Protein 2XUB (pdb70)

Foldseek 3Di:
DPPLLLLLLLLLCCVQPNDLLSLLLSCQQVPHKDALVCSCVVSVHDSVSSVVSVVQCVQQVQKDWAQDDPRTIIIHGHSVVSVCLLVLVVLLVVQCVVQNQLRSQLQNCCNSRNWDALVRSLVVSQVVVQVVDDPDPGRDSVSSSVSQVVCVVLPQKAQPVVNRSRTIHGDVQSVLLVLLLVLLLVVQPVPPHDVLSQLSNLQSVVQSVPDGSQAQKGDWDALVRSVVSRDPPDPDDSVNSVVSLVVNQPDPLRQKHFPDPPHPTIIMGRSLSSLLVVQLVVLLVVQCVPVRPLLSLLLVQVVVDPCVVSVVPSPDDPVVSVVSVVVCVVLPVPPDSLRSLVVVLSVLSVLLSVLSVVLCVLCVVCVVLVVLVVVLVVVCPPDVNVVSVPSQPPVSVVSVVVSVVSNVVSSVVSNVSVSSNSSSVSNNSSVPD

CATH classification: 1.10.10.10 (+4 more: 1.10.10.10, 1.10.10.10, 1.10.10.10)

InterPro domains:
  IPR008806 RNA polymerase III Rpc82, C -terminal [PF05645] (146-345)
  IPR013197 RNA polymerase III subunit RPC82-related, helix-turn-helix [PF08221] (7-66)
  IPR036388 Winged helix-like DNA-binding domain superfamily [G3DSA:1.10.10.10] (1-78)
  IPR036388 Winged helix-like DNA-binding domain superfamily [G3DSA:1.10.10.10] (79-166)
  IPR036388 Winged helix-like DNA-binding domain superfamily [G3DSA:1.10.10.10] (238-337)
  IPR036388 Winged helix-like DNA-binding domain superfamily [G3DSA:1.10.10.10] (338-428)
  IPR039748 DNA-directed RNA polymerase III subunit RPC3 [PTHR12949] (1-526)
  IPR055207 DNA-directed RNA polymerase III subunit RPC3, winged-helix domain [PF22536] (350-426)

Structure (mmCIF, N/CA/C/O backbone):
data_2XUB
#
_entry.id   2XUB
#
_cell.length_a   161.790
_cell.length_b   69.380
_cell.length_c   75.400
_cell.angle_alpha   90.00
_cell.angle_beta   113.20
_cell.angle_gamma   90.00
#
_symmetry.space_group_name_H-M   'C 1 2 1'
#
loop_
_entity.id
_entity.type
_entity.pdbx_description
1 polymer 'DNA-DIRECTED RNA POLYMERASE III SUBUNIT RPC3'
2 water water
#
loop_
_atom_site.group_PDB
_atom_site.id
_atom_site.type_symbol
_atom_site.label_atom_id
_atom_site.label_alt_id
_atom_site.label_comp_id
_atom_site.label_asym_id
_atom_site.label_entity_id
_atom_site.label_seq_id
_atom_site.pdbx_PDB_ins_code
_atom_site.Cartn_x
_atom_site.Cartn_y
_atom_site.Cartn_z
_atom_site.occupancy
_atom_site.B_iso_or_equiv
_atom_site.auth_seq_id
_atom_site.auth_comp_id
_atom_site.auth_asym_id
_atom_site.auth_atom_id
_atom_site.pdbx_PDB_model_num
ATOM 1 N N . MET A 1 1 ? 33.926 -18.230 33.709 1.00 109.39 1 MET A N 1
ATOM 2 C CA . MET A 1 1 ? 33.703 -16.985 32.982 1.00 107.30 1 MET A CA 1
ATOM 3 C C . MET A 1 1 ? 34.913 -16.507 32.153 1.00 105.48 1 MET A C 1
ATOM 4 O O . MET A 1 1 ? 34.651 -15.815 31.165 1.00 104.85 1 MET A O 1
ATOM 20 N N . THR A 1 2 ? 36.224 -16.784 32.513 1.00 96.83 2 THR A N 1
ATOM 21 C CA . THR A 1 2 ? 36.833 -17.618 33.580 1.00 94.42 2 THR A CA 1
ATOM 22 C C . THR A 1 2 ? 36.643 -17.133 35.018 1.00 91.66 2 THR A C 1
ATOM 23 O O . THR A 1 2 ? 36.327 -15.956 35.243 1.00 90.48 2 THR A O 1
ATOM 34 N N . GLN A 1 3 ? 36.932 -18.032 35.990 1.00 84.82 3 GLN A N 1
ATOM 35 C CA . GLN A 1 3 ? 36.910 -17.748 37.426 1.00 83.18 3 GLN A CA 1
ATOM 36 C C . GLN A 1 3 ? 38.104 -16.858 37.813 1.00 86.67 3 GLN A C 1
ATOM 37 O O . GLN A 1 3 ? 38.004 -16.092 38.780 1.00 85.65 3 GLN A O 1
ATOM 51 N N . ALA A 1 4 ? 39.205 -16.910 37.015 1.00 82.90 4 ALA A N 1
ATOM 52 C CA . ALA A 1 4 ? 40.396 -16.078 37.205 1.00 81.71 4 ALA A CA 1
ATOM 53 C C . ALA A 1 4 ? 39.980 -14.645 37.022 1.00 86.05 4 ALA A C 1
ATOM 54 O O . ALA A 1 4 ? 40.411 -13.778 37.783 1.00 86.33 4 ALA A O 1
ATOM 61 N N . GLU A 1 5 ? 39.110 -14.410 36.016 1.00 81.56 5 GLU A N 1
ATOM 62 C CA . GLU A 1 5 ? 38.563 -13.115 35.652 1.00 78.64 5 GLU A CA 1
ATOM 63 C C . GLU A 1 5 ? 37.560 -12.656 36.679 1.00 82.46 5 GLU A C 1
ATOM 64 O O . GLU A 1 5 ? 37.608 -11.482 37.046 1.00 81.92 5 GLU A O 1
ATOM 76 N N . ILE A 1 6 ? 36.696 -13.562 37.202 1.00 79.13 6 ILE A N 1
ATOM 77 C CA . ILE A 1 6 ? 35.750 -13.154 38.256 1.00 78.86 6 ILE A CA 1
ATOM 78 C C . ILE A 1 6 ? 36.512 -12.799 39.535 1.00 80.63 6 ILE A C 1
ATOM 79 O O . ILE A 1 6 ? 36.338 -11.697 40.038 1.00 79.46 6 ILE A O 1
ATOM 95 N N . LYS A 1 7 ? 37.371 -13.710 40.046 1.00 76.79 7 LYS A N 1
ATOM 96 C CA . LYS A 1 7 ? 38.164 -13.461 41.256 1.00 75.15 7 LYS A CA 1
ATOM 97 C C . LYS A 1 7 ? 38.848 -12.078 41.202 1.00 76.91 7 LYS A C 1
ATOM 98 O O . LYS A 1 7 ? 38.705 -11.284 42.131 1.00 76.90 7 LYS A O 1
ATOM 117 N N . LEU A 1 8 ? 39.482 -11.767 40.072 1.00 71.44 8 LEU A N 1
ATOM 118 C CA . LEU A 1 8 ? 40.170 -10.511 39.819 1.00 69.88 8 LEU A CA 1
ATOM 119 C C . LEU A 1 8 ? 39.187 -9.310 39.832 1.00 74.31 8 LEU A C 1
ATOM 120 O O . LEU A 1 8 ? 39.471 -8.297 40.481 1.00 74.88 8 LEU A O 1
ATOM 136 N N . CYS A 1 9 ? 38.000 -9.458 39.207 1.00 68.89 9 CYS A N 1
ATOM 137 C CA . CYS A 1 9 ? 36.959 -8.424 39.226 1.00 70.07 9 CYS A CA 1
ATOM 138 C C . CYS A 1 9 ? 36.494 -8.189 40.635 1.00 71.36 9 CYS A C 1
ATOM 139 O O . CYS A 1 9 ? 36.385 -7.049 41.041 1.00 69.95 9 CYS A O 1
ATOM 147 N N . SER A 1 10 ? 36.250 -9.257 41.393 1.00 66.87 10 SER A N 1
ATOM 148 C CA . SER A 1 10 ? 35.797 -9.199 42.787 1.00 67.43 10 SER A CA 1
ATOM 149 C C . SER A 1 10 ? 36.786 -8.415 43.650 1.00 69.41 10 SER A C 1
ATOM 150 O O . SER A 1 10 ? 36.375 -7.467 44.333 1.00 68.17 10 SER A O 1
ATOM 158 N N . LEU A 1 11 ? 38.093 -8.777 43.559 1.00 64.54 11 LEU A N 1
ATOM 159 C CA . LEU A 1 11 ? 39.191 -8.152 44.291 1.00 65.26 11 LEU A CA 1
ATOM 160 C C . LEU A 1 11 ? 39.285 -6.674 44.021 1.00 70.35 11 LEU A C 1
ATOM 161 O O . LEU A 1 11 ? 39.350 -5.900 44.978 1.00 72.50 11 LEU A O 1
ATOM 177 N N . LEU A 1 12 ? 39.251 -6.269 42.728 1.00 65.98 12 LEU A N 1
ATOM 178 C CA . LEU A 1 12 ? 39.303 -4.857 42.333 1.00 64.59 12 LEU A CA 1
ATOM 179 C C . LEU A 1 12 ? 38.106 -4.077 42.875 1.00 68.36 12 LEU A C 1
ATOM 180 O O . LEU A 1 12 ? 38.314 -3.036 43.485 1.00 68.29 12 LEU A O 1
ATOM 196 N N . LEU A 1 13 ? 36.867 -4.589 42.699 1.00 65.80 13 LEU A N 1
ATOM 197 C CA . LEU A 1 13 ? 35.645 -3.911 43.193 1.00 66.12 13 LEU A CA 1
ATOM 198 C C . LEU A 1 13 ? 35.622 -3.777 44.697 1.00 76.89 13 LEU A C 1
ATOM 199 O O . LEU A 1 13 ? 35.195 -2.742 45.189 1.00 77.63 13 LEU A O 1
ATOM 215 N N . GLN A 1 14 ? 36.136 -4.793 45.425 1.00 77.87 14 GLN A N 1
ATOM 216 C CA . GLN A 1 14 ? 36.245 -4.765 46.887 1.00 80.27 14 GLN A CA 1
ATOM 217 C C . GLN A 1 14 ? 37.282 -3.698 47.337 1.00 85.32 14 GLN A C 1
ATOM 218 O O . GLN A 1 14 ? 36.941 -2.796 48.105 1.00 85.60 14 GLN A O 1
ATOM 232 N N . GLU A 1 15 ? 38.535 -3.803 46.852 1.00 81.58 15 GLU A N 1
ATOM 233 C CA . GLU A 1 15 ? 39.619 -2.899 47.222 1.00 82.39 15 GLU A CA 1
ATOM 234 C C . GLU A 1 15 ? 39.243 -1.416 47.086 1.00 87.84 15 GLU A C 1
ATOM 235 O O . GLU A 1 15 ? 39.524 -0.635 47.994 1.00 89.56 15 GLU A O 1
ATOM 247 N N . HIS A 1 16 ? 38.545 -1.057 45.990 1.00 82.35 16 HIS A N 1
ATOM 248 C CA . HIS A 1 16 ? 38.141 0.304 45.666 1.00 80.47 16 HIS A CA 1
ATOM 249 C C . HIS A 1 16 ? 36.777 0.701 46.172 1.00 81.55 16 HIS A C 1
ATOM 250 O O . HIS A 1 16 ? 36.599 1.844 46.580 1.00 81.71 16 HIS A O 1
ATOM 264 N N . PHE A 1 17 ? 35.787 -0.185 46.072 1.00 75.27 17 PHE A N 1
ATOM 265 C CA . PHE A 1 17 ? 34.433 0.214 46.421 1.00 73.90 17 PHE A CA 1
ATOM 266 C C . PHE A 1 17 ? 33.724 -0.504 47.562 1.00 80.77 17 PHE A C 1
ATOM 267 O O . PHE A 1 17 ? 32.594 -0.127 47.900 1.00 82.37 17 PHE A O 1
ATOM 284 N N . GLY A 1 18 ? 34.361 -1.523 48.132 1.00 78.38 18 GLY A N 1
ATOM 285 C CA . GLY A 1 18 ? 33.837 -2.253 49.280 1.00 80.13 18 GLY A CA 1
ATOM 286 C C . GLY A 1 18 ? 32.751 -3.270 49.009 1.00 85.26 18 GLY A C 1
ATOM 287 O O . GLY A 1 18 ? 32.279 -3.417 47.878 1.00 84.48 18 GLY A O 1
ATOM 291 N N . GLU A 1 19 ? 32.367 -3.973 50.086 1.00 82.93 19 GLU A N 1
ATOM 292 C CA . GLU A 1 19 ? 31.409 -5.070 50.183 1.00 83.60 19 GLU A CA 1
ATOM 293 C C . GLU A 1 19 ? 30.203 -5.086 49.221 1.00 84.15 19 GLU A C 1
ATOM 294 O O . GLU A 1 19 ? 30.052 -6.048 48.462 1.00 83.19 19 GLU A O 1
ATOM 306 N N . ILE A 1 20 ? 29.319 -4.074 49.301 1.00 79.29 20 ILE A N 1
ATOM 307 C CA . ILE A 1 20 ? 28.081 -4.012 48.517 1.00 78.43 20 ILE A CA 1
ATOM 308 C C . ILE A 1 20 ? 28.302 -3.817 47.028 1.00 79.69 20 ILE A C 1
ATOM 309 O O . ILE A 1 20 ? 27.725 -4.571 46.244 1.00 79.80 20 ILE A O 1
ATOM 325 N N . VAL A 1 21 ? 29.141 -2.833 46.633 1.00 73.80 21 VAL A N 1
ATOM 326 C CA . VAL A 1 21 ? 29.479 -2.575 45.221 1.00 71.41 21 VAL A CA 1
ATOM 327 C C . VAL A 1 21 ? 30.063 -3.857 44.560 1.00 71.71 21 VAL A C 1
ATOM 328 O O . VAL A 1 21 ? 29.617 -4.270 43.481 1.00 71.00 21 VAL A O 1
ATOM 341 N N . GLU A 1 22 ? 31.007 -4.512 45.253 1.00 65.97 22 GLU A N 1
ATOM 342 C CA . GLU A 1 22 ? 31.610 -5.771 44.823 1.00 64.19 22 GLU A CA 1
ATOM 343 C C . GLU A 1 22 ? 30.514 -6.833 44.599 1.00 70.97 22 GLU A C 1
ATOM 344 O O . GLU A 1 22 ? 30.529 -7.497 43.570 1.00 70.72 22 GLU A O 1
ATOM 356 N N . LYS A 1 23 ? 29.539 -6.949 45.532 1.00 69.07 23 LYS A N 1
ATOM 357 C CA . LYS A 1 23 ? 28.436 -7.893 45.414 1.00 69.99 23 LYS A CA 1
ATOM 358 C C . LYS A 1 23 ? 27.614 -7.598 44.159 1.00 73.29 23 LYS A C 1
ATOM 359 O O . LYS A 1 23 ? 27.407 -8.510 43.362 1.00 74.04 23 LYS A O 1
ATOM 378 N N . ILE A 1 24 ? 27.190 -6.325 43.969 1.00 67.90 24 ILE A N 1
ATOM 379 C CA . ILE A 1 24 ? 26.369 -5.880 42.835 1.00 66.74 24 ILE A CA 1
ATOM 380 C C . ILE A 1 24 ? 27.111 -5.979 41.493 1.00 71.61 24 ILE A C 1
ATOM 381 O O . ILE A 1 24 ? 26.548 -6.518 40.537 1.00 73.14 24 ILE A O 1
ATOM 397 N N . GLY A 1 25 ? 28.342 -5.461 41.442 1.00 65.49 25 GLY A N 1
ATOM 398 C CA . GLY A 1 25 ? 29.184 -5.490 40.253 1.00 63.76 25 GLY A CA 1
ATOM 399 C C . GLY A 1 25 ? 29.447 -6.905 39.764 1.00 67.49 25 GLY A C 1
ATOM 400 O O . GLY A 1 25 ? 29.224 -7.211 38.591 1.00 68.10 25 GLY A O 1
ATOM 404 N N . VAL A 1 26 ? 29.880 -7.792 40.672 1.00 64.91 26 VAL A N 1
ATOM 405 C CA . VAL A 1 26 ? 30.150 -9.190 40.356 1.00 61.42 26 VAL A CA 1
ATOM 406 C C . VAL A 1 26 ? 28.817 -9.875 39.937 1.00 68.03 26 VAL A C 1
ATOM 407 O O . VAL A 1 26 ? 28.816 -10.744 39.061 1.00 68.88 26 VAL A O 1
ATOM 420 N N . HIS A 1 27 ? 27.685 -9.440 40.527 1.00 64.41 27 HIS A N 1
ATOM 421 C CA . HIS A 1 27 ? 2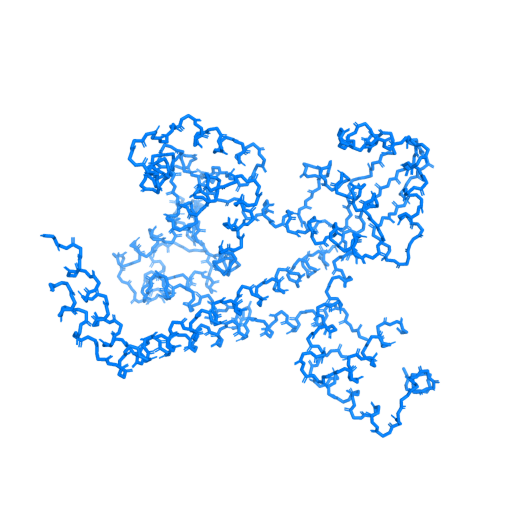6.379 -9.979 40.180 1.00 64.62 27 HIS A CA 1
ATOM 422 C C . HIS A 1 27 ? 26.075 -9.669 38.717 1.00 67.48 27 HIS A C 1
ATOM 423 O O . HIS A 1 27 ? 25.839 -10.595 37.939 1.00 66.62 27 HIS A O 1
ATOM 437 N N . LEU A 1 28 ? 26.140 -8.375 38.338 1.00 64.37 28 LEU A N 1
ATOM 438 C CA . LEU A 1 28 ? 25.911 -7.927 36.961 1.00 64.56 28 LEU A CA 1
ATOM 439 C C . LEU A 1 28 ? 26.894 -8.565 35.963 1.00 69.86 28 LEU A C 1
ATOM 440 O O . LEU A 1 28 ? 26.475 -8.941 34.870 1.00 72.68 28 LEU A O 1
ATOM 456 N N . ILE A 1 29 ? 28.174 -8.721 36.343 1.00 71.94 29 ILE A N 1
ATOM 457 C CA . ILE A 1 29 ? 29.187 -9.309 35.457 1.00 62.50 29 ILE A CA 1
ATOM 458 C C . ILE A 1 29 ? 28.790 -10.760 35.127 1.00 70.57 29 ILE A C 1
ATOM 459 O O . ILE A 1 29 ? 28.802 -11.168 33.961 1.00 71.57 29 ILE A O 1
ATOM 475 N N . ARG A 1 30 ? 28.397 -11.507 36.171 1.00 67.29 30 ARG A N 1
ATOM 476 C CA . ARG A 1 30 ? 27.993 -12.897 36.110 1.00 67.10 30 ARG A CA 1
ATOM 477 C C . ARG A 1 30 ? 26.593 -13.130 35.505 1.00 73.66 30 ARG A C 1
ATOM 478 O O . ARG A 1 30 ? 26.423 -14.056 34.711 1.00 75.32 30 ARG A O 1
ATOM 499 N N . THR A 1 31 ? 25.605 -12.297 35.845 1.00 71.12 31 THR A N 1
ATOM 500 C CA . THR A 1 31 ? 24.218 -12.517 35.395 1.00 73.04 31 THR A CA 1
ATOM 501 C C . THR A 1 31 ? 23.679 -11.658 34.212 1.00 79.65 31 THR A C 1
ATOM 502 O O . THR A 1 31 ? 22.589 -11.958 33.697 1.00 81.60 31 THR A O 1
ATOM 513 N N . GLY A 1 32 ? 24.417 -10.612 33.814 1.00 73.20 32 GLY A N 1
ATOM 514 C CA . GLY A 1 32 ? 24.048 -9.788 32.664 1.00 71.97 32 GLY A CA 1
ATOM 515 C C . GLY A 1 32 ? 23.082 -8.661 32.917 1.00 75.96 32 GLY A C 1
ATOM 516 O O . GLY A 1 32 ? 22.818 -8.310 34.068 1.00 75.29 32 GLY A O 1
ATOM 520 N N . SER A 1 33 ? 22.570 -8.068 31.819 1.00 73.58 33 SER A N 1
ATOM 521 C CA . SER A 1 33 ? 21.667 -6.915 31.832 1.00 73.19 33 SER A CA 1
ATOM 522 C C . SER A 1 33 ? 20.333 -7.204 32.520 1.00 79.46 33 SER A C 1
ATOM 523 O O . SER A 1 33 ? 19.566 -8.042 32.041 1.00 81.67 33 SER A O 1
ATOM 531 N N . GLN A 1 34 ? 20.040 -6.479 33.631 1.00 75.12 34 GLN A N 1
ATOM 532 C CA . GLN A 1 34 ? 18.809 -6.652 34.424 1.00 74.92 34 GLN A CA 1
ATOM 533 C C . GLN A 1 34 ? 18.350 -5.371 35.160 1.00 78.49 34 GLN A C 1
ATOM 534 O O . GLN A 1 34 ? 19.205 -4.565 35.559 1.00 76.50 34 GLN A O 1
ATOM 548 N N . PRO A 1 35 ? 17.010 -5.208 35.409 1.00 77.21 35 PRO A N 1
ATOM 549 C CA . PRO A 1 35 ? 16.536 -4.040 36.163 1.00 76.65 35 PRO A CA 1
ATOM 550 C C . PRO A 1 35 ? 16.854 -4.128 37.649 1.00 82.23 35 PRO A C 1
ATOM 551 O O . PRO A 1 35 ? 17.078 -5.207 38.179 1.00 83.06 35 PRO A O 1
ATOM 562 N N . LEU A 1 36 ? 16.829 -2.980 38.316 1.00 81.07 36 LEU A N 1
ATOM 563 C CA . LEU A 1 36 ? 17.118 -2.781 39.735 1.00 81.09 36 LEU A CA 1
ATOM 564 C C . LEU A 1 36 ? 16.459 -3.816 40.684 1.00 84.99 36 LEU A C 1
ATOM 565 O O . LEU A 1 36 ? 17.159 -4.419 41.500 1.00 84.29 36 LEU A O 1
ATOM 581 N N . ARG A 1 37 ? 15.142 -4.032 40.570 1.00 81.98 37 ARG A N 1
ATOM 582 C CA . ARG A 1 37 ? 14.443 -4.973 41.459 1.00 82.87 37 ARG A CA 1
ATOM 583 C C . ARG A 1 37 ? 14.913 -6.404 41.377 1.00 84.67 37 ARG A C 1
ATOM 584 O O . ARG A 1 37 ? 14.919 -7.077 42.407 1.00 86.72 37 ARG A O 1
ATOM 605 N N . VAL A 1 38 ? 15.379 -6.852 40.187 1.00 76.32 38 VAL A N 1
ATOM 606 C CA . VAL A 1 38 ? 15.921 -8.199 40.003 1.00 73.65 38 VAL A CA 1
ATOM 607 C C . VAL A 1 38 ? 17.277 -8.270 40.725 1.00 73.18 38 VAL A C 1
ATOM 608 O O . VAL A 1 38 ? 17.569 -9.290 41.357 1.00 72.23 38 VAL A O 1
ATOM 621 N N . ILE A 1 39 ? 18.091 -7.185 40.651 1.00 67.04 39 ILE A N 1
ATOM 622 C CA . ILE A 1 39 ? 19.398 -7.142 41.318 1.00 74.50 39 ILE A CA 1
ATOM 623 C C . ILE A 1 39 ? 19.196 -7.322 42.828 1.00 75.42 39 ILE A C 1
ATOM 624 O O . ILE A 1 39 ? 19.766 -8.234 43.402 1.00 74.75 39 ILE A O 1
ATOM 640 N N . ALA A 1 40 ? 18.324 -6.510 43.438 1.00 73.93 40 ALA A N 1
ATOM 641 C CA . ALA A 1 40 ? 17.961 -6.553 44.862 1.00 75.65 40 ALA A CA 1
ATOM 642 C C . ALA A 1 40 ? 17.504 -7.947 45.330 1.00 81.23 40 ALA A C 1
ATOM 643 O O . ALA A 1 40 ? 18.032 -8.489 46.308 1.00 81.72 40 ALA A O 1
ATOM 650 N N . HIS A 1 41 ? 16.527 -8.512 44.618 1.00 77.52 41 HIS A N 1
ATOM 651 C CA . HIS A 1 41 ? 15.974 -9.824 44.893 1.00 78.63 41 HIS A CA 1
ATOM 652 C C . HIS A 1 41 ? 17.028 -10.945 44.756 1.00 83.79 41 HIS A C 1
ATOM 653 O O . HIS A 1 41 ? 17.174 -11.748 45.676 1.00 84.78 41 HIS A O 1
ATOM 667 N N . ASP A 1 42 ? 17.774 -10.970 43.628 1.00 78.45 42 ASP A N 1
ATOM 668 C CA . ASP A 1 42 ? 18.759 -11.994 43.292 1.00 77.23 42 ASP A CA 1
ATOM 669 C C . ASP A 1 42 ? 20.007 -11.971 44.173 1.00 78.39 42 ASP A C 1
ATOM 670 O O . ASP A 1 42 ? 20.680 -12.999 44.281 1.00 79.13 42 ASP A O 1
ATOM 679 N N . THR A 1 43 ? 20.318 -10.827 44.796 1.00 72.05 43 THR A N 1
ATOM 680 C CA . THR A 1 43 ? 21.492 -10.663 45.663 1.00 71.04 43 THR A CA 1
ATOM 681 C C . THR A 1 43 ? 21.147 -10.609 47.148 1.00 79.84 43 THR A C 1
ATOM 682 O O . THR A 1 43 ? 22.054 -10.562 47.979 1.00 80.16 43 THR A O 1
ATOM 693 N N . GLY A 1 44 ? 19.858 -10.574 47.472 1.00 80.12 44 GLY A N 1
ATOM 694 C CA . GLY A 1 44 ? 19.396 -10.443 48.850 1.00 82.52 44 GLY A CA 1
ATOM 695 C C . GLY A 1 44 ? 19.921 -9.166 49.474 1.00 86.89 44 GLY A C 1
ATOM 696 O O . GLY A 1 44 ? 20.527 -9.202 50.547 1.00 88.19 44 GLY A O 1
ATOM 700 N N . THR A 1 45 ? 19.780 -8.050 48.734 1.00 81.71 45 THR A N 1
ATOM 701 C CA . THR A 1 45 ? 20.237 -6.706 49.102 1.00 80.68 45 THR A CA 1
ATOM 702 C C . THR A 1 45 ? 19.037 -5.756 49.056 1.00 84.48 45 THR A C 1
ATOM 703 O O . THR A 1 45 ? 18.163 -5.941 48.205 1.00 84.13 45 THR A O 1
ATOM 714 N N . SER A 1 46 ? 18.975 -4.756 49.973 1.00 80.72 46 SER A N 1
ATOM 715 C CA . SER A 1 46 ? 17.871 -3.786 49.993 1.00 80.81 46 SER A CA 1
ATOM 716 C C . SER A 1 46 ? 17.978 -2.849 48.781 1.00 83.43 46 SER A C 1
ATOM 717 O O . SER A 1 46 ? 19.106 -2.585 48.328 1.00 80.69 46 SER A O 1
ATOM 725 N N . LEU A 1 47 ? 16.821 -2.349 48.254 1.00 81.33 47 LEU A N 1
ATOM 726 C CA . LEU A 1 47 ? 16.808 -1.406 47.121 1.00 80.38 47 LEU A CA 1
ATOM 727 C C . LEU A 1 47 ? 17.699 -0.206 47.395 1.00 87.54 47 LEU A C 1
ATOM 728 O O . LEU A 1 47 ? 18.400 0.242 46.485 1.00 87.10 47 LEU A O 1
ATOM 744 N N . ASP A 1 48 ? 17.755 0.252 48.656 1.00 86.85 48 ASP A N 1
ATOM 745 C CA . ASP A 1 48 ? 18.616 1.375 49.017 1.00 87.53 48 ASP A CA 1
ATOM 746 C C . ASP A 1 48 ? 20.090 1.058 48.875 1.00 87.41 48 ASP A C 1
ATOM 747 O O . ASP A 1 48 ? 20.831 1.903 48.360 1.00 85.56 48 ASP A O 1
ATOM 756 N N . GLN A 1 49 ? 20.524 -0.153 49.275 1.00 82.49 49 GLN A N 1
ATOM 757 C CA . GLN A 1 49 ? 21.945 -0.497 49.106 1.00 80.54 49 GLN A CA 1
ATOM 758 C C . GLN A 1 49 ? 22.308 -0.709 47.614 1.00 80.95 49 GLN A C 1
ATOM 759 O O . GLN A 1 49 ? 23.414 -0.323 47.194 1.00 78.16 49 GLN A O 1
ATOM 773 N N . VAL A 1 50 ? 21.338 -1.258 46.817 1.00 77.15 50 VAL A N 1
ATOM 774 C CA . VAL A 1 50 ? 21.463 -1.487 45.370 1.00 75.25 50 VAL A CA 1
ATOM 775 C C . VAL A 1 50 ? 21.569 -0.151 44.649 1.00 76.39 50 VAL A C 1
ATOM 776 O O . VAL A 1 50 ? 22.508 0.028 43.869 1.00 73.17 50 VAL A O 1
ATOM 789 N N . LYS A 1 51 ? 20.641 0.797 44.953 1.00 74.81 51 LYS A N 1
ATOM 790 C CA . LYS A 1 51 ? 20.629 2.174 44.412 1.00 73.62 51 LYS A CA 1
ATOM 791 C C . LYS A 1 51 ? 21.990 2.882 44.598 1.00 73.80 51 LYS A C 1
ATOM 792 O O . LYS A 1 51 ? 22.524 3.398 43.624 1.00 72.29 51 LYS A O 1
ATOM 811 N N . LYS A 1 52 ? 22.583 2.830 45.812 1.00 69.97 52 LYS A N 1
ATOM 812 C CA . LYS A 1 52 ? 23.888 3.439 46.107 1.00 75.35 52 LYS A CA 1
ATOM 813 C C . LYS A 1 52 ? 24.992 2.725 45.381 1.00 74.77 52 LYS A C 1
ATOM 814 O O . LYS A 1 52 ? 25.848 3.389 44.810 1.00 74.44 52 LYS A O 1
ATOM 833 N N . ALA A 1 53 ? 24.966 1.369 45.360 1.00 72.62 53 ALA A N 1
ATOM 834 C CA . ALA A 1 53 ? 25.974 0.559 44.664 1.00 70.36 53 ALA A CA 1
ATOM 835 C C . ALA A 1 53 ? 25.998 0.861 43.175 1.00 71.14 53 ALA A C 1
ATOM 836 O O . ALA A 1 53 ? 27.084 1.041 42.635 1.00 67.86 53 ALA A O 1
ATOM 843 N N . LEU A 1 54 ? 24.807 0.965 42.520 1.00 69.52 54 LEU A N 1
ATOM 844 C CA . LEU A 1 54 ? 24.696 1.308 41.091 1.00 69.05 54 LEU A CA 1
ATOM 845 C C . LEU A 1 54 ? 25.184 2.701 40.789 1.00 76.40 54 LEU A C 1
ATOM 846 O O . LEU A 1 54 ? 25.753 2.929 39.728 1.00 74.94 54 LEU A O 1
ATOM 862 N N . CYS A 1 55 ? 24.978 3.616 41.727 1.00 77.37 55 CYS A N 1
ATOM 863 C CA . CYS A 1 55 ? 25.374 5.006 41.627 1.00 79.89 55 CYS A CA 1
ATOM 864 C C . CYS A 1 55 ? 26.904 5.145 41.560 1.00 77.79 55 CYS A C 1
ATOM 865 O O . CYS A 1 55 ? 27.416 5.785 40.642 1.00 76.81 55 CYS A O 1
ATOM 873 N N . VAL A 1 56 ? 27.626 4.466 42.469 1.00 70.39 56 VAL A N 1
ATOM 874 C CA . VAL A 1 56 ? 29.096 4.406 42.549 1.00 67.42 56 VAL A CA 1
ATOM 875 C C . VAL A 1 56 ? 29.729 3.780 41.259 1.00 67.76 56 VAL A C 1
ATOM 876 O O . VAL A 1 56 ? 30.763 4.246 40.780 1.00 66.06 56 VAL A O 1
ATOM 889 N N . LEU A 1 57 ? 29.112 2.721 40.734 1.00 63.28 57 LEU A N 1
ATOM 890 C CA . LEU A 1 57 ? 29.562 1.987 39.550 1.00 61.48 57 LEU A CA 1
ATOM 891 C C . LEU A 1 57 ? 29.314 2.729 38.249 1.00 65.45 57 LEU A C 1
ATOM 892 O O . LEU A 1 57 ? 30.106 2.581 37.315 1.00 63.54 57 LEU A O 1
ATOM 908 N N . VAL A 1 58 ? 28.190 3.489 38.164 1.00 63.96 58 VAL A N 1
ATOM 909 C CA . VAL A 1 58 ? 27.848 4.326 36.998 1.00 63.27 58 VAL A CA 1
ATOM 910 C C . VAL A 1 58 ? 28.814 5.488 37.028 1.00 69.27 58 VAL A C 1
ATOM 911 O O . VAL A 1 58 ? 29.568 5.661 36.068 1.00 70.41 58 VAL A O 1
ATOM 924 N N . GLN A 1 59 ? 28.892 6.196 38.180 1.00 65.05 59 GLN A N 1
ATOM 925 C CA . GLN A 1 59 ? 29.833 7.309 38.391 1.00 63.55 59 GLN A CA 1
ATOM 926 C C . GLN A 1 59 ? 31.228 6.953 37.929 1.00 66.23 59 GLN A C 1
ATOM 927 O O . GLN A 1 59 ? 31.862 7.781 37.280 1.00 67.83 59 GLN A O 1
ATOM 941 N N . HIS A 1 60 ? 31.687 5.725 38.235 1.00 76.34 60 HIS A N 1
ATOM 942 C CA . HIS A 1 60 ? 33.019 5.262 37.898 1.00 67.98 60 HIS A CA 1
ATOM 943 C C . HIS A 1 60 ? 33.163 4.542 36.552 1.00 65.96 60 HIS A C 1
ATOM 944 O O . HIS A 1 60 ? 34.175 3.877 36.318 1.00 65.92 60 HIS A O 1
ATOM 958 N N . ASN A 1 61 ? 32.174 4.708 35.642 1.00 65.26 61 ASN A N 1
ATOM 959 C CA . ASN A 1 61 ? 32.160 4.134 34.272 1.00 64.58 61 ASN A CA 1
ATOM 960 C C . ASN A 1 61 ? 32.282 2.592 34.220 1.00 68.77 61 ASN A C 1
ATOM 961 O O . ASN A 1 61 ? 32.764 2.021 33.223 1.00 69.70 61 ASN A O 1
ATOM 972 N N . LEU A 1 62 ? 31.821 1.916 35.288 1.00 62.70 62 LEU A N 1
ATOM 973 C CA . LEU A 1 62 ? 31.906 0.457 35.378 1.00 60.78 62 LEU A CA 1
ATOM 974 C C . LEU A 1 62 ? 30.593 -0.213 35.041 1.00 64.72 62 LEU A C 1
ATOM 975 O O . LEU A 1 62 ? 30.580 -1.372 34.632 1.00 65.30 62 LEU A O 1
ATOM 991 N N . VAL A 1 63 ? 29.496 0.536 35.181 1.00 61.00 63 VAL A N 1
ATOM 992 C CA . VAL A 1 63 ? 28.139 0.116 34.855 1.00 61.83 63 VAL A CA 1
ATOM 993 C C . VAL A 1 63 ? 27.517 1.128 33.873 1.00 68.13 63 VAL A C 1
ATOM 994 O O . VAL A 1 63 ? 27.714 2.337 34.001 1.00 69.30 63 VAL A O 1
ATOM 1007 N N . SER A 1 64 ? 26.837 0.601 32.857 1.00 65.95 64 SER A N 1
ATOM 1008 C CA . SER A 1 64 ? 26.046 1.306 31.864 1.00 66.81 64 SER A CA 1
ATOM 1009 C C . SER A 1 64 ? 24.592 0.901 32.111 1.00 73.49 64 SER A C 1
ATOM 1010 O O . SER A 1 64 ? 24.333 -0.121 32.735 1.00 71.57 64 SER A O 1
ATOM 1018 N N . TYR A 1 65 ? 23.659 1.723 31.667 1.00 76.67 65 TYR A N 1
ATOM 1019 C CA . TYR A 1 65 ? 22.221 1.491 31.787 1.00 80.33 65 TYR A CA 1
ATOM 1020 C C . TYR A 1 65 ? 21.548 1.872 30.482 1.00 89.99 65 TYR A C 1
ATOM 1021 O O . TYR A 1 65 ? 21.987 2.801 29.788 1.00 89.25 65 TYR A O 1
ATOM 1039 N N . GLN A 1 66 ? 20.485 1.145 30.152 1.00 91.25 66 GLN A N 1
ATOM 1040 C CA . GLN A 1 66 ? 19.752 1.281 28.905 1.00 93.80 66 GLN A CA 1
ATOM 1041 C C . GLN A 1 66 ? 18.282 1.018 29.156 1.00 102.47 66 GLN A C 1
ATOM 1042 O O . GLN A 1 66 ? 17.938 0.100 29.912 1.00 103.63 66 GLN A O 1
ATOM 1056 N N . VAL A 1 67 ? 17.416 1.794 28.496 1.00 100.97 67 VAL A N 1
ATOM 1057 C CA . VAL A 1 67 ? 15.969 1.610 28.573 1.00 102.53 67 VAL A CA 1
ATOM 1058 C C . VAL A 1 67 ? 15.596 0.573 27.513 1.00 111.32 67 VAL A C 1
ATOM 1059 O O . VAL A 1 67 ? 15.988 0.708 26.353 1.00 110.98 67 VAL A O 1
ATOM 1072 N N . HIS A 1 68 ? 14.896 -0.492 27.927 1.00 112.44 68 HIS A N 1
ATOM 1073 C CA . HIS A 1 68 ? 14.479 -1.577 27.036 1.00 115.13 68 HIS A CA 1
ATOM 1074 C C . HIS A 1 68 ? 12.956 -1.605 26.791 1.00 122.89 68 HIS A C 1
ATOM 1075 O O . HIS A 1 68 ? 12.221 -0.773 27.338 1.00 123.39 68 HIS A O 1
ATOM 1089 N N . LYS A 1 69 ? 12.514 -2.550 25.927 1.00 121.45 69 LYS A N 1
ATOM 1090 C CA . LYS A 1 69 ? 11.148 -2.853 25.484 1.00 123.85 69 LYS A CA 1
ATOM 1091 C C . LYS A 1 69 ? 10.006 -2.061 26.119 1.00 129.86 69 LYS A C 1
ATOM 1092 O O . LYS A 1 69 ? 9.439 -1.190 25.453 1.00 131.69 69 LYS A O 1
ATOM 1096 N N . ARG A 1 70 ? 9.678 -2.345 27.399 1.00 125.50 70 ARG A N 1
ATOM 1097 C CA . ARG A 1 70 ? 8.565 -1.683 28.096 1.00 126.10 70 ARG A CA 1
ATOM 1098 C C . ARG A 1 70 ? 8.970 -0.525 29.032 1.00 126.42 70 ARG A C 1
ATOM 1099 O O . ARG A 1 70 ? 8.372 -0.332 30.093 1.00 126.40 70 ARG A O 1
ATOM 1103 N N . GLY A 1 71 ? 9.947 0.260 28.597 1.00 120.22 71 GLY A N 1
ATOM 1104 C CA . GLY A 1 71 ? 10.430 1.419 29.341 1.00 118.21 71 GLY A CA 1
ATOM 1105 C C . GLY A 1 71 ? 10.997 1.093 30.707 1.00 117.56 71 GLY A C 1
ATOM 1106 O O . GLY A 1 71 ? 10.711 1.785 31.689 1.00 117.64 71 GLY A O 1
ATOM 1110 N N . VAL A 1 72 ? 11.791 0.025 30.772 1.00 109.21 72 VAL A N 1
ATOM 1111 C CA . VAL A 1 72 ? 12.394 -0.445 32.009 1.00 105.74 72 VAL A CA 1
ATOM 1112 C C . VAL A 1 72 ? 13.899 -0.237 31.928 1.00 102.59 72 VAL A C 1
ATOM 1113 O O . VAL A 1 72 ? 14.519 -0.686 30.963 1.00 101.71 72 VAL A O 1
ATOM 1126 N N . VAL A 1 73 ? 14.483 0.452 32.928 1.00 94.23 73 VAL A N 1
ATOM 1127 C CA . VAL A 1 73 ? 15.924 0.687 32.973 1.00 90.51 73 VAL A CA 1
ATOM 1128 C C . VAL A 1 73 ? 16.612 -0.556 33.523 1.00 91.56 73 VAL A C 1
ATOM 1129 O O . VAL A 1 73 ? 16.330 -0.984 34.656 1.00 91.36 73 VAL A O 1
ATOM 1142 N N . GLU A 1 74 ? 17.492 -1.134 32.671 1.00 84.31 74 GLU A N 1
ATOM 1143 C CA . GLU A 1 74 ? 18.347 -2.276 32.906 1.00 82.19 74 GLU A CA 1
ATOM 1144 C C . GLU A 1 74 ? 19.793 -1.790 33.045 1.00 81.89 74 GLU A C 1
ATOM 1145 O O . GLU A 1 74 ? 20.181 -0.825 32.399 1.00 80.85 74 GLU A O 1
ATOM 1157 N N . TYR A 1 75 ? 20.596 -2.486 33.856 1.00 74.97 75 TYR A N 1
ATOM 1158 C CA . TYR A 1 75 ? 21.988 -2.162 34.119 1.00 70.71 75 TYR A CA 1
ATOM 1159 C C . TYR A 1 75 ? 22.862 -3.313 33.670 1.00 74.99 75 TYR A C 1
ATOM 1160 O O . TYR A 1 75 ? 22.465 -4.473 33.781 1.00 74.93 75 TYR A O 1
ATOM 1178 N N . GLU A 1 76 ? 24.085 -2.980 33.222 1.00 71.33 76 GLU A N 1
ATOM 1179 C CA . GLU A 1 76 ? 25.066 -3.906 32.689 1.00 76.98 76 GLU A CA 1
ATOM 1180 C C . GLU A 1 76 ? 26.436 -3.528 33.166 1.00 75.26 76 GLU A C 1
ATOM 1181 O O . GLU A 1 76 ? 26.772 -2.353 33.214 1.00 76.02 76 GLU A O 1
ATOM 1193 N N . ALA A 1 77 ? 27.251 -4.524 33.450 1.00 72.06 77 ALA A N 1
ATOM 1194 C CA . ALA A 1 77 ? 28.654 -4.365 33.772 1.00 70.57 77 ALA A CA 1
ATOM 1195 C C . ALA A 1 77 ? 29.387 -5.365 32.897 1.00 79.08 77 ALA A C 1
ATOM 1196 O O . ALA A 1 77 ? 28.877 -6.445 32.612 1.00 80.19 77 ALA A O 1
ATOM 1203 N N . GLN A 1 78 ? 30.568 -4.990 32.433 1.00 78.49 78 GLN A N 1
ATOM 1204 C CA . GLN A 1 78 ? 31.415 -5.854 31.626 1.00 77.89 78 GLN A CA 1
ATOM 1205 C C . GLN A 1 78 ? 32.695 -6.062 32.381 1.00 79.58 78 GLN A C 1
ATOM 1206 O O . GLN A 1 78 ? 33.246 -5.119 32.952 1.00 79.24 78 GLN A O 1
ATOM 1220 N N . CYS A 1 79 ? 33.094 -7.323 32.476 1.00 76.00 79 CYS A N 1
ATOM 1221 C CA . CYS A 1 79 ? 34.285 -7.809 33.160 1.00 75.01 79 CYS A CA 1
ATOM 1222 C C . CYS A 1 79 ? 35.570 -7.044 32.761 1.00 71.66 79 CYS A C 1
ATOM 1223 O O . CYS A 1 79 ? 36.291 -6.547 33.636 1.00 68.28 79 CYS A O 1
ATOM 1231 N N . SER A 1 80 ? 35.820 -6.922 31.437 1.00 66.37 80 SER A N 1
ATOM 1232 C CA . SER A 1 80 ? 36.997 -6.242 30.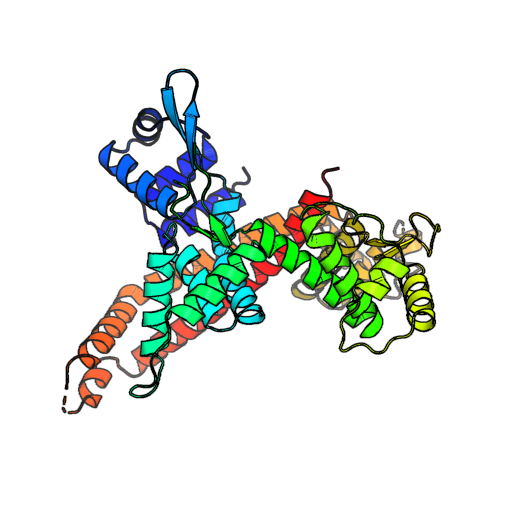876 1.00 64.07 80 SER A CA 1
ATOM 1233 C C . SER A 1 80 ? 37.140 -4.810 31.395 1.00 65.39 80 SER A C 1
ATOM 1234 O O . SER A 1 80 ? 38.244 -4.426 31.794 1.00 64.49 80 SER A O 1
ATOM 1242 N N . ARG A 1 81 ? 36.030 -4.042 31.435 1.00 64.50 81 ARG A N 1
ATOM 1243 C CA . ARG A 1 81 ? 36.082 -2.659 31.910 1.00 57.95 81 ARG A CA 1
ATOM 1244 C C . ARG A 1 81 ? 36.550 -2.547 33.375 1.00 62.84 81 ARG A C 1
ATOM 1245 O O . ARG A 1 81 ? 37.276 -1.603 33.724 1.00 59.74 81 ARG A O 1
ATOM 1266 N N . VAL A 1 82 ? 36.194 -3.563 34.201 1.00 61.84 82 VAL A N 1
ATOM 1267 C CA . VAL A 1 82 ? 36.633 -3.645 35.595 1.00 61.71 82 VAL A CA 1
ATOM 1268 C C . VAL A 1 82 ? 38.114 -3.986 35.606 1.00 66.54 82 VAL A C 1
ATOM 1269 O O . VAL A 1 82 ? 38.859 -3.378 36.370 1.00 66.92 82 VAL A O 1
ATOM 1282 N N . LEU A 1 83 ? 38.541 -4.926 34.729 1.00 62.63 83 LEU A N 1
ATOM 1283 C CA . LEU A 1 83 ? 39.935 -5.346 34.613 1.00 61.99 83 LEU A CA 1
ATOM 1284 C C . LEU A 1 83 ? 40.846 -4.178 34.233 1.00 67.42 83 LEU A C 1
ATOM 1285 O O . LEU A 1 83 ? 41.983 -4.154 34.706 1.00 69.13 83 LEU A O 1
ATOM 1301 N N . ARG A 1 84 ? 40.345 -3.191 33.425 1.00 61.99 84 ARG A N 1
ATOM 1302 C CA . ARG A 1 84 ? 41.128 -2.015 32.999 1.00 60.41 84 ARG A CA 1
ATOM 1303 C C . ARG A 1 84 ? 41.506 -1.099 34.157 1.00 62.44 84 ARG A C 1
ATOM 1304 O O . ARG A 1 84 ? 42.291 -0.179 33.953 1.00 60.80 84 ARG A O 1
ATOM 1325 N N . MET A 1 85 ? 40.985 -1.350 35.372 1.00 60.19 85 MET A N 1
ATOM 1326 C CA . MET A 1 85 ? 41.350 -0.543 36.544 1.00 60.61 85 MET A CA 1
ATOM 1327 C C . MET A 1 85 ? 42.846 -0.719 36.865 1.00 64.50 85 MET A C 1
ATOM 1328 O O . MET A 1 85 ? 43.468 0.206 37.393 1.00 63.30 85 MET A O 1
ATOM 1342 N N . LEU A 1 86 ? 43.404 -1.918 36.513 1.00 60.31 86 LEU A N 1
ATOM 1343 C CA . LEU A 1 86 ? 44.807 -2.314 36.664 1.00 59.43 86 LEU A CA 1
ATOM 1344 C C . LEU A 1 86 ? 45.677 -1.491 35.731 1.00 63.19 86 LEU A C 1
ATOM 1345 O O . LEU A 1 86 ? 46.866 -1.288 36.024 1.00 64.15 86 LEU A O 1
ATOM 1361 N N . ARG A 1 87 ? 45.083 -1.032 34.596 1.00 56.93 87 ARG A N 1
ATOM 1362 C CA . ARG A 1 87 ? 45.748 -0.247 33.549 1.00 55.17 87 ARG A CA 1
ATOM 1363 C C . ARG A 1 87 ? 45.778 1.280 33.803 1.00 57.08 87 ARG A C 1
ATOM 1364 O O . ARG A 1 87 ? 46.519 1.971 33.101 1.00 57.06 87 ARG A O 1
ATOM 1385 N N . TYR A 1 88 ? 45.017 1.782 34.814 1.00 52.56 88 TYR A N 1
ATOM 1386 C CA . TYR A 1 88 ? 44.904 3.191 35.183 1.00 72.60 88 TYR A CA 1
ATOM 1387 C C . TYR A 1 88 ? 46.280 3.833 35.382 1.00 60.47 88 TYR A C 1
ATOM 1388 O O . TYR A 1 88 ? 46.574 4.801 34.657 1.00 59.87 88 TYR A O 1
ATOM 1406 N N . PRO A 1 89 ? 47.193 3.279 36.247 1.00 59.48 89 PRO A N 1
ATOM 1407 C CA . PRO A 1 89 ? 48.555 3.870 36.346 1.00 58.86 89 PRO A CA 1
ATOM 1408 C C . PRO A 1 89 ? 49.220 4.076 34.986 1.00 60.54 89 PRO A C 1
ATOM 1409 O O . PRO A 1 89 ? 49.806 5.145 34.765 1.00 60.17 89 PRO A O 1
ATOM 1420 N N . ARG A 1 90 ? 49.063 3.099 34.050 1.00 55.75 90 ARG A N 1
ATOM 1421 C CA . ARG A 1 90 ? 49.623 3.236 32.700 1.00 55.44 90 ARG A CA 1
ATOM 1422 C C . ARG A 1 90 ? 48.950 4.355 31.873 1.00 59.86 90 ARG A C 1
ATOM 1423 O O . ARG A 1 90 ? 49.658 5.174 31.262 1.00 60.10 90 ARG A O 1
ATOM 1444 N N . TYR A 1 91 ? 47.597 4.412 31.878 1.00 54.94 91 TYR A N 1
ATOM 1445 C CA . TYR A 1 91 ? 46.884 5.445 31.127 1.00 54.39 91 TYR A CA 1
ATOM 1446 C C . TYR A 1 91 ? 47.329 6.817 31.545 1.00 61.05 91 TYR A C 1
ATOM 1447 O O . TYR A 1 91 ? 47.522 7.666 30.682 1.00 62.69 91 TYR A O 1
ATOM 1465 N N . ILE A 1 92 ? 47.500 7.028 32.870 1.00 57.93 92 ILE A N 1
ATOM 1466 C CA . ILE A 1 92 ? 47.926 8.290 33.480 1.00 58.03 92 ILE A CA 1
ATOM 1467 C C . ILE A 1 92 ? 49.349 8.574 33.027 1.00 65.96 92 ILE A C 1
ATOM 1468 O O . ILE A 1 92 ? 49.614 9.688 32.574 1.00 64.93 92 ILE A O 1
ATOM 1484 N N . TYR A 1 93 ? 50.249 7.541 33.064 1.00 65.80 93 TYR A N 1
ATOM 1485 C CA . TYR A 1 93 ? 51.638 7.710 32.620 1.00 66.59 93 TYR A CA 1
ATOM 1486 C C . TYR A 1 93 ? 51.711 8.077 31.148 1.00 67.87 93 TYR A C 1
ATOM 1487 O O . TYR A 1 93 ? 52.322 9.090 30.831 1.00 66.94 93 TYR A O 1
ATOM 1505 N N . THR A 1 94 ? 51.053 7.296 30.262 1.00 63.39 94 THR A N 1
ATOM 1506 C CA . THR A 1 94 ? 50.979 7.568 28.822 1.00 63.24 94 THR A CA 1
ATOM 1507 C C . THR A 1 94 ? 50.562 9.011 28.544 1.00 68.46 94 THR A C 1
ATOM 1508 O O . THR A 1 94 ? 51.115 9.624 27.631 1.00 69.46 94 THR A O 1
ATOM 1519 N N . THR A 1 95 ? 49.607 9.562 29.331 1.00 64.34 95 THR A N 1
ATOM 1520 C CA . THR A 1 95 ? 49.154 10.936 29.126 1.00 64.87 95 THR A CA 1
ATOM 1521 C C . THR A 1 95 ? 50.234 11.938 29.497 1.00 70.95 95 THR A C 1
ATOM 1522 O O . THR A 1 95 ? 50.502 12.832 28.696 1.00 72.98 95 THR A O 1
ATOM 1533 N N . LYS A 1 96 ? 50.875 11.768 30.683 1.00 66.28 96 LYS A N 1
ATOM 1534 C CA . LYS A 1 96 ? 51.984 12.598 31.150 1.00 66.48 96 LYS A CA 1
ATOM 1535 C C . LYS A 1 96 ? 52.967 12.739 29.989 1.00 72.65 96 LYS A C 1
ATOM 1536 O O . LYS A 1 96 ? 53.230 13.842 29.541 1.00 74.53 96 LYS A O 1
ATOM 1555 N N . THR A 1 97 ? 53.376 11.615 29.422 1.00 69.83 97 THR A N 1
ATOM 1556 C CA . THR A 1 97 ? 54.285 11.486 28.288 1.00 70.66 97 THR A CA 1
ATOM 1557 C C . THR A 1 97 ? 53.910 12.372 27.101 1.00 76.18 97 THR A C 1
ATOM 1558 O O . THR A 1 97 ? 54.790 13.017 26.542 1.00 78.06 97 THR A O 1
ATOM 1569 N N . LEU A 1 98 ? 52.619 12.440 26.758 1.00 72.05 98 LEU A N 1
ATOM 1570 C CA . LEU A 1 98 ? 52.130 13.189 25.603 1.00 72.63 98 LEU A CA 1
ATOM 1571 C C . LEU A 1 98 ? 51.666 14.616 25.875 1.00 76.61 98 LEU A C 1
ATOM 1572 O O . LEU A 1 98 ? 51.688 15.435 24.944 1.00 76.75 98 LEU A O 1
ATOM 1588 N N . TYR A 1 99 ? 51.183 14.906 27.111 1.00 72.84 99 TYR A N 1
ATOM 1589 C CA . TYR A 1 99 ? 50.599 16.210 27.453 1.00 73.63 99 TYR A CA 1
ATOM 1590 C C . TYR A 1 99 ? 51.032 16.839 28.790 1.00 79.58 99 TYR A C 1
ATOM 1591 O O . TYR A 1 99 ? 50.352 17.744 29.293 1.00 80.09 99 TYR A O 1
ATOM 1609 N N . SER A 1 100 ? 52.175 16.397 29.338 1.00 76.57 100 SER A N 1
ATOM 1610 C CA . SER A 1 100 ? 52.763 16.880 30.600 1.00 77.87 100 SER A CA 1
ATOM 1611 C C . SER A 1 100 ? 51.872 16.673 31.807 1.00 82.24 100 SER A C 1
ATOM 1612 O O . SER A 1 100 ? 50.906 15.930 31.700 1.00 81.04 100 SER A O 1
ATOM 1620 N N . ASP A 1 101 ? 52.201 17.284 32.963 1.00 81.28 101 ASP A N 1
ATOM 1621 C CA . ASP A 1 101 ? 51.431 17.115 34.208 1.00 81.77 101 ASP A CA 1
ATOM 1622 C C . ASP A 1 101 ? 49.986 17.555 34.066 1.00 84.14 101 ASP A C 1
ATOM 1623 O O . ASP A 1 101 ? 49.100 16.968 34.688 1.00 83.28 101 ASP A O 1
ATOM 1632 N N . THR A 1 102 ? 49.758 18.574 33.216 1.00 80.11 102 THR A N 1
ATOM 1633 C CA . THR A 1 102 ? 48.439 19.104 32.891 1.00 79.29 102 THR A CA 1
ATOM 1634 C C . THR A 1 102 ? 47.524 17.994 32.318 1.00 77.95 102 THR A C 1
ATOM 1635 O O . THR A 1 102 ? 46.476 17.734 32.901 1.00 76.80 102 THR A O 1
ATOM 1646 N N . GLY A 1 103 ? 48.003 17.267 31.304 1.00 71.52 103 GLY A N 1
ATOM 1647 C CA . GLY A 1 103 ? 47.306 16.136 30.692 1.00 69.35 103 GLY A CA 1
ATOM 1648 C C . GLY A 1 103 ? 47.189 14.929 31.603 1.00 73.13 103 GLY A C 1
ATOM 1649 O O . GLY A 1 103 ? 46.132 14.289 31.655 1.00 73.02 103 GLY A O 1
ATOM 1653 N N . GLU A 1 104 ? 48.282 14.613 32.332 1.00 69.09 104 GLU A N 1
ATOM 1654 C CA . GLU A 1 104 ? 48.414 13.533 33.323 1.00 67.26 104 GLU A CA 1
ATOM 1655 C C . GLU A 1 104 ? 47.306 13.675 34.389 1.00 72.03 104 GLU A C 1
ATOM 1656 O O . GLU A 1 104 ? 46.592 12.713 34.670 1.00 71.24 104 GLU A O 1
ATOM 1668 N N . LEU A 1 105 ? 47.133 14.885 34.936 1.00 70.23 105 LEU A N 1
ATOM 1669 C CA . LEU A 1 105 ? 46.098 15.169 35.940 1.00 70.30 105 LEU A CA 1
ATOM 1670 C C . LEU A 1 105 ? 44.660 15.141 35.405 1.00 69.92 105 LEU A C 1
ATOM 1671 O O . LEU A 1 105 ? 43.755 14.767 36.147 1.00 68.43 105 LEU A O 1
ATOM 1687 N N . ILE A 1 106 ? 44.449 15.560 34.138 1.00 64.80 106 ILE A N 1
ATOM 1688 C CA . ILE A 1 106 ? 43.132 15.554 33.499 1.00 63.64 106 ILE A CA 1
ATOM 1689 C C . ILE A 1 106 ? 42.632 14.125 33.463 1.00 65.37 106 ILE A C 1
ATOM 1690 O O . ILE A 1 106 ? 41.539 13.852 33.940 1.00 64.61 106 ILE A O 1
ATOM 1706 N N . VAL A 1 107 ? 43.471 13.208 32.959 1.00 61.13 107 VAL A N 1
ATOM 1707 C CA . VAL A 1 107 ? 43.171 11.789 32.852 1.00 58.92 107 VAL A CA 1
ATOM 1708 C C . VAL A 1 107 ? 43.119 11.149 34.245 1.00 64.82 107 VAL A C 1
ATOM 1709 O O . VAL A 1 107 ? 42.178 10.395 34.505 1.00 66.48 107 VAL A O 1
ATOM 1722 N N . GLU A 1 108 ? 44.051 11.500 35.166 1.00 61.20 108 GLU A N 1
ATOM 1723 C CA . GLU A 1 108 ? 44.021 10.971 36.542 1.00 61.25 108 GLU A CA 1
ATOM 1724 C C . GLU A 1 108 ? 42.662 11.271 37.189 1.00 66.07 108 GLU A C 1
ATOM 1725 O O . GLU A 1 108 ? 42.014 10.361 37.708 1.00 65.34 108 GLU A O 1
ATOM 1737 N N . GLU A 1 109 ? 42.216 12.541 37.108 1.00 63.63 109 GLU A N 1
ATOM 1738 C CA . GLU A 1 109 ? 40.933 12.968 37.661 1.00 64.15 109 GLU A CA 1
ATOM 1739 C C . GLU A 1 109 ? 39.742 12.164 37.089 1.00 66.14 109 GLU A C 1
ATOM 1740 O O . GLU A 1 109 ? 38.967 11.614 37.863 1.00 66.35 109 GLU A O 1
ATOM 1752 N N . LEU A 1 110 ? 39.660 12.027 35.753 1.00 59.99 110 LEU A N 1
ATOM 1753 C CA . LEU A 1 110 ? 38.590 11.312 35.065 1.00 58.95 110 LEU A CA 1
ATOM 1754 C C . LEU A 1 110 ? 38.480 9.876 35.447 1.00 62.16 110 LEU A C 1
ATOM 1755 O O . LEU A 1 110 ? 37.367 9.425 35.692 1.00 62.36 110 LEU A O 1
ATOM 1771 N N . LEU A 1 111 ? 39.622 9.165 35.530 1.00 57.84 111 LEU A N 1
ATOM 1772 C CA . LEU A 1 111 ? 39.707 7.752 35.883 1.00 68.16 111 LEU A CA 1
ATOM 1773 C C . LEU A 1 111 ? 39.414 7.519 37.345 1.00 65.02 111 LEU A C 1
ATOM 1774 O O . LEU A 1 111 ? 38.560 6.687 37.671 1.00 65.78 111 LEU A O 1
ATOM 1790 N N . LEU A 1 112 ? 40.083 8.284 38.232 1.00 64.60 112 LEU A N 1
ATOM 1791 C CA . LEU A 1 112 ? 39.937 8.167 39.692 1.00 65.76 112 LEU A CA 1
ATOM 1792 C C . LEU A 1 112 ? 38.620 8.637 40.262 1.00 69.71 112 LEU A C 1
ATOM 1793 O O . LEU A 1 112 ? 38.134 8.041 41.232 1.00 71.59 112 LEU A O 1
ATOM 1809 N N . ASN A 1 113 ? 38.037 9.688 39.684 1.00 64.17 113 ASN A N 1
ATOM 1810 C CA . ASN A 1 113 ? 36.789 10.246 40.194 1.00 64.46 113 ASN A CA 1
ATOM 1811 C C . ASN A 1 113 ? 35.576 9.940 39.329 1.00 66.30 113 ASN A C 1
ATOM 1812 O O . ASN A 1 113 ? 34.445 10.245 39.724 1.00 68.54 113 ASN A O 1
ATOM 1823 N N . GLY A 1 114 ? 35.816 9.364 38.160 1.00 59.28 114 GLY A N 1
ATOM 1824 C CA . GLY A 1 114 ? 34.755 8.984 37.239 1.00 59.18 114 GLY A CA 1
ATOM 1825 C C . GLY A 1 114 ? 34.203 10.142 36.437 1.00 65.63 114 GLY A C 1
ATOM 1826 O O . GLY A 1 114 ? 34.918 11.094 36.138 1.00 66.60 114 GLY A O 1
ATOM 1830 N N . LYS A 1 115 ? 32.915 10.067 36.095 1.00 62.53 115 LYS A N 1
ATOM 1831 C CA . LYS A 1 115 ? 32.198 11.060 35.301 1.00 61.95 115 LYS A CA 1
ATOM 1832 C C . LYS A 1 115 ? 32.338 12.464 35.888 1.00 68.01 115 LYS A C 1
ATOM 1833 O O . LYS A 1 115 ? 32.054 12.665 37.073 1.00 71.36 115 LYS A O 1
ATOM 1852 N N . LEU A 1 116 ? 32.788 13.429 35.069 1.00 61.45 116 LEU A N 1
ATOM 1853 C CA . LEU A 1 116 ? 32.914 14.844 35.449 1.00 60.94 116 LEU A CA 1
ATOM 1854 C C . LEU A 1 116 ? 32.761 15.683 34.187 1.00 65.27 116 LEU A C 1
ATOM 1855 O O . LEU A 1 116 ? 33.244 15.285 33.115 1.00 64.29 116 LEU A O 1
ATOM 1871 N N . THR A 1 117 ? 32.148 16.875 34.323 1.00 62.29 117 THR A N 1
ATOM 1872 C CA . THR A 1 117 ? 32.019 17.832 33.215 1.00 62.42 117 THR A CA 1
ATOM 1873 C C . THR A 1 117 ? 33.393 18.451 32.919 1.00 65.82 117 THR A C 1
ATOM 1874 O O . THR A 1 117 ? 34.243 18.468 33.810 1.00 65.22 117 THR A O 1
ATOM 1885 N N . MET A 1 118 ? 33.590 19.020 31.718 1.00 62.94 118 MET A N 1
ATOM 1886 C CA . MET A 1 118 ? 34.840 19.725 31.382 1.00 63.35 118 MET A CA 1
ATOM 1887 C C . MET A 1 118 ? 35.219 20.751 32.492 1.00 69.45 118 MET A C 1
ATOM 1888 O O . MET A 1 118 ? 36.332 20.723 32.986 1.00 67.96 118 MET A O 1
ATOM 1902 N N . SER A 1 119 ? 34.253 21.577 32.935 1.00 70.40 119 SER A N 1
ATOM 1903 C CA . SER A 1 119 ? 34.384 22.603 33.990 1.00 71.83 119 SER A CA 1
ATOM 1904 C C . SER A 1 119 ? 34.938 22.017 35.299 1.00 76.21 119 SER A C 1
ATOM 1905 O O . SER A 1 119 ? 35.914 22.554 35.833 1.00 76.86 119 SER A O 1
ATOM 1913 N N . ALA A 1 120 ? 34.360 20.876 35.772 1.00 70.60 120 ALA A N 1
ATOM 1914 C CA . ALA A 1 120 ? 34.800 20.193 36.983 1.00 68.15 120 ALA A CA 1
ATOM 1915 C C . ALA A 1 120 ? 36.289 19.820 36.896 1.00 71.84 120 ALA A C 1
ATOM 1916 O O . ALA A 1 120 ? 37.031 20.051 37.853 1.00 72.28 120 ALA A O 1
ATOM 1923 N N . VAL A 1 121 ? 36.725 19.293 35.724 1.00 66.97 121 VAL A N 1
ATOM 1924 C CA . VAL A 1 121 ? 38.091 18.822 35.474 1.00 65.50 121 VAL A CA 1
ATOM 1925 C C . VAL A 1 121 ? 39.068 19.962 35.461 1.00 74.12 121 VAL A C 1
ATOM 1926 O O . VAL A 1 121 ? 40.073 19.898 36.163 1.00 76.60 121 VAL A O 1
ATOM 1939 N N . VAL A 1 122 ? 38.764 21.022 34.691 1.00 70.17 122 VAL A N 1
ATOM 1940 C CA . VAL A 1 122 ? 39.586 22.223 34.579 1.00 68.93 122 VAL A CA 1
ATOM 1941 C C . VAL A 1 122 ? 39.754 22.859 35.956 1.00 74.07 122 VAL A C 1
ATOM 1942 O O . VAL A 1 122 ? 40.873 23.140 36.341 1.00 73.93 122 VAL A O 1
ATOM 1955 N N . LYS A 1 123 ? 38.677 22.945 36.746 1.00 72.91 123 LYS A N 1
ATOM 1956 C CA . LYS A 1 123 ? 38.745 23.494 38.107 1.00 74.48 123 LYS A CA 1
ATOM 1957 C C . LYS A 1 123 ? 39.591 22.605 39.056 1.00 78.75 123 LYS A C 1
ATOM 1958 O O . LYS A 1 123 ? 40.371 23.149 39.833 1.00 81.19 123 LYS A O 1
ATOM 1977 N N . LYS A 1 124 ? 39.487 21.265 38.954 1.00 75.08 124 LYS A N 1
ATOM 1978 C CA . LYS A 1 124 ? 40.256 20.365 39.814 1.00 70.98 124 LYS A CA 1
ATOM 1979 C C . LYS A 1 124 ? 41.748 20.382 39.477 1.00 76.30 124 LYS A C 1
ATOM 1980 O O . LYS A 1 124 ? 42.579 20.451 40.388 1.00 76.95 124 LYS A O 1
ATOM 1999 N N . VAL A 1 125 ? 42.078 20.330 38.164 1.00 72.13 125 VAL A N 1
ATOM 2000 C CA . VAL A 1 125 ? 43.437 20.292 37.646 1.00 70.92 125 VAL A CA 1
ATOM 2001 C C . VAL A 1 125 ? 44.137 21.610 37.911 1.00 78.72 125 VAL A C 1
ATOM 2002 O O . VAL A 1 125 ? 45.177 21.596 38.574 1.00 80.25 125 VAL A O 1
ATOM 2015 N N . ALA A 1 126 ? 43.571 22.744 37.428 1.00 76.08 126 ALA A N 1
ATOM 2016 C CA . ALA A 1 126 ? 44.141 24.078 37.663 1.00 77.32 126 ALA A CA 1
ATOM 2017 C C . ALA A 1 126 ? 44.414 24.276 39.162 1.00 84.95 126 ALA A C 1
ATOM 2018 O O . ALA A 1 126 ? 45.524 24.665 39.506 1.00 85.33 126 ALA A O 1
ATOM 2025 N N . ASP A 1 127 ? 43.468 23.889 40.054 1.00 83.73 127 ASP A N 1
ATOM 2026 C CA . ASP A 1 127 ? 43.699 23.995 41.499 1.00 86.04 127 ASP A CA 1
ATOM 2027 C C . ASP A 1 127 ? 44.826 23.065 42.008 1.00 91.87 127 ASP A C 1
ATOM 2028 O O . ASP A 1 127 ? 45.632 23.500 42.831 1.00 94.29 127 ASP A O 1
ATOM 2037 N N . ARG A 1 128 ? 44.947 21.844 41.451 1.00 86.84 128 ARG A N 1
ATOM 2038 C CA . ARG A 1 128 ? 46.004 20.895 41.828 1.00 86.20 128 ARG A CA 1
ATOM 2039 C C . ARG A 1 128 ? 47.389 21.341 41.368 1.00 93.04 128 ARG A C 1
ATOM 2040 O O . ARG A 1 128 ? 48.365 21.091 42.068 1.00 93.63 128 ARG A O 1
ATOM 2061 N N . LEU A 1 129 ? 47.487 21.954 40.180 1.00 91.21 129 LEU A N 1
ATOM 2062 C CA . LEU A 1 129 ? 48.758 22.433 39.639 1.00 92.51 129 LEU A CA 1
ATOM 2063 C C . LEU A 1 129 ? 49.235 23.710 40.371 1.00 103.65 129 LEU A C 1
ATOM 2064 O O . LEU A 1 129 ? 50.437 23.964 40.444 1.00 104.52 129 LEU A O 1
ATOM 2080 N N . THR A 1 130 ? 48.291 24.492 40.922 1.00 104.06 130 THR A N 1
ATOM 2081 C CA . THR A 1 130 ? 48.553 25.714 41.675 1.00 107.37 130 THR A CA 1
ATOM 2082 C C . THR A 1 130 ? 49.182 25.384 43.045 1.00 117.17 130 THR A C 1
ATOM 2083 O O . THR A 1 130 ? 50.096 26.096 43.460 1.00 119.97 130 THR A O 1
ATOM 2094 N N . GLU A 1 131 ? 48.729 24.301 43.730 1.00 115.40 131 GLU A N 1
ATOM 2095 C CA . GLU A 1 131 ? 49.288 23.908 45.039 1.00 117.51 131 GLU A CA 1
ATOM 2096 C C . GLU A 1 131 ? 50.754 23.481 44.945 1.00 123.09 131 GLU A C 1
ATOM 2097 O O . GLU A 1 131 ? 51.536 23.768 45.854 1.00 125.48 131 GLU A O 1
ATOM 2109 N N . THR A 1 132 ? 51.134 22.863 43.816 1.00 118.12 132 THR A N 1
ATOM 2110 C CA . THR A 1 132 ? 52.504 22.414 43.563 1.00 118.16 132 THR A CA 1
ATOM 2111 C C . THR A 1 132 ? 53.431 23.588 43.220 1.00 126.18 132 THR A C 1
ATOM 2112 O O . THR A 1 132 ? 54.653 23.429 43.252 1.00 125.83 132 THR A O 1
ATOM 2123 N N . MET A 1 133 ? 52.847 24.754 42.885 1.00 126.28 133 MET A N 1
ATOM 2124 C CA . MET A 1 133 ? 53.584 25.956 42.500 1.00 129.13 133 MET A CA 1
ATOM 2125 C C . MET A 1 133 ? 54.067 26.793 43.664 1.00 138.03 133 MET A C 1
ATOM 2126 O O . MET A 1 133 ? 53.350 26.960 44.656 1.00 138.44 133 MET A O 1
ATOM 2140 N N . GLU A 1 134 ? 55.303 27.321 43.518 1.00 137.82 134 GLU A N 1
ATOM 2141 C CA . GLU A 1 134 ? 55.997 28.181 44.475 1.00 141.61 134 GLU A CA 1
ATOM 2142 C C . GLU A 1 134 ? 55.301 29.548 44.526 1.00 149.94 134 GLU A C 1
ATOM 2143 O O . GLU A 1 134 ? 54.982 30.102 43.467 1.00 148.95 134 GLU A O 1
ATOM 2155 N N . ASP A 1 135 ? 55.053 30.066 45.763 1.00 150.63 135 ASP A N 1
ATOM 2156 C CA . ASP A 1 135 ? 54.372 31.332 46.108 1.00 153.66 135 ASP A CA 1
ATOM 2157 C C . ASP A 1 135 ? 54.015 32.254 44.933 1.00 157.98 135 ASP A C 1
ATOM 2158 O O . ASP A 1 135 ? 54.887 32.946 44.392 1.00 158.77 135 ASP A O 1
ATOM 2167 N N . GLY A 1 136 ? 52.736 32.221 44.551 1.00 153.21 136 GLY A N 1
ATOM 2168 C CA . GLY A 1 136 ? 52.190 32.992 43.439 1.00 153.14 136 GLY A CA 1
ATOM 2169 C C . GLY A 1 136 ? 52.253 32.258 42.111 1.00 153.21 136 GLY A C 1
ATOM 2170 O O . GLY A 1 136 ? 52.085 31.031 42.065 1.00 150.71 136 GLY A O 1
ATOM 2174 N N . LYS A 1 137 ? 52.501 33.023 41.012 1.00 148.47 137 LYS A N 1
ATOM 2175 C CA . LYS A 1 137 ? 52.580 32.584 39.604 1.00 144.62 137 LYS A CA 1
ATOM 2176 C C . LYS A 1 137 ? 51.232 32.094 39.014 1.00 143.77 137 LYS A C 1
ATOM 2177 O O . LYS A 1 137 ? 50.862 32.554 37.926 1.00 144.72 137 LYS A O 1
ATOM 2181 N N . THR A 1 138 ? 50.491 31.196 39.754 1.00 133.52 138 THR A N 1
ATOM 2182 C CA . THR A 1 138 ? 49.162 30.631 39.456 1.00 128.29 138 THR A CA 1
ATOM 2183 C C . THR A 1 138 ? 49.024 29.833 38.160 1.00 124.38 138 THR A C 1
ATOM 2184 O O . THR A 1 138 ? 49.763 30.066 37.200 1.00 124.48 138 THR A O 1
ATOM 2195 N N . MET A 1 139 ? 48.047 28.900 38.127 1.00 114.05 139 MET A N 1
ATOM 2196 C CA . MET A 1 139 ? 47.776 28.091 36.942 1.00 108.38 139 MET A CA 1
ATOM 2197 C C . MET A 1 139 ? 46.584 28.675 36.174 1.00 107.78 139 MET A C 1
ATOM 2198 O O . MET A 1 139 ? 45.487 28.797 36.725 1.00 107.79 139 MET A O 1
ATOM 2212 N N . ASP A 1 140 ? 46.838 29.091 34.919 1.00 100.80 140 ASP A N 1
ATOM 2213 C CA . ASP A 1 140 ? 45.851 29.661 34.007 1.00 99.92 140 ASP A CA 1
ATOM 2214 C C . ASP A 1 140 ? 44.886 28.559 33.598 1.00 98.51 140 ASP A C 1
ATOM 2215 O O . ASP A 1 140 ? 45.318 27.565 32.997 1.00 97.49 140 ASP A O 1
ATOM 2224 N N . TYR A 1 141 ? 43.587 28.715 33.927 1.00 91.19 141 TYR A N 1
ATOM 2225 C CA . TYR A 1 141 ? 42.581 27.714 33.567 1.00 87.64 141 TYR A CA 1
ATOM 2226 C C . TYR A 1 141 ? 42.531 27.531 32.046 1.00 89.37 141 TYR A C 1
ATOM 2227 O O . TYR A 1 141 ? 42.169 26.454 31.581 1.00 85.77 141 TYR A O 1
ATOM 2245 N N . ALA A 1 142 ? 42.893 28.595 31.284 1.00 88.35 142 ALA A N 1
ATOM 2246 C CA . ALA A 1 142 ? 42.895 28.593 29.822 1.00 88.64 142 ALA A CA 1
ATOM 2247 C C . ALA A 1 142 ? 43.845 27.552 29.266 1.00 92.52 142 ALA A C 1
ATOM 2248 O O . ALA A 1 142 ? 43.511 26.906 28.274 1.00 91.75 142 ALA A O 1
ATOM 2255 N N . GLU A 1 143 ? 45.003 27.352 29.920 1.00 88.90 143 GLU A N 1
ATOM 2256 C CA . GLU A 1 143 ? 45.951 26.360 29.450 1.00 87.13 143 GLU A CA 1
ATOM 2257 C C . GLU A 1 143 ? 45.475 24.958 29.759 1.00 86.84 143 GLU A C 1
ATOM 2258 O O . GLU A 1 143 ? 45.585 24.095 28.887 1.00 85.83 143 GLU A O 1
ATOM 2270 N N . VAL A 1 144 ? 44.892 24.741 30.970 1.00 80.95 144 VAL A N 1
ATOM 2271 C CA . VAL A 1 144 ? 44.303 23.451 31.414 1.00 77.23 144 VAL A CA 1
ATOM 2272 C C . VAL A 1 144 ? 43.166 23.077 30.427 1.00 79.20 144 VAL A C 1
ATOM 2273 O O . VAL A 1 144 ? 43.084 21.945 29.969 1.00 76.93 144 VAL A O 1
ATOM 2286 N N . SER A 1 145 ? 42.346 24.072 30.071 1.00 77.60 145 SER A N 1
ATOM 2287 C CA . SER A 1 145 ? 41.250 24.016 29.107 1.00 77.75 145 SER A CA 1
ATOM 2288 C C . SER A 1 145 ? 41.770 23.612 27.706 1.00 81.20 145 SER A C 1
ATOM 2289 O O . SER A 1 145 ? 41.140 22.783 27.049 1.00 81.01 145 SER A O 1
ATOM 2297 N N . ASN A 1 146 ? 42.921 24.176 27.260 1.00 77.10 146 ASN A N 1
ATOM 2298 C CA . ASN A 1 146 ? 43.494 23.848 25.951 1.00 76.03 146 ASN A CA 1
ATOM 2299 C C . ASN A 1 146 ? 44.016 22.422 25.906 1.00 79.74 146 ASN A C 1
ATOM 2300 O O . ASN A 1 146 ? 43.804 21.729 24.906 1.00 80.78 146 ASN A O 1
ATOM 2311 N N . THR A 1 147 ? 44.622 21.951 27.016 1.00 73.50 147 THR A N 1
ATOM 2312 C CA . THR A 1 147 ? 45.121 20.584 27.147 1.00 70.60 147 THR A CA 1
ATOM 2313 C C . THR A 1 147 ? 43.930 19.623 27.031 1.00 72.54 147 THR A C 1
ATOM 2314 O O . THR A 1 147 ? 44.038 18.605 26.348 1.00 71.14 147 THR A O 1
ATOM 2325 N N . PHE A 1 148 ? 42.792 19.975 27.674 1.00 68.56 148 PHE A N 1
ATOM 2326 C CA . PHE A 1 148 ? 41.571 19.170 27.664 1.00 66.79 148 PHE A CA 1
ATOM 2327 C C . PHE A 1 148 ? 41.075 19.054 26.237 1.00 70.12 148 PHE A C 1
ATOM 2328 O O . PHE A 1 148 ? 40.784 17.944 25.780 1.00 67.35 148 PHE A O 1
ATOM 2345 N N . VAL A 1 149 ? 41.026 20.196 25.526 1.00 68.01 149 VAL A N 1
ATOM 2346 C CA . VAL A 1 149 ? 40.567 20.239 24.146 1.00 68.93 149 VAL A CA 1
ATOM 2347 C C . VAL A 1 149 ? 41.457 19.442 23.231 1.00 72.51 149 VAL A C 1
ATOM 2348 O O . VAL A 1 149 ? 40.924 18.706 22.408 1.00 72.45 149 VAL A O 1
ATOM 2361 N N . ARG A 1 150 ? 42.789 19.485 23.445 1.00 69.14 150 ARG A N 1
ATOM 2362 C CA . ARG A 1 150 ? 43.723 18.688 22.635 1.00 69.60 150 ARG A CA 1
ATOM 2363 C C . ARG A 1 150 ? 43.495 17.174 22.820 1.00 69.56 150 ARG A C 1
ATOM 2364 O O . ARG A 1 150 ? 43.482 16.432 21.841 1.00 69.30 150 ARG A O 1
ATOM 2385 N N . LEU A 1 151 ? 43.257 16.751 24.066 1.00 62.83 151 LEU A N 1
ATOM 2386 C CA . LEU A 1 151 ? 42.978 15.376 24.437 1.00 60.81 151 LEU A CA 1
ATOM 2387 C C . LEU A 1 151 ? 41.699 14.888 23.779 1.00 67.30 151 LEU A C 1
ATOM 2388 O O . LEU A 1 151 ? 41.688 13.798 23.206 1.00 67.53 151 LEU A O 1
ATOM 2404 N N . ALA A 1 152 ? 40.639 15.705 23.829 1.00 64.80 152 ALA A N 1
ATOM 2405 C CA . ALA A 1 152 ? 39.361 15.403 23.211 1.00 64.75 152 ALA A CA 1
ATOM 2406 C C . ALA A 1 152 ? 39.512 15.321 21.695 1.00 71.93 152 ALA A C 1
ATOM 2407 O O . ALA A 1 152 ? 38.925 14.432 21.092 1.00 72.70 152 ALA A O 1
ATOM 2414 N N . ASP A 1 153 ? 40.332 16.204 21.088 1.00 71.12 153 ASP A N 1
ATOM 2415 C CA . ASP A 1 153 ? 40.584 16.248 19.636 1.00 73.43 153 ASP A CA 1
ATOM 2416 C C . ASP A 1 153 ? 41.250 14.964 19.137 1.00 79.02 153 ASP A C 1
ATOM 2417 O O . ASP A 1 153 ? 40.825 14.400 18.124 1.00 80.92 153 ASP A O 1
ATOM 2426 N N . THR A 1 154 ? 42.270 14.498 19.880 1.00 73.04 154 THR A N 1
ATOM 2427 C CA . THR A 1 154 ? 43.040 13.289 19.624 1.00 71.78 154 THR A CA 1
ATOM 2428 C C . THR A 1 154 ? 42.331 12.045 20.215 1.00 75.10 154 THR A C 1
ATOM 2429 O O . THR A 1 154 ? 42.928 10.971 20.289 1.00 74.70 154 THR A O 1
ATOM 2440 N N . HIS A 1 155 ? 41.059 12.211 20.652 1.00 71.19 155 HIS A N 1
ATOM 2441 C CA . HIS A 1 155 ? 40.145 11.195 21.199 1.00 69.63 155 HIS A CA 1
ATOM 2442 C C . HIS A 1 155 ? 40.572 10.426 22.452 1.00 67.10 155 HIS A C 1
ATOM 2443 O O . HIS A 1 155 ? 39.948 9.424 22.779 1.00 64.56 155 HIS A O 1
ATOM 2457 N N . PHE A 1 156 ? 41.592 10.896 23.180 1.00 62.80 156 PHE A N 1
ATOM 2458 C CA . PHE A 1 156 ? 42.028 10.221 24.407 1.00 61.52 156 PHE A CA 1
ATOM 2459 C C . PHE A 1 156 ? 41.026 10.438 25.527 1.00 66.27 156 PHE A C 1
ATOM 2460 O O . PHE A 1 156 ? 40.999 9.685 26.500 1.00 66.85 156 PHE A O 1
ATOM 2477 N N . VAL A 1 157 ? 40.155 11.432 25.336 1.00 62.36 157 VAL A N 1
ATOM 2478 C CA . VAL A 1 157 ? 39.095 11.858 26.230 1.00 60.95 157 VAL A CA 1
ATOM 2479 C C . VAL A 1 157 ? 37.810 12.045 25.388 1.00 66.49 157 VAL A C 1
ATOM 2480 O O . VAL A 1 157 ? 37.862 12.573 24.270 1.00 67.45 157 VAL A O 1
ATOM 2493 N N . GLN A 1 158 ? 36.681 11.513 25.875 1.00 63.60 158 GLN A N 1
ATOM 2494 C CA . GLN A 1 158 ? 35.403 11.576 25.156 1.00 64.26 158 GLN A CA 1
ATOM 2495 C C . GLN A 1 158 ? 34.215 11.775 26.082 1.00 70.41 158 GLN A C 1
ATOM 2496 O O . GLN A 1 158 ? 34.296 11.435 27.272 1.00 70.21 158 GLN A O 1
ATOM 2510 N N . ARG A 1 159 ? 33.101 12.321 25.532 1.00 67.26 159 ARG A N 1
ATOM 2511 C CA . ARG A 1 159 ? 31.888 12.536 26.311 1.00 66.86 159 ARG A CA 1
ATOM 2512 C C . ARG A 1 159 ? 31.227 11.193 26.430 1.00 73.80 159 ARG A C 1
ATOM 2513 O O . ARG A 1 159 ? 31.153 10.458 25.438 1.00 72.82 159 ARG A O 1
ATOM 2534 N N . CYS A 1 160 ? 30.758 10.865 27.655 1.00 73.34 160 CYS A N 1
ATOM 2535 C CA . CYS A 1 160 ? 30.022 9.647 27.986 1.00 73.34 160 CYS A CA 1
ATOM 2536 C C . CYS A 1 160 ? 28.826 9.531 27.047 1.00 84.28 160 CYS A C 1
ATOM 2537 O O . CYS A 1 160 ? 28.186 10.553 26.732 1.00 85.18 160 CYS A O 1
ATOM 2545 N N . PRO A 1 161 ? 28.475 8.305 26.608 1.00 86.21 161 PRO A N 1
ATOM 2546 C CA . PRO A 1 161 ? 27.308 8.167 25.719 1.00 89.41 161 PRO A CA 1
ATOM 2547 C C . PRO A 1 161 ? 25.979 8.391 26.441 1.00 99.67 161 PRO A C 1
ATOM 2548 O O . PRO A 1 161 ? 25.871 8.067 27.629 1.00 98.56 161 PRO A O 1
ATOM 2559 N N . SER A 1 162 ? 24.978 8.956 25.732 1.00 102.22 162 SER A N 1
ATOM 2560 C CA . SER A 1 162 ? 23.628 9.130 26.275 1.00 105.35 162 SER A CA 1
ATOM 2561 C C . SER A 1 162 ? 22.749 7.915 25.875 1.00 113.39 162 SER A C 1
ATOM 2562 O O . SER A 1 162 ? 23.266 6.952 25.285 1.00 113.09 162 SER A O 1
ATOM 2570 N N . VAL A 1 163 ? 21.438 7.938 26.234 1.00 112.68 163 VAL A N 1
ATOM 2571 C CA . VAL A 1 163 ? 20.480 6.848 25.948 1.00 113.67 163 VAL A CA 1
ATOM 2572 C C . VAL A 1 163 ? 19.252 7.387 25.183 1.00 118.99 163 VAL A C 1
ATOM 2573 O O . VAL A 1 163 ? 18.582 8.315 25.641 1.00 119.06 163 VAL A O 1
ATOM 2586 N N . ASP A 1 231 ? 24.116 13.487 30.894 1.00 96.35 231 ASP A N 1
ATOM 2587 C CA . ASP A 1 231 ? 24.381 12.431 29.912 1.00 95.13 231 ASP A CA 1
ATOM 2588 C C . ASP A 1 231 ? 25.734 12.622 29.147 1.00 94.94 231 ASP A C 1
ATOM 2589 O O . ASP A 1 231 ? 26.755 12.027 29.522 1.00 90.62 231 ASP A O 1
ATOM 2597 N N . GLY A 1 232 ? 25.697 13.470 28.105 1.00 91.20 232 GLY A N 1
ATOM 2598 C CA . GLY A 1 232 ? 26.824 13.858 27.261 1.00 88.54 232 GLY A CA 1
ATOM 2599 C C . GLY A 1 232 ? 27.582 14.991 27.914 1.00 86.98 232 GLY A C 1
ATOM 2600 O O . GLY A 1 232 ? 28.684 15.342 27.478 1.00 85.87 232 GLY A O 1
ATOM 2604 N N . ILE A 1 233 ? 27.003 15.538 29.014 1.00 79.97 233 ILE A N 1
ATOM 2605 C CA . ILE A 1 233 ? 27.634 16.586 29.818 1.00 77.78 233 ILE A CA 1
ATOM 2606 C C . ILE A 1 233 ? 28.878 16.089 30.597 1.00 77.76 233 ILE A C 1
ATOM 2607 O O . ILE A 1 233 ? 29.663 16.908 31.064 1.00 79.11 233 ILE A O 1
ATOM 2623 N N . TYR A 1 234 ? 29.044 14.779 30.732 1.00 80.00 234 TYR A N 1
ATOM 2624 C CA . TYR A 1 234 ? 30.166 14.200 31.445 1.00 68.89 234 TYR A CA 1
ATOM 2625 C C . TYR A 1 234 ? 31.222 13.627 30.509 1.00 70.19 234 TYR A C 1
ATOM 2626 O O . TYR A 1 234 ? 30.924 13.164 29.399 1.00 69.28 234 TYR A O 1
ATOM 2644 N N . TRP A 1 235 ? 32.459 13.643 30.980 1.00 64.42 235 TRP A N 1
ATOM 2645 C CA . TRP A 1 235 ? 33.587 13.165 30.201 1.00 62.94 235 TRP A CA 1
ATOM 2646 C C . TRP A 1 235 ? 34.167 11.877 30.755 1.00 65.56 235 TRP A C 1
ATOM 2647 O O . TRP A 1 235 ? 33.939 11.530 31.911 1.00 66.62 235 TRP A O 1
ATOM 2668 N N . GLN A 1 236 ? 34.878 11.148 29.926 1.00 61.30 236 GLN A N 1
ATOM 2669 C CA . GLN A 1 236 ? 35.501 9.911 30.353 1.00 59.26 236 GLN A CA 1
ATOM 2670 C C . GLN A 1 236 ? 36.733 9.674 29.511 1.00 64.55 236 GLN A C 1
ATOM 2671 O O . GLN A 1 236 ? 36.812 10.213 28.395 1.00 65.19 236 GLN A O 1
ATOM 2685 N N . ALA A 1 237 ? 37.694 8.872 30.034 1.00 60.11 23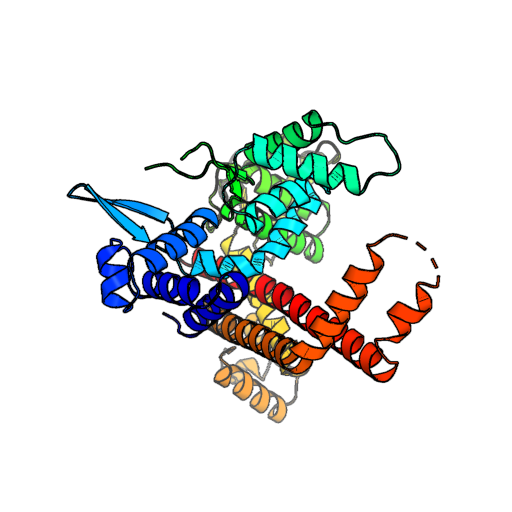7 ALA A N 1
ATOM 2686 C CA . ALA A 1 237 ? 38.884 8.519 29.260 1.00 59.12 237 ALA A CA 1
ATOM 2687 C C . ALA A 1 237 ? 38.455 7.480 28.228 1.00 60.48 237 ALA A C 1
ATOM 2688 O O . ALA A 1 237 ? 37.649 6.592 28.552 1.00 60.13 237 ALA A O 1
ATOM 2695 N N . ASN A 1 238 ? 38.932 7.626 26.981 1.00 55.25 238 ASN A N 1
ATOM 2696 C CA . ASN A 1 238 ? 38.614 6.669 25.922 1.00 55.47 238 ASN A CA 1
ATOM 2697 C C . ASN A 1 238 ? 39.705 5.557 25.884 1.00 60.32 238 ASN A C 1
ATOM 2698 O O . ASN A 1 238 ? 40.762 5.716 25.268 1.00 60.71 238 ASN A O 1
ATOM 2709 N N . LEU A 1 239 ? 39.458 4.452 26.610 1.00 57.30 239 LEU A N 1
ATOM 2710 C CA . LEU A 1 239 ? 40.398 3.313 26.726 1.00 56.54 239 LEU A CA 1
ATOM 2711 C C . LEU A 1 239 ? 40.844 2.718 25.404 1.00 61.47 239 LEU A C 1
ATOM 2712 O O . LEU A 1 239 ? 42.033 2.464 25.245 1.00 62.06 239 LEU A O 1
ATOM 2728 N 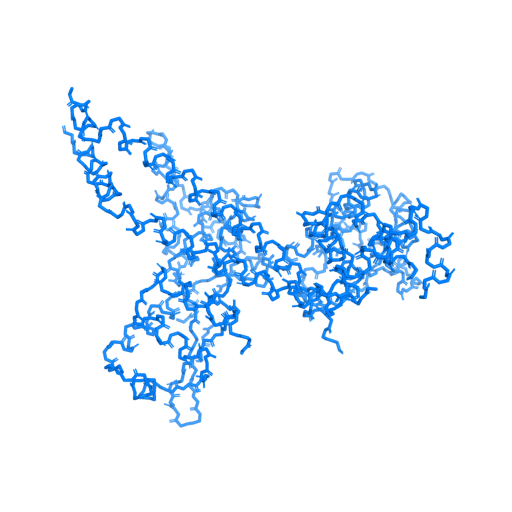N . ASP A 1 240 ? 39.938 2.635 24.416 1.00 58.83 240 ASP A N 1
ATOM 2729 C CA . ASP A 1 240 ? 40.263 2.179 23.070 1.00 60.17 240 ASP A CA 1
ATOM 2730 C C . ASP A 1 240 ? 41.387 3.024 22.467 1.00 64.69 240 ASP A C 1
ATOM 2731 O O . ASP A 1 240 ? 42.308 2.452 21.858 1.00 64.70 240 ASP A O 1
ATOM 2740 N N . ARG A 1 241 ? 41.326 4.368 22.659 1.00 60.90 241 ARG A N 1
ATOM 2741 C CA . ARG A 1 241 ? 42.354 5.289 22.155 1.00 61.62 241 ARG A CA 1
ATOM 2742 C C . ARG A 1 241 ? 43.730 5.010 22.748 1.00 66.61 241 ARG A C 1
ATOM 2743 O O . ARG A 1 241 ? 44.716 5.007 21.993 1.00 67.80 241 ARG A O 1
ATOM 2764 N N . PHE A 1 242 ? 43.799 4.746 24.080 1.00 61.02 242 PHE A N 1
ATOM 2765 C CA . PHE A 1 242 ? 45.057 4.397 24.751 1.00 59.49 242 PHE A CA 1
ATOM 2766 C C . PHE A 1 242 ? 45.564 3.063 24.205 1.00 63.92 242 PHE A C 1
ATOM 2767 O O . PHE A 1 242 ? 46.761 2.904 23.925 1.00 63.33 242 PHE A O 1
ATOM 2784 N N . HIS A 1 243 ? 44.623 2.133 23.970 1.00 60.69 243 HIS A N 1
ATOM 2785 C CA . HIS A 1 243 ? 44.910 0.802 23.434 1.00 60.55 243 HIS A CA 1
ATOM 2786 C C . HIS A 1 243 ? 45.498 0.837 22.022 1.00 66.77 243 HIS A C 1
ATOM 2787 O O . HIS A 1 243 ? 46.465 0.134 21.749 1.00 66.72 243 HIS A O 1
ATOM 2801 N N . GLN A 1 244 ? 44.954 1.702 21.157 1.00 65.04 244 GLN A N 1
ATOM 2802 C CA . GLN A 1 244 ? 45.444 1.914 19.804 1.00 66.35 244 GLN A CA 1
ATOM 2803 C C . GLN A 1 244 ? 46.870 2.492 19.886 1.00 71.17 244 GLN A C 1
ATOM 2804 O O . GLN A 1 244 ? 47.748 2.061 19.143 1.00 72.87 244 GLN A O 1
ATOM 2818 N N . HIS A 1 245 ? 47.111 3.416 20.829 1.00 66.30 245 HIS A N 1
ATOM 2819 C CA . HIS A 1 245 ? 48.419 4.048 21.027 1.00 65.20 245 HIS A CA 1
ATOM 2820 C C . HIS A 1 245 ? 49.446 3.036 21.545 1.00 68.26 245 HIS A C 1
ATOM 2821 O O . HIS A 1 245 ? 50.547 2.992 21.002 1.00 69.78 245 HIS A O 1
ATOM 2835 N N . PHE A 1 246 ? 49.086 2.199 22.554 1.00 61.91 246 PHE A N 1
ATOM 2836 C CA . PHE A 1 246 ? 49.988 1.174 23.093 1.00 60.11 246 PHE A CA 1
ATOM 2837 C C . PHE A 1 246 ? 50.380 0.169 22.006 1.00 66.27 246 PHE A C 1
ATOM 2838 O O . PHE A 1 246 ? 51.544 -0.260 21.971 1.00 67.34 246 PHE A O 1
ATOM 2855 N N . ARG A 1 247 ? 49.419 -0.205 21.124 1.00 62.80 247 ARG A N 1
ATOM 2856 C CA . ARG A 1 247 ? 49.684 -1.122 20.012 1.00 64.72 247 ARG A CA 1
ATOM 2857 C C . ARG A 1 247 ? 50.726 -0.489 19.058 1.00 71.15 247 ARG A C 1
ATOM 2858 O O . ARG A 1 247 ? 51.761 -1.102 18.782 1.00 70.35 247 ARG A O 1
ATOM 2879 N N . ASP A 1 248 ? 50.453 0.753 18.591 1.00 69.26 248 ASP A N 1
ATOM 2880 C CA . ASP A 1 248 ? 51.329 1.484 17.686 1.00 70.59 248 ASP A CA 1
ATOM 2881 C C . ASP A 1 248 ? 52.736 1.618 18.296 1.00 76.67 248 ASP A C 1
ATOM 2882 O O . ASP A 1 248 ? 53.714 1.237 17.645 1.00 78.80 248 ASP A O 1
ATOM 2891 N N . GLN A 1 249 ? 52.826 2.025 19.581 1.00 71.92 249 GLN A N 1
ATOM 2892 C CA . GLN A 1 249 ? 54.096 2.151 20.314 1.00 70.59 249 GLN A CA 1
ATOM 2893 C C . GLN A 1 249 ? 54.907 0.861 20.381 1.00 75.41 249 GLN A C 1
ATOM 2894 O O . GLN A 1 249 ? 56.110 0.899 20.131 1.00 77.67 249 GLN A O 1
ATOM 2908 N N . ALA A 1 250 ? 54.250 -0.272 20.656 1.00 70.37 250 ALA A N 1
ATOM 2909 C CA . ALA A 1 250 ? 54.886 -1.578 20.710 1.00 70.79 250 ALA A CA 1
ATOM 2910 C C . ALA A 1 250 ? 55.503 -1.934 19.356 1.00 76.90 250 ALA A C 1
ATOM 2911 O O . ALA A 1 250 ? 56.661 -2.383 19.316 1.00 80.03 250 ALA A O 1
ATOM 2918 N N . ILE A 1 251 ? 54.749 -1.708 18.252 1.00 70.88 251 ILE A N 1
ATOM 2919 C CA . ILE A 1 251 ? 55.208 -1.979 16.889 1.00 71.53 251 ILE A CA 1
ATOM 2920 C C . ILE A 1 251 ? 56.416 -1.107 16.547 1.00 76.19 251 ILE A C 1
ATOM 2921 O O . ILE A 1 251 ? 57.457 -1.643 16.160 1.00 77.99 251 ILE A O 1
ATOM 2937 N N . VAL A 1 252 ? 56.291 0.220 16.725 1.00 71.32 252 VAL A N 1
ATOM 2938 C CA . VAL A 1 252 ? 57.368 1.169 16.439 1.00 71.82 252 VAL A CA 1
ATOM 2939 C C . VAL A 1 252 ? 58.662 0.829 17.198 1.00 78.88 252 VAL A C 1
ATOM 2940 O O . VAL A 1 252 ? 59.724 0.739 16.568 1.00 80.02 252 VAL A O 1
ATOM 2953 N N . SER A 1 253 ? 58.555 0.556 18.526 1.00 75.22 253 SER A N 1
ATOM 2954 C CA . SER A 1 253 ? 59.701 0.190 19.367 1.00 74.82 253 SER A CA 1
ATOM 2955 C C . SER A 1 253 ? 60.369 -1.081 18.845 1.00 79.76 253 SER A C 1
ATOM 2956 O O . SER A 1 253 ? 61.597 -1.153 18.843 1.00 80.23 253 SER A O 1
ATOM 2964 N N . ALA A 1 254 ? 59.557 -2.069 18.391 1.00 76.26 254 ALA A N 1
ATOM 2965 C CA . ALA A 1 254 ? 60.040 -3.339 17.836 1.00 77.30 254 ALA A CA 1
ATOM 2966 C C . ALA A 1 254 ? 60.838 -3.077 16.546 1.00 82.19 254 ALA A C 1
ATOM 2967 O O . ALA A 1 254 ? 61.944 -3.608 16.388 1.00 82.10 254 ALA A O 1
ATOM 2974 N N . VAL A 1 255 ? 60.305 -2.201 15.664 1.00 79.05 255 VAL A N 1
ATOM 2975 C CA . VAL A 1 255 ? 60.968 -1.824 14.415 1.00 80.89 255 VAL A CA 1
ATOM 2976 C C . VAL A 1 255 ? 62.282 -1.074 14.737 1.00 87.00 255 VAL A C 1
ATOM 2977 O O . VAL A 1 255 ? 63.299 -1.349 14.093 1.00 89.72 255 VAL A O 1
ATOM 2990 N N . ALA A 1 256 ? 62.285 -0.207 15.779 1.00 81.70 256 ALA A N 1
ATOM 2991 C CA . ALA A 1 256 ? 63.479 0.548 16.196 1.00 81.80 256 ALA A CA 1
ATOM 2992 C C . ALA A 1 256 ? 64.639 -0.322 16.696 1.00 89.36 256 ALA A C 1
ATOM 2993 O O . ALA A 1 256 ? 65.771 -0.170 16.219 1.00 90.86 256 ALA A O 1
ATOM 3000 N N . ASN A 1 257 ? 64.362 -1.229 17.642 1.00 86.70 257 ASN A N 1
ATOM 3001 C CA . ASN A 1 257 ? 65.390 -2.080 18.229 1.00 87.95 257 ASN A CA 1
ATOM 3002 C C . ASN A 1 257 ? 65.875 -3.249 17.355 1.00 93.91 257 ASN A C 1
ATOM 3003 O O . ASN A 1 257 ? 66.878 -3.874 17.700 1.00 94.83 257 ASN A O 1
ATOM 3014 N N . ARG A 1 258 ? 65.185 -3.535 16.229 1.00 91.34 258 ARG A N 1
ATOM 3015 C CA . ARG A 1 258 ? 65.570 -4.612 15.300 1.00 93.33 258 ARG A CA 1
ATOM 3016 C C . ARG A 1 258 ? 66.150 -4.069 13.997 1.00 98.32 258 ARG A C 1
ATOM 3017 O O . ARG A 1 258 ? 67.065 -4.672 13.431 1.00 100.60 258 ARG A O 1
ATOM 3038 N N . MET A 1 259 ? 65.626 -2.934 13.527 1.00 93.72 259 MET A N 1
ATOM 3039 C CA . MET A 1 259 ? 66.096 -2.316 12.300 1.00 95.32 259 MET A CA 1
ATOM 3040 C C . MET A 1 259 ? 66.926 -1.058 12.562 1.00 98.97 259 MET A C 1
ATOM 3041 O O . MET A 1 259 ? 68.121 -1.210 12.834 1.00 99.94 259 MET A O 1
ATOM 3055 N N . ASP A 1 260 ? 66.320 0.161 12.508 1.00 93.47 260 ASP A N 1
ATOM 3056 C CA . ASP A 1 260 ? 66.993 1.451 12.743 1.00 92.72 260 ASP A CA 1
ATOM 3057 C C . ASP A 1 260 ? 65.996 2.606 13.016 1.00 95.90 260 ASP A C 1
ATOM 3058 O O . ASP A 1 260 ? 64.785 2.373 12.999 1.00 95.12 260 ASP A O 1
ATOM 3067 N N . GLN A 1 261 ? 66.505 3.840 13.260 1.00 92.49 261 GLN A N 1
ATOM 3068 C CA . GLN A 1 261 ? 65.701 5.038 13.569 1.00 91.24 261 GLN A CA 1
ATOM 3069 C C . GLN A 1 261 ? 64.766 5.472 12.444 1.00 95.30 261 GLN A C 1
ATOM 3070 O O . GLN A 1 261 ? 63.600 5.780 12.714 1.00 93.81 261 GLN A O 1
ATOM 3084 N N . THR A 1 262 ? 65.273 5.508 11.193 1.00 93.61 262 THR A N 1
ATOM 3085 C CA . THR A 1 262 ? 64.499 5.924 10.013 1.00 94.30 262 THR A CA 1
ATOM 3086 C C . THR A 1 262 ? 63.355 4.948 9.719 1.00 96.20 262 THR A C 1
ATOM 3087 O O . THR A 1 262 ? 62.236 5.400 9.455 1.00 94.66 262 THR A O 1
ATOM 3098 N N . SER A 1 263 ? 63.637 3.619 9.808 1.00 92.12 263 SER A N 1
ATOM 3099 C CA . SER A 1 263 ? 62.666 2.540 9.604 1.00 91.33 263 SER A CA 1
ATOM 3100 C C . SER A 1 263 ? 61.480 2.674 10.556 1.00 93.02 263 SER A C 1
ATOM 3101 O O . SER A 1 263 ? 60.333 2.669 10.096 1.00 92.70 263 SER A O 1
ATOM 3109 N N . SER A 1 264 ? 61.762 2.836 11.877 1.00 87.89 264 SER A N 1
ATOM 3110 C CA . SER A 1 264 ? 60.751 3.004 12.926 1.00 85.62 264 SER A CA 1
ATOM 3111 C C . SER A 1 264 ? 59.971 4.296 12.729 1.00 87.25 264 SER A C 1
ATOM 3112 O O . SER A 1 264 ? 58.758 4.316 12.943 1.00 84.68 264 SER A O 1
ATOM 3120 N N . GLU A 1 265 ? 60.664 5.365 12.296 1.00 84.56 265 GLU A N 1
ATOM 3121 C CA . GLU A 1 265 ? 60.007 6.630 12.042 1.00 84.47 265 GLU A CA 1
ATOM 3122 C C . GLU A 1 265 ? 58.994 6.503 10.895 1.00 87.22 265 GLU A C 1
ATOM 3123 O O . GLU A 1 265 ? 57.887 7.037 11.017 1.00 86.48 265 GLU A O 1
ATOM 3135 N N . ILE A 1 266 ? 59.347 5.759 9.818 1.00 82.75 266 ILE A N 1
ATOM 3136 C CA . ILE A 1 266 ? 58.444 5.524 8.685 1.00 82.90 266 ILE A CA 1
ATOM 3137 C C . ILE A 1 266 ? 57.222 4.742 9.160 1.00 84.69 266 ILE A C 1
ATOM 3138 O O . ILE A 1 266 ? 56.091 5.131 8.856 1.00 85.39 266 ILE A O 1
ATOM 3154 N N . VAL A 1 267 ? 57.449 3.685 9.953 1.00 78.37 267 VAL A N 1
ATOM 3155 C CA . VAL A 1 267 ? 56.382 2.868 10.530 1.00 76.56 267 VAL A CA 1
ATOM 3156 C C . VAL A 1 267 ? 55.489 3.723 11.486 1.00 76.96 267 VAL A C 1
ATOM 3157 O O . VAL A 1 267 ? 54.266 3.587 11.455 1.00 74.86 267 VAL A O 1
ATOM 3170 N N . ARG A 1 268 ? 56.108 4.634 12.275 1.00 72.90 268 ARG A N 1
ATOM 3171 C CA . ARG A 1 268 ? 55.423 5.559 13.196 1.00 71.07 268 ARG A CA 1
ATOM 3172 C C . ARG A 1 268 ? 54.507 6.517 12.425 1.00 76.02 268 ARG A C 1
ATOM 3173 O O . ARG A 1 268 ? 53.368 6.748 12.849 1.00 74.25 268 ARG A O 1
ATOM 3194 N N . THR A 1 269 ? 55.006 7.041 11.284 1.00 75.36 269 THR A N 1
ATOM 3195 C CA . THR A 1 269 ? 54.272 7.922 10.370 1.00 77.20 269 THR A CA 1
ATOM 3196 C C . THR A 1 269 ? 53.073 7.148 9.816 1.00 82.39 269 THR A C 1
ATOM 3197 O O . THR A 1 269 ? 51.948 7.618 9.931 1.00 81.26 269 THR A O 1
ATOM 3208 N N . MET A 1 270 ? 53.316 5.945 9.274 1.00 81.27 270 MET A N 1
ATOM 3209 C CA . MET A 1 270 ? 52.291 5.057 8.727 1.00 82.87 270 MET A CA 1
ATOM 3210 C C . MET A 1 270 ? 51.172 4.720 9.749 1.00 82.01 270 MET A C 1
ATOM 3211 O O . MET A 1 270 ? 49.995 4.717 9.381 1.00 81.94 270 MET A O 1
ATOM 3225 N N . LEU A 1 271 ? 51.531 4.459 11.019 1.00 74.42 271 LEU A N 1
ATOM 3226 C CA . LEU A 1 271 ? 50.534 4.139 12.043 1.00 71.66 271 LEU A CA 1
ATOM 3227 C C . LEU A 1 271 ? 49.708 5.360 12.473 1.00 76.44 271 LEU A C 1
ATOM 3228 O O . LEU A 1 271 ? 48.519 5.226 12.770 1.00 74.88 271 LEU A O 1
ATOM 3244 N N . ARG A 1 272 ? 50.331 6.551 12.434 1.00 75.47 272 ARG A N 1
ATOM 3245 C CA . ARG A 1 272 ? 49.717 7.844 12.739 1.00 75.78 272 ARG A CA 1
ATOM 3246 C C . ARG A 1 272 ? 48.704 8.185 11.653 1.00 85.36 272 ARG A C 1
ATOM 3247 O O . ARG A 1 272 ? 47.596 8.602 11.975 1.00 86.61 272 ARG A O 1
ATOM 3268 N N . MET A 1 273 ? 49.049 7.967 10.373 1.00 85.29 273 MET A N 1
ATOM 3269 C CA . MET A 1 273 ? 48.110 8.238 9.291 1.00 87.98 273 MET A CA 1
ATOM 3270 C C . MET A 1 273 ? 47.013 7.171 9.154 1.00 94.72 273 MET A C 1
ATOM 3271 O O . MET A 1 273 ? 46.115 7.302 8.317 1.00 97.01 273 MET A O 1
ATOM 3285 N N . SER A 1 274 ? 47.061 6.154 10.033 1.00 90.63 274 SER A N 1
ATOM 3286 C CA . SER A 1 274 ? 46.103 5.055 10.112 1.00 91.21 274 SER A CA 1
ATOM 3287 C C . SER A 1 274 ? 45.179 5.201 11.343 1.00 95.70 274 SER A C 1
ATOM 3288 O O . SER A 1 274 ? 44.209 4.441 11.477 1.00 95.04 274 SER A O 1
ATOM 3296 N N . GLU A 1 275 ? 45.484 6.177 12.238 1.00 92.49 275 GLU A N 1
ATOM 3297 C CA . GLU A 1 275 ? 44.744 6.443 13.479 1.00 91.36 275 GLU A CA 1
ATOM 3298 C C . GLU A 1 275 ? 43.225 6.615 13.283 1.00 98.82 275 GLU A C 1
ATOM 3299 O O . GLU A 1 275 ? 42.438 6.069 14.058 1.00 97.21 275 GLU A O 1
ATOM 3311 N N . ILE A 1 276 ? 42.821 7.338 12.232 1.00 99.52 276 ILE A N 1
ATOM 3312 C CA . ILE A 1 276 ? 41.406 7.589 11.940 1.00 101.28 276 ILE A CA 1
ATOM 3313 C C . ILE A 1 276 ? 40.785 6.596 10.955 1.00 105.93 276 ILE A C 1
ATOM 3314 O O . ILE A 1 276 ? 39.561 6.484 10.898 1.00 106.02 276 ILE A O 1
ATOM 3330 N N . THR A 1 277 ? 41.622 5.886 10.185 1.00 103.23 277 THR A N 1
ATOM 3331 C CA . THR A 1 277 ? 41.186 4.940 9.153 1.00 105.32 277 THR A CA 1
ATOM 3332 C C . THR A 1 277 ? 41.098 3.450 9.569 1.00 108.09 277 THR A C 1
ATOM 3333 O O . THR A 1 277 ? 40.358 2.690 8.938 1.00 109.10 277 THR A O 1
ATOM 3344 N N . THR A 1 278 ? 41.870 3.024 10.591 1.00 102.25 278 THR A N 1
ATOM 3345 C CA . THR A 1 278 ? 41.888 1.623 11.037 1.00 101.25 278 THR A CA 1
ATOM 3346 C C . THR A 1 278 ? 41.516 1.465 12.517 1.00 101.56 278 THR A C 1
ATOM 3347 O O . THR A 1 278 ? 41.825 2.335 13.337 1.00 99.72 278 THR A O 1
ATOM 3358 N N . SER A 1 279 ? 40.857 0.345 12.850 1.00 96.73 279 SER A N 1
ATOM 3359 C CA . SER A 1 279 ? 40.440 0.034 14.214 1.00 93.71 279 SER A CA 1
ATOM 3360 C C . SER A 1 279 ? 41.625 -0.404 15.062 1.00 96.17 279 SER A C 1
ATOM 3361 O O . SER A 1 279 ? 42.640 -0.845 14.519 1.00 97.29 279 SER A O 1
ATOM 3369 N N . SER A 1 280 ? 41.476 -0.333 16.393 1.00 90.20 280 SER A N 1
ATOM 3370 C CA . SER A 1 280 ? 42.498 -0.754 17.358 1.00 88.13 280 SER A CA 1
ATOM 3371 C C . SER A 1 280 ? 42.745 -2.292 17.391 1.00 90.90 280 SER A C 1
ATOM 3372 O O . SER A 1 280 ? 43.673 -2.724 18.084 1.00 89.14 280 SER A O 1
ATOM 3380 N N . SER A 1 281 ? 41.925 -3.105 16.661 1.00 88.40 281 SER A N 1
ATOM 3381 C CA . SER A 1 281 ? 42.061 -4.576 16.629 1.00 88.85 281 SER A CA 1
ATOM 3382 C C . SER A 1 281 ? 42.201 -5.204 15.221 1.00 95.30 281 SER A C 1
ATOM 3383 O O . SER A 1 281 ? 42.163 -6.432 15.111 1.00 97.80 281 SER A O 1
ATOM 3391 N N . ALA A 1 282 ? 42.367 -4.380 14.162 1.00 90.50 282 ALA A N 1
ATOM 3392 C CA . ALA A 1 282 ? 42.505 -4.832 12.771 1.00 91.80 282 ALA A CA 1
ATOM 3393 C C . ALA A 1 282 ? 43.837 -5.577 12.522 1.00 96.17 282 ALA A C 1
ATOM 3394 O O . ALA A 1 282 ? 44.826 -5.247 13.193 1.00 94.34 282 ALA A O 1
ATOM 3401 N N . PRO A 1 283 ? 43.900 -6.564 11.571 1.00 94.00 283 PRO A N 1
ATOM 3402 C CA . PRO A 1 283 ? 45.184 -7.259 11.304 1.00 93.77 283 PRO A CA 1
ATOM 3403 C C . PRO A 1 283 ? 46.123 -6.520 10.339 1.00 96.29 283 PRO A C 1
ATOM 3404 O O . PRO A 1 283 ? 47.302 -6.876 10.232 1.00 95.33 283 PRO A O 1
ATOM 3415 N N . PHE A 1 284 ? 45.590 -5.516 9.613 1.00 93.28 284 PHE A N 1
ATOM 3416 C CA . PHE A 1 284 ? 46.325 -4.714 8.630 1.00 94.37 284 PHE A CA 1
ATOM 3417 C C . PHE A 1 284 ? 45.876 -3.265 8.633 1.00 98.21 284 PHE A C 1
ATOM 3418 O O . PHE A 1 284 ? 44.721 -2.992 8.951 1.00 97.07 284 PHE A O 1
ATOM 3435 N N . THR A 1 285 ? 46.769 -2.342 8.228 1.00 96.41 285 THR A N 1
ATOM 3436 C CA . THR A 1 285 ? 46.418 -0.927 8.072 1.00 96.83 285 THR A CA 1
ATOM 3437 C C . THR A 1 285 ? 45.818 -0.719 6.669 1.00 105.88 285 THR A C 1
ATOM 3438 O O . THR A 1 285 ? 45.859 -1.629 5.828 1.00 107.53 285 THR A O 1
ATOM 3449 N N . GLN A 1 286 ? 45.266 0.475 6.419 1.00 103.87 286 GLN A N 1
ATOM 3450 C CA . GLN A 1 286 ? 44.747 0.806 5.105 1.00 107.22 286 GLN A CA 1
ATOM 3451 C C . GLN A 1 286 ? 45.961 1.036 4.187 1.00 112.92 286 GLN A C 1
ATOM 3452 O O . GLN A 1 286 ? 46.953 1.621 4.643 1.00 111.06 286 GLN A O 1
ATOM 3466 N N . PRO A 1 287 ? 45.953 0.529 2.932 1.00 112.90 287 PRO A N 1
ATOM 3467 C CA . PRO A 1 287 ? 47.124 0.728 2.058 1.00 114.65 287 PRO A CA 1
ATOM 3468 C C . PRO A 1 287 ? 47.424 2.203 1.786 1.00 117.75 287 PRO A C 1
ATOM 3469 O O . PRO A 1 287 ? 46.512 2.995 1.525 1.00 117.87 287 PRO A O 1
ATOM 3480 N N . LEU A 1 288 ? 48.708 2.574 1.927 1.00 112.69 288 LEU A N 1
ATOM 3481 C CA . LEU A 1 288 ? 49.205 3.938 1.756 1.00 111.95 288 LEU A CA 1
ATOM 3482 C C . LEU A 1 288 ? 50.307 3.958 0.721 1.00 117.80 288 LEU A C 1
ATOM 3483 O O . LEU A 1 288 ? 51.167 3.076 0.719 1.00 116.97 288 LEU A O 1
ATOM 3499 N N . SER A 1 289 ? 50.282 4.965 -0.160 1.00 117.35 289 SER A N 1
ATOM 3500 C CA . SER A 1 289 ? 51.293 5.139 -1.200 1.00 120.30 289 SER A CA 1
ATOM 3501 C C . SER A 1 289 ? 52.543 5.745 -0.595 1.00 122.04 289 SER A C 1
ATOM 3502 O O . SER A 1 289 ? 52.461 6.396 0.448 1.00 118.93 289 SER A O 1
ATOM 3510 N N . SER A 1 290 ? 53.689 5.561 -1.258 1.00 119.89 290 SER A N 1
ATOM 3511 C CA . SER A 1 290 ? 54.959 6.121 -0.810 1.00 118.63 290 SER A CA 1
ATOM 3512 C C . SER A 1 290 ? 54.895 7.657 -0.778 1.00 122.04 290 SER A C 1
ATOM 3513 O O . SER A 1 290 ? 55.460 8.274 0.126 1.00 119.24 290 SER A O 1
ATOM 3521 N N . ASN A 1 291 ? 54.158 8.257 -1.740 1.00 120.85 291 ASN A N 1
ATOM 3522 C CA . ASN A 1 291 ? 53.967 9.705 -1.879 1.00 120.89 291 ASN A CA 1
ATOM 3523 C C . ASN A 1 291 ? 53.183 10.281 -0.708 1.00 120.94 291 ASN A C 1
ATOM 3524 O O . ASN A 1 291 ? 53.596 11.307 -0.163 1.00 119.35 291 ASN A O 1
ATOM 3535 N N . GLU A 1 292 ? 52.063 9.627 -0.312 1.00 115.80 292 GLU A N 1
ATOM 3536 C CA . GLU A 1 292 ? 51.266 10.100 0.823 1.00 112.70 292 GLU A CA 1
ATOM 3537 C C . GLU A 1 292 ? 51.979 9.966 2.175 1.00 111.39 292 GLU A C 1
ATOM 3538 O O . GLU A 1 292 ? 51.749 10.798 3.053 1.00 109.21 292 GLU A O 1
ATOM 3550 N N . ILE A 1 293 ? 52.909 8.977 2.298 1.00 105.80 293 ILE A N 1
ATOM 3551 C CA . ILE A 1 293 ? 53.773 8.759 3.469 1.00 101.97 293 ILE A CA 1
ATOM 3552 C C . ILE A 1 293 ? 54.832 9.873 3.485 1.00 107.79 293 ILE A C 1
ATOM 3553 O O . ILE A 1 293 ? 55.067 10.467 4.537 1.00 105.22 293 ILE A O 1
ATOM 3569 N N . PHE A 1 294 ? 55.458 10.157 2.316 1.00 109.03 294 PHE A N 1
ATOM 3570 C CA . PHE A 1 294 ? 56.478 11.199 2.162 1.00 110.83 294 PHE A CA 1
ATOM 3571 C C . PHE A 1 294 ? 55.930 12.571 2.537 1.00 117.48 294 PHE A C 1
ATOM 3572 O O . PHE A 1 294 ? 56.593 13.321 3.263 1.00 115.35 294 PHE A O 1
ATOM 3589 N N . ARG A 1 295 ? 54.706 12.881 2.041 1.00 118.04 295 ARG A N 1
ATOM 3590 C CA . ARG A 1 295 ? 53.976 14.122 2.283 1.00 118.74 295 ARG A CA 1
ATOM 3591 C C . ARG A 1 295 ? 53.798 14.334 3.785 1.00 121.06 295 ARG A C 1
ATOM 3592 O O . ARG A 1 295 ? 54.146 15.400 4.294 1.00 120.96 295 ARG A O 1
ATOM 3613 N N . SER A 1 296 ? 53.332 13.288 4.495 1.00 115.83 296 SER A N 1
ATOM 3614 C CA . SER A 1 296 ? 53.065 13.317 5.932 1.00 112.57 296 SER A CA 1
ATOM 3615 C C . SER A 1 296 ? 54.252 12.964 6.858 1.00 115.20 296 SER A C 1
ATOM 3616 O O . SER A 1 296 ? 54.051 12.771 8.059 1.00 111.18 296 SER A O 1
ATOM 3624 N N . LEU A 1 297 ? 55.484 12.933 6.327 1.00 115.80 297 LEU A N 1
ATOM 3625 C CA . LEU A 1 297 ? 56.665 12.645 7.155 1.00 115.61 297 LEU A CA 1
ATOM 3626 C C . LEU A 1 297 ? 56.950 13.803 8.128 1.00 121.31 297 LEU A C 1
ATOM 3627 O O . LEU A 1 297 ? 56.669 14.950 7.764 1.00 122.21 297 LEU A O 1
ATOM 3643 N N . PRO A 1 298 ? 57.509 13.549 9.346 1.00 117.93 298 PRO A N 1
ATOM 3644 C CA . PRO A 1 298 ? 57.808 14.665 10.262 1.00 118.17 298 PRO A CA 1
ATOM 3645 C C . PRO A 1 298 ? 58.794 15.662 9.653 1.00 129.70 298 PRO A C 1
ATOM 3646 O O . PRO A 1 298 ? 59.725 15.255 8.945 1.00 131.44 298 PRO A O 1
ATOM 3657 N N . VAL A 1 299 ? 58.564 16.971 9.910 1.00 129.53 299 VAL A N 1
ATOM 3658 C CA . VAL A 1 299 ? 59.371 18.098 9.408 1.00 132.71 299 VAL A CA 1
ATOM 3659 C C . VAL A 1 299 ? 60.862 17.953 9.756 1.00 138.10 299 VAL A C 1
ATOM 3660 O O . VAL A 1 299 ? 61.713 18.292 8.929 1.00 139.50 299 VAL A O 1
ATOM 3673 N N . GLY A 1 300 ? 61.139 17.419 10.955 1.00 133.68 300 GLY A N 1
ATOM 3674 C CA . GLY A 1 300 ? 62.481 17.163 11.475 1.00 133.78 300 GLY A CA 1
ATOM 3675 C C . GLY A 1 300 ? 63.323 16.244 10.607 1.00 139.69 300 GLY A C 1
ATOM 3676 O O . GLY A 1 300 ? 64.554 16.380 10.569 1.00 140.49 300 GLY A O 1
ATOM 3680 N N . TYR A 1 301 ? 62.660 15.300 9.899 1.00 136.18 301 TYR A N 1
ATOM 3681 C CA . TYR A 1 301 ? 63.310 14.350 8.996 1.00 136.99 301 TYR A CA 1
ATOM 3682 C C . TYR A 1 301 ? 63.554 14.984 7.626 1.00 141.36 301 TYR A C 1
ATOM 3683 O O . TYR A 1 301 ? 62.617 15.485 6.994 1.00 141.92 301 TYR A O 1
ATOM 3701 N N . ASN A 1 302 ? 64.830 15.006 7.201 1.00 137.09 302 ASN A N 1
ATOM 3702 C CA . ASN A 1 302 ? 65.251 15.586 5.923 1.00 138.85 302 ASN A CA 1
ATOM 3703 C C . ASN A 1 302 ? 65.462 14.496 4.862 1.00 140.62 302 ASN A C 1
ATOM 3704 O O . ASN A 1 302 ? 66.167 14.715 3.874 1.00 142.91 302 ASN A O 1
ATOM 3715 N N . ILE A 1 303 ? 64.815 13.331 5.063 1.00 132.44 303 ILE A N 1
ATOM 3716 C CA . ILE A 1 303 ? 64.892 12.164 4.183 1.00 131.93 303 ILE A CA 1
ATOM 3717 C C . ILE A 1 303 ? 64.231 12.416 2.816 1.00 133.23 303 ILE A C 1
ATOM 3718 O O . ILE A 1 303 ? 63.058 12.790 2.754 1.00 132.31 303 ILE A O 1
ATOM 3734 N N . SER A 1 304 ? 65.016 12.255 1.734 1.00 128.34 304 SER A N 1
ATOM 3735 C CA . SER A 1 304 ? 64.564 12.427 0.354 1.00 129.19 304 SER A CA 1
ATOM 3736 C C . SER A 1 304 ? 63.702 11.235 -0.058 1.00 128.53 304 SER A C 1
ATOM 3737 O O . SER A 1 304 ? 63.868 10.149 0.500 1.00 126.98 304 SER A O 1
ATOM 3745 N N . LYS A 1 305 ? 62.803 11.430 -1.046 1.00 122.98 305 LYS A N 1
ATOM 3746 C CA . LYS A 1 305 ? 61.893 10.402 -1.566 1.00 121.44 305 LYS A CA 1
ATOM 3747 C C . LYS A 1 305 ? 62.614 9.116 -2.022 1.00 124.56 305 LYS A C 1
ATOM 3748 O O . LYS A 1 305 ? 62.051 8.027 -1.879 1.00 122.82 305 LYS A O 1
ATOM 3767 N N . GLN A 1 306 ? 63.862 9.238 -2.527 1.00 122.34 306 GLN A N 1
ATOM 3768 C CA . GLN A 1 306 ? 64.670 8.090 -2.944 1.00 123.65 306 GLN A CA 1
ATOM 3769 C C . GLN A 1 306 ? 65.041 7.261 -1.715 1.00 123.15 306 GLN A C 1
ATOM 3770 O O . GLN A 1 306 ? 64.848 6.046 -1.724 1.00 122.91 306 GLN A O 1
ATOM 3784 N N . VAL A 1 307 ? 65.505 7.929 -0.638 1.00 116.08 307 VAL A N 1
ATOM 3785 C CA . VAL A 1 307 ? 65.844 7.305 0.647 1.00 112.64 307 VAL A CA 1
ATOM 3786 C C . VAL A 1 307 ? 64.587 6.615 1.251 1.00 113.99 307 VAL A C 1
ATOM 3787 O O . VAL A 1 307 ? 64.709 5.540 1.842 1.00 111.77 307 VAL A O 1
ATOM 3800 N N . LEU A 1 308 ? 63.389 7.212 1.061 1.00 110.61 308 LEU A N 1
ATOM 3801 C CA . LEU A 1 308 ? 62.138 6.638 1.558 1.00 108.84 308 LEU A CA 1
ATOM 3802 C C . LEU A 1 308 ? 61.794 5.301 0.875 1.00 115.47 308 LEU A C 1
ATOM 3803 O O . LEU A 1 308 ? 61.599 4.303 1.576 1.00 113.99 308 LEU A O 1
ATOM 3819 N N . ASP A 1 309 ? 61.740 5.283 -0.480 1.00 115.06 309 ASP A N 1
ATOM 3820 C CA . ASP A 1 309 ? 61.437 4.091 -1.290 1.00 116.59 309 ASP A CA 1
ATOM 3821 C C . ASP A 1 309 ? 62.423 2.963 -1.019 1.00 117.16 309 ASP A C 1
ATOM 3822 O O . ASP A 1 309 ? 62.042 1.791 -1.052 1.00 116.45 309 ASP A O 1
ATOM 3831 N N . GLN A 1 310 ? 63.680 3.339 -0.716 1.00 111.99 310 GLN A N 1
ATOM 3832 C CA . GLN A 1 310 ? 64.788 2.461 -0.347 1.00 111.49 310 GLN A CA 1
ATOM 3833 C C . GLN A 1 310 ? 64.455 1.775 0.990 1.00 111.06 310 GLN A C 1
ATOM 3834 O O . GLN A 1 310 ? 64.592 0.556 1.096 1.00 111.35 310 GLN A O 1
ATOM 3848 N N . TYR A 1 311 ? 63.988 2.563 1.990 1.00 103.29 311 TYR A N 1
ATOM 3849 C CA . TYR A 1 311 ? 63.602 2.091 3.321 1.00 99.34 311 TYR A CA 1
ATOM 3850 C C . TYR A 1 311 ? 62.286 1.320 3.309 1.00 100.40 311 TYR A C 1
ATOM 3851 O O . TYR A 1 311 ? 62.135 0.382 4.090 1.00 97.30 311 TYR A O 1
ATOM 3869 N N . LEU A 1 312 ? 61.334 1.720 2.440 1.00 97.99 312 LEU A N 1
ATOM 3870 C CA . LEU A 1 312 ? 60.036 1.053 2.306 1.00 97.67 312 LEU A CA 1
ATOM 3871 C C . LEU A 1 312 ? 60.177 -0.353 1.741 1.00 104.72 312 LEU A C 1
ATOM 3872 O O . LEU A 1 312 ? 59.513 -1.264 2.229 1.00 103.62 312 LEU A O 1
ATOM 3888 N N . THR A 1 313 ? 61.079 -0.548 0.760 1.00 104.98 313 THR A N 1
ATOM 3889 C CA . THR A 1 313 ? 61.342 -1.886 0.226 1.00 107.32 313 THR A CA 1
ATOM 3890 C C . THR A 1 313 ? 62.221 -2.676 1.199 1.00 109.59 313 THR A C 1
ATOM 3891 O O . THR A 1 313 ? 62.101 -3.895 1.256 1.00 109.92 313 THR A O 1
ATOM 3902 N N . LEU A 1 314 ? 63.046 -1.977 2.014 1.00 104.32 314 LEU A N 1
ATOM 3903 C CA . LEU A 1 314 ? 63.871 -2.590 3.064 1.00 103.03 314 LEU A CA 1
ATOM 3904 C C . LEU A 1 314 ? 62.959 -3.094 4.198 1.00 104.37 314 LEU A C 1
ATOM 3905 O O . LEU A 1 314 ? 63.269 -4.114 4.823 1.00 103.61 314 LEU A O 1
ATOM 3921 N N . LEU A 1 315 ? 61.834 -2.371 4.446 1.00 98.95 315 LEU A N 1
ATOM 3922 C CA . LEU A 1 315 ? 60.809 -2.706 5.432 1.00 96.10 315 LEU A CA 1
ATOM 3923 C C . LEU A 1 315 ? 59.944 -3.865 4.924 1.00 103.60 315 LEU A C 1
ATOM 3924 O O . LEU A 1 315 ? 59.603 -4.752 5.707 1.00 101.93 315 LEU A O 1
ATOM 3940 N N . ALA A 1 316 ? 59.582 -3.850 3.620 1.00 105.02 316 ALA A N 1
ATOM 3941 C CA . ALA A 1 316 ? 58.770 -4.887 2.983 1.00 108.07 316 ALA A CA 1
ATOM 3942 C C . ALA A 1 316 ? 59.535 -6.217 2.898 1.00 118.83 316 ALA A C 1
ATOM 3943 O O . ALA A 1 316 ? 58.963 -7.263 3.217 1.00 118.69 316 ALA A O 1
ATOM 3950 N N . ASP A 1 317 ? 60.834 -6.166 2.502 1.00 120.31 317 ASP A N 1
ATOM 3951 C CA . ASP A 1 317 ? 61.718 -7.335 2.396 1.00 123.70 317 ASP A CA 1
ATOM 3952 C C . ASP A 1 317 ? 62.479 -7.519 3.722 1.00 129.22 317 ASP A C 1
ATOM 3953 O O . ASP A 1 317 ? 63.693 -7.282 3.796 1.00 130.01 317 ASP A O 1
ATOM 3962 N N . ASP A 1 318 ? 61.751 -7.914 4.776 1.00 125.26 318 ASP A N 1
ATOM 3963 C CA . ASP A 1 318 ? 62.348 -8.138 6.090 1.00 123.64 318 ASP A CA 1
ATOM 3964 C C . ASP A 1 318 ? 61.837 -9.431 6.732 1.00 128.62 318 ASP A C 1
ATOM 3965 O O . ASP A 1 318 ? 60.642 -9.728 6.596 1.00 127.76 318 ASP A O 1
ATOM 3974 N N . PRO A 1 319 ? 62.720 -10.213 7.428 1.00 126.26 319 PRO A N 1
ATOM 3975 C CA . PRO A 1 319 ? 62.266 -11.473 8.057 1.00 126.13 319 PRO A CA 1
ATOM 3976 C C . PRO A 1 319 ? 61.149 -11.290 9.083 1.00 126.18 319 PRO A C 1
ATOM 3977 O O . PRO A 1 319 ? 60.341 -12.204 9.269 1.00 126.11 319 PRO A O 1
ATOM 3988 N N . LEU A 1 320 ? 61.094 -10.099 9.720 1.00 119.29 320 LEU A N 1
ATOM 3989 C CA . LEU A 1 320 ? 60.068 -9.710 10.684 1.00 115.81 320 LEU A CA 1
ATOM 3990 C C . LEU A 1 320 ? 58.663 -9.801 10.063 1.00 117.84 320 LEU A C 1
ATOM 3991 O O . LEU A 1 320 ? 57.775 -10.404 10.661 1.00 116.01 320 LEU A O 1
ATOM 4007 N N . GLU A 1 321 ? 58.501 -9.241 8.839 1.00 115.10 321 GLU A N 1
ATOM 4008 C CA . GLU A 1 321 ? 57.266 -9.140 8.043 1.00 115.31 321 GLU A CA 1
ATOM 4009 C C . GLU A 1 321 ? 56.191 -8.252 8.686 1.00 113.88 321 GLU A C 1
ATOM 4010 O O . GLU A 1 321 ? 55.038 -8.658 8.847 1.00 113.23 321 GLU A O 1
ATOM 4022 N N . PHE A 1 322 ? 56.595 -7.019 9.033 1.00 106.33 322 PHE A N 1
ATOM 4023 C CA . PHE A 1 322 ? 55.764 -5.998 9.666 1.00 102.43 322 PHE A CA 1
ATOM 4024 C C . PHE A 1 322 ? 55.143 -5.075 8.635 1.00 104.39 322 PHE A C 1
ATOM 4025 O O . PHE A 1 322 ? 54.079 -4.519 8.888 1.00 102.60 322 PHE A O 1
ATOM 4042 N N . VAL A 1 323 ? 55.821 -4.884 7.493 1.00 101.60 323 VAL A N 1
ATOM 4043 C CA . VAL A 1 323 ? 55.370 -4.044 6.381 1.00 102.43 323 VAL A CA 1
ATOM 4044 C C . VAL A 1 323 ? 55.287 -4.929 5.144 1.00 110.48 323 VAL A C 1
ATOM 4045 O O . VAL A 1 323 ? 56.159 -5.780 4.930 1.00 112.21 323 VAL A O 1
ATOM 4058 N N . GLY A 1 324 ? 54.231 -4.737 4.361 1.00 108.48 324 GLY A N 1
ATOM 4059 C CA . GLY A 1 324 ? 54.011 -5.490 3.134 1.00 112.01 324 GLY A CA 1
ATOM 4060 C C . GLY A 1 324 ? 53.537 -4.651 1.968 1.00 117.61 324 GLY A C 1
ATOM 4061 O O . GLY A 1 324 ? 52.760 -3.712 2.156 1.00 114.71 324 GLY A O 1
ATOM 4065 N N . LYS A 1 325 ? 54.007 -4.992 0.746 1.00 118.70 325 LYS A N 1
ATOM 4066 C CA . LYS A 1 325 ? 53.581 -4.319 -0.478 1.00 121.39 325 LYS A CA 1
ATOM 4067 C C . LYS A 1 325 ? 52.256 -4.958 -0.881 1.00 127.75 325 LYS A C 1
ATOM 4068 O O . LYS A 1 325 ? 52.214 -6.149 -1.193 1.00 129.53 325 LYS A O 1
ATOM 4087 N N . SER A 1 326 ? 51.173 -4.182 -0.793 1.00 124.05 326 SER A N 1
ATOM 4088 C CA . SER A 1 326 ? 49.818 -4.631 -1.104 1.00 125.57 326 SER A CA 1
ATOM 4089 C C . SER A 1 326 ? 49.423 -4.311 -2.541 1.00 134.65 326 SER A C 1
ATOM 4090 O O . SER A 1 326 ? 48.527 -4.957 -3.094 1.00 136.22 326 SER A O 1
ATOM 4098 N N . GLY A 1 327 ? 50.069 -3.299 -3.111 1.00 133.35 327 GLY A N 1
ATOM 4099 C CA . GLY A 1 327 ? 49.766 -2.833 -4.451 1.00 137.58 327 GLY A CA 1
ATOM 4100 C C . GLY A 1 327 ? 50.944 -2.693 -5.380 1.00 146.05 327 GLY A C 1
ATOM 4101 O O . GLY A 1 327 ? 51.420 -3.689 -5.929 1.00 149.30 327 GLY A O 1
ATOM 4105 N N . ASP A 1 328 ? 51.400 -1.439 -5.565 1.00 142.65 328 ASP A N 1
ATOM 4106 C CA . ASP A 1 328 ? 52.437 -0.984 -6.503 1.00 145.66 328 ASP A CA 1
ATOM 4107 C C . ASP A 1 328 ? 51.915 -1.059 -7.953 1.00 153.70 328 ASP A C 1
ATOM 4108 O O . ASP A 1 328 ? 52.200 -2.048 -8.637 1.00 155.63 328 ASP A O 1
ATOM 4112 N N . SER A 1 329 ? 51.109 -0.065 -8.438 1.00 151.33 329 SER A N 1
ATOM 4113 C CA . SER A 1 329 ? 50.619 1.212 -7.856 1.00 148.22 329 SER A CA 1
ATOM 4114 C C . SER A 1 329 ? 51.637 2.344 -7.606 1.00 150.17 329 SER A C 1
ATOM 4115 O O . SER A 1 329 ? 52.843 2.099 -7.519 1.00 150.12 329 SER A O 1
ATOM 4123 N N . GLY A 1 330 ? 51.123 3.575 -7.546 1.00 144.54 330 GLY A N 1
ATOM 4124 C CA . GLY A 1 330 ? 51.919 4.781 -7.363 1.00 142.38 330 GLY A CA 1
ATOM 4125 C C . GLY A 1 330 ? 51.838 5.371 -5.971 1.00 138.29 330 GLY A C 1
ATOM 4126 O O . GLY A 1 330 ? 50.758 5.778 -5.542 1.00 135.89 330 GLY A O 1
ATOM 4130 N N . GLY A 1 331 ? 52.976 5.459 -5.278 1.00 130.82 331 GLY A N 1
ATOM 4131 C CA . GLY A 1 331 ? 54.278 4.990 -5.752 1.00 131.53 331 GLY A CA 1
ATOM 4132 C C . GLY A 1 331 ? 54.687 3.699 -5.077 1.00 131.48 331 GLY A C 1
ATOM 4133 O O . GLY A 1 331 ? 55.858 3.505 -4.736 1.00 129.48 331 GLY A O 1
ATOM 4137 N N . GLY A 1 332 ? 53.700 2.826 -4.901 1.00 126.93 332 GLY A N 1
ATOM 4138 C CA . GLY A 1 332 ? 53.823 1.545 -4.224 1.00 125.02 332 GLY A CA 1
ATOM 4139 C C . GLY A 1 332 ? 52.958 1.563 -2.981 1.00 124.77 332 GLY A C 1
ATOM 4140 O O . GLY A 1 332 ? 53.146 2.426 -2.117 1.00 121.83 332 GLY A O 1
ATOM 4144 N N . MET A 1 333 ? 51.973 0.650 -2.899 1.00 120.23 333 MET A N 1
ATOM 4145 C CA . MET A 1 333 ? 51.068 0.595 -1.747 1.00 115.82 333 MET A CA 1
ATOM 4146 C C . MET A 1 333 ? 51.618 -0.283 -0.639 1.00 116.65 333 MET A C 1
ATOM 4147 O O . MET A 1 333 ? 51.981 -1.435 -0.888 1.00 117.80 333 MET A O 1
ATOM 4161 N N . TYR A 1 334 ? 51.689 0.265 0.583 1.00 109.37 334 TYR A N 1
ATOM 4162 C CA . TYR A 1 334 ? 52.226 -0.453 1.741 1.00 106.28 334 TYR A CA 1
ATOM 4163 C C . TYR A 1 334 ? 51.247 -0.545 2.914 1.00 106.61 334 TYR A C 1
ATOM 4164 O O . TYR A 1 334 ? 50.618 0.450 3.283 1.00 105.08 334 TYR A O 1
ATOM 4182 N N . VAL A 1 335 ? 51.118 -1.757 3.485 1.00 101.65 335 VAL A N 1
ATOM 4183 C CA . VAL A 1 335 ? 50.267 -2.057 4.644 1.00 98.26 335 VAL A CA 1
ATOM 4184 C C . VAL A 1 335 ? 51.130 -2.476 5.842 1.00 99.86 335 VAL A C 1
ATOM 4185 O O . VAL A 1 335 ? 52.249 -2.963 5.652 1.00 99.84 335 VAL A O 1
ATOM 4198 N N . ILE A 1 336 ? 50.608 -2.299 7.068 1.00 93.91 336 ILE A N 1
ATOM 4199 C CA . ILE A 1 336 ? 51.302 -2.758 8.273 1.00 91.29 336 ILE A CA 1
ATOM 4200 C C . ILE A 1 336 ? 50.603 -4.010 8.794 1.00 96.10 336 ILE A C 1
ATOM 4201 O O . ILE A 1 336 ? 49.436 -3.952 9.180 1.00 94.84 336 ILE A O 1
ATOM 4217 N N . ASN A 1 337 ? 51.317 -5.150 8.753 1.00 94.61 337 ASN A N 1
ATOM 4218 C CA . ASN A 1 337 ? 50.847 -6.469 9.186 1.00 94.91 337 ASN A CA 1
ATOM 4219 C C . ASN A 1 337 ? 50.745 -6.483 10.719 1.00 96.22 337 ASN A C 1
ATOM 4220 O O . ASN A 1 337 ? 51.625 -7.017 11.409 1.00 95.51 337 ASN A O 1
ATOM 4231 N N . LEU A 1 338 ? 49.668 -5.844 11.237 1.00 90.31 338 LEU A N 1
ATOM 4232 C CA . LEU A 1 338 ? 49.385 -5.661 12.662 1.00 87.11 338 LEU A CA 1
ATOM 4233 C C . LEU A 1 338 ? 49.297 -6.977 13.390 1.00 93.68 338 LEU A C 1
ATOM 4234 O O . LEU A 1 338 ? 49.784 -7.073 14.514 1.00 91.36 338 LEU A O 1
ATOM 4250 N N . HIS A 1 339 ? 48.737 -8.007 12.729 1.00 95.27 339 HIS A N 1
ATOM 4251 C CA . HIS A 1 339 ? 48.610 -9.337 13.312 1.00 96.97 339 HIS A CA 1
ATOM 4252 C C . HIS A 1 339 ? 49.948 -10.042 13.402 1.00 101.80 339 HIS A C 1
ATOM 4253 O O . HIS A 1 339 ? 50.228 -10.674 14.423 1.00 100.70 339 HIS A O 1
ATOM 4267 N N . LYS A 1 340 ? 50.785 -9.913 12.354 1.00 100.38 340 LYS A N 1
ATOM 4268 C CA . LYS A 1 340 ? 52.129 -10.495 12.342 1.00 101.50 340 LYS A CA 1
ATOM 4269 C C . LYS A 1 340 ? 52.978 -9.806 13.409 1.00 101.97 340 LYS A C 1
ATOM 4270 O O . LYS A 1 340 ? 53.684 -10.481 14.163 1.00 101.68 340 LYS A O 1
ATOM 4289 N N . ALA A 1 341 ? 52.841 -8.468 13.514 1.00 95.35 341 ALA A N 1
ATOM 4290 C CA . ALA A 1 341 ? 53.534 -7.645 14.495 1.00 92.14 341 ALA A CA 1
ATOM 4291 C C . ALA A 1 341 ? 53.163 -8.043 15.922 1.00 92.73 341 ALA A C 1
ATOM 4292 O O . ALA A 1 341 ? 54.049 -8.084 16.776 1.00 91.60 341 ALA A O 1
ATOM 4299 N N . LEU A 1 342 ? 51.875 -8.381 16.170 1.00 87.37 342 LEU A N 1
ATOM 4300 C CA . LEU A 1 342 ? 51.405 -8.815 17.495 1.00 84.65 342 LEU A CA 1
ATOM 4301 C C . LEU A 1 342 ? 51.864 -10.235 17.833 1.00 89.00 342 LEU A C 1
ATOM 4302 O O . LEU A 1 342 ? 52.316 -10.476 18.957 1.00 87.55 342 LEU A O 1
ATOM 4318 N N . ALA A 1 343 ? 51.786 -11.162 16.846 1.00 86.96 343 ALA A N 1
ATOM 4319 C CA . ALA A 1 343 ? 52.201 -12.563 16.974 1.00 87.23 343 ALA A CA 1
ATOM 4320 C C . ALA A 1 343 ? 53.656 -12.631 17.442 1.00 91.89 343 ALA A C 1
ATOM 4321 O O . ALA A 1 343 ? 53.979 -13.383 18.363 1.00 91.19 343 ALA A O 1
ATOM 4328 N N . SER A 1 344 ? 54.503 -11.765 16.852 1.00 89.64 344 SER A N 1
ATOM 4329 C CA . SER A 1 344 ? 55.917 -11.575 17.147 1.00 89.62 344 SER A CA 1
ATOM 4330 C C . SER A 1 344 ? 56.108 -11.073 18.591 1.00 91.26 344 SER A C 1
ATOM 4331 O O . SER A 1 344 ? 56.915 -11.644 19.315 1.00 91.55 344 SER A O 1
ATOM 4339 N N . LEU A 1 345 ? 55.362 -10.027 19.015 1.00 85.62 345 LEU A N 1
ATOM 4340 C CA . LEU A 1 345 ? 55.461 -9.476 20.375 1.00 83.29 345 LEU A CA 1
ATOM 4341 C C . LEU A 1 345 ? 55.077 -10.513 21.426 1.00 87.43 345 LEU A C 1
ATOM 4342 O O . LEU A 1 345 ? 55.739 -10.616 22.466 1.00 85.44 345 LEU A O 1
ATOM 4358 N N . ALA A 1 346 ? 54.015 -11.295 21.127 1.00 85.57 346 ALA A N 1
ATOM 4359 C CA . ALA A 1 346 ? 53.494 -12.373 21.958 1.00 85.79 346 ALA A CA 1
ATOM 4360 C C . ALA A 1 346 ? 54.574 -13.461 22.164 1.00 92.85 346 ALA A C 1
ATOM 4361 O O . ALA A 1 346 ? 54.884 -13.796 23.313 1.00 92.33 346 ALA A O 1
ATOM 4368 N N . THR A 1 347 ? 55.193 -13.952 21.058 1.00 91.41 347 THR A N 1
ATOM 4369 C CA . THR A 1 347 ? 56.252 -14.972 21.106 1.00 93.40 347 THR A CA 1
ATOM 4370 C C . THR A 1 347 ? 57.478 -14.511 21.908 1.00 96.98 347 THR A C 1
ATOM 4371 O O . THR A 1 347 ? 58.109 -15.317 22.598 1.00 97.29 347 THR A O 1
ATOM 4382 N N . ALA A 1 348 ? 57.771 -13.205 21.845 1.00 93.07 348 ALA A N 1
ATOM 4383 C CA . ALA A 1 348 ? 58.857 -12.551 22.561 1.00 92.84 348 ALA A CA 1
ATOM 4384 C C . ALA A 1 348 ? 58.622 -12.618 24.078 1.00 98.03 348 ALA A C 1
ATOM 4385 O O . ALA A 1 348 ? 59.541 -13.017 24.798 1.00 99.47 348 ALA A O 1
ATOM 4392 N N . THR A 1 349 ? 57.388 -12.271 24.552 1.00 93.03 349 THR A N 1
ATOM 4393 C CA . THR A 1 349 ? 56.983 -12.322 25.968 1.00 91.53 349 THR A CA 1
ATOM 4394 C C . THR A 1 349 ? 56.965 -13.774 26.468 1.00 98.02 349 THR A C 1
ATOM 4395 O O . THR A 1 349 ? 57.282 -14.020 27.634 1.00 98.06 349 THR A O 1
ATOM 4406 N N . LEU A 1 350 ? 56.575 -14.728 25.591 1.00 95.94 350 LEU A N 1
ATOM 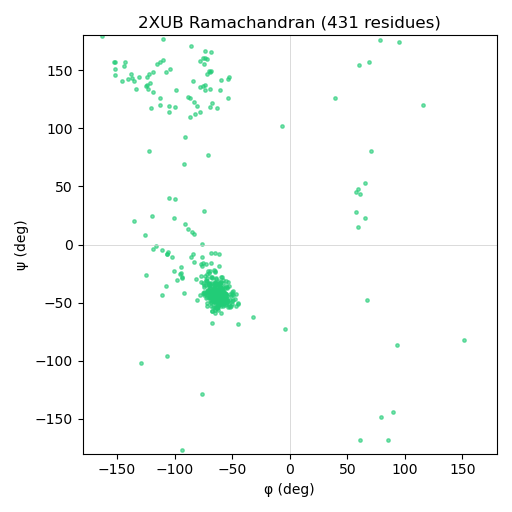4407 C CA . LEU A 1 350 ? 56.548 -16.158 25.912 1.00 97.65 350 LEU A CA 1
ATOM 4408 C C . LEU A 1 350 ? 57.968 -16.654 26.181 1.00 101.74 350 LEU A C 1
ATOM 4409 O O . LEU A 1 350 ? 58.202 -17.337 27.178 1.00 101.01 350 LEU A O 1
ATOM 4425 N N . GLU A 1 351 ? 58.923 -16.225 25.337 1.00 99.49 351 GLU A N 1
ATOM 4426 C CA . GLU A 1 351 ? 60.347 -16.513 25.479 1.00 100.97 351 GLU A CA 1
ATOM 4427 C C . GLU A 1 351 ? 60.834 -15.923 26.823 1.00 103.23 351 GLU A C 1
ATOM 4428 O O . GLU A 1 351 ? 61.523 -16.619 27.571 1.00 103.36 351 GLU A O 1
ATOM 4440 N N . SER A 1 352 ? 60.438 -14.660 27.131 1.00 98.35 352 SER A N 1
ATOM 4441 C CA . SER A 1 352 ? 60.772 -13.935 28.368 1.00 97.50 352 SER A CA 1
ATOM 4442 C C . SER A 1 352 ? 60.359 -14.735 29.600 1.00 101.67 352 SER A C 1
ATOM 4443 O O . SER A 1 352 ? 61.182 -14.927 30.499 1.00 101.71 352 SER A O 1
ATOM 4451 N N . VAL A 1 353 ? 59.091 -15.220 29.614 1.00 97.75 353 VAL A N 1
ATOM 4452 C CA . VAL A 1 353 ? 58.498 -16.042 30.673 1.00 97.65 353 VAL A CA 1
ATOM 4453 C C . VAL A 1 353 ? 59.242 -17.381 30.799 1.00 104.38 353 VAL A C 1
ATOM 4454 O O . VAL A 1 353 ? 59.495 -17.806 31.927 1.00 105.03 353 VAL A O 1
ATOM 4467 N N . VAL A 1 354 ? 59.630 -18.012 29.658 1.00 102.70 354 VAL A N 1
ATOM 4468 C CA . VAL A 1 354 ? 60.389 -19.277 29.643 1.00 105.91 354 VAL A CA 1
ATOM 4469 C C . VAL A 1 354 ? 61.770 -19.099 30.336 1.00 113.17 354 VAL A C 1
ATOM 4470 O O . VAL A 1 354 ? 62.136 -19.931 31.168 1.00 115.21 354 VAL A O 1
ATOM 4483 N N . GLN A 1 355 ? 62.495 -17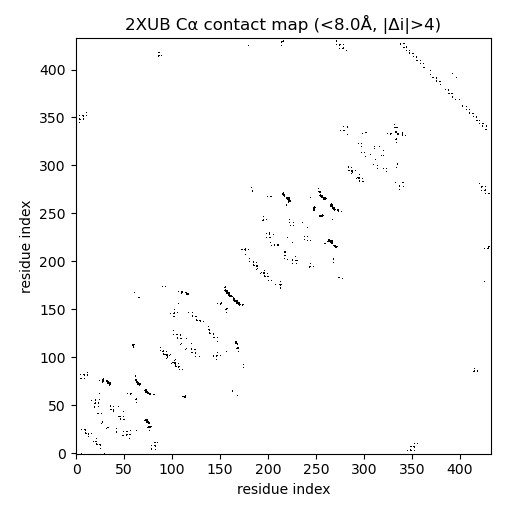.996 30.034 1.00 109.74 355 GLN A N 1
ATOM 4484 C CA . GLN A 1 355 ? 63.786 -17.666 30.657 1.00 110.67 355 GLN A CA 1
ATOM 4485 C C . GLN A 1 355 ? 63.618 -17.258 32.133 1.00 114.70 355 GLN A C 1
ATOM 4486 O O . GLN A 1 355 ? 64.442 -17.640 32.965 1.00 115.51 355 GLN A O 1
ATOM 4500 N N . GLU A 1 356 ? 62.556 -16.487 32.448 1.00 110.50 356 GLU A N 1
ATOM 4501 C CA . GLU A 1 356 ? 62.236 -16.017 33.801 1.00 110.30 356 GLU A CA 1
ATOM 4502 C C . GLU A 1 356 ? 61.886 -17.176 34.739 1.00 118.50 356 GLU A C 1
ATOM 4503 O O . GLU A 1 356 ? 62.005 -17.015 35.953 1.00 119.23 356 GLU A O 1
ATOM 4515 N N . ARG A 1 357 ? 61.456 -18.334 34.185 1.00 117.39 357 ARG A N 1
ATOM 4516 C CA . ARG A 1 357 ? 61.035 -19.494 34.964 1.00 119.01 357 ARG A CA 1
ATOM 4517 C C . ARG A 1 357 ? 61.943 -20.711 34.901 1.00 127.29 357 ARG A C 1
ATOM 4518 O O . ARG A 1 357 ? 62.173 -21.315 35.948 1.00 128.63 357 ARG A O 1
ATOM 4539 N N . PHE A 1 358 ? 62.439 -21.095 33.698 1.00 126.23 358 PHE A N 1
ATOM 4540 C CA . PHE A 1 358 ? 63.300 -22.283 33.536 1.00 129.89 358 PHE A CA 1
ATOM 4541 C C . PHE A 1 358 ? 64.787 -22.029 33.172 1.00 135.26 358 PHE A C 1
ATOM 4542 O O . PHE A 1 358 ? 65.577 -22.986 33.113 1.00 137.37 358 PHE A O 1
ATOM 4559 N N . GLY A 1 359 ? 65.143 -20.762 32.937 1.00 129.69 359 GLY A N 1
ATOM 4560 C CA . GLY A 1 359 ? 66.511 -20.348 32.632 1.00 130.03 359 GLY A CA 1
ATOM 4561 C C . GLY A 1 359 ? 66.884 -20.226 31.169 1.00 133.67 359 GLY A C 1
ATOM 4562 O O . GLY A 1 359 ? 66.107 -20.592 30.283 1.00 132.75 359 GLY A O 1
ATOM 4566 N N . SER A 1 360 ? 68.107 -19.720 30.926 1.00 131.32 360 SER A N 1
ATOM 4567 C CA . SER A 1 360 ? 68.715 -19.473 29.612 1.00 131.89 360 SER A CA 1
ATOM 4568 C C . SER A 1 360 ? 68.772 -20.691 28.692 1.00 137.93 360 SER A C 1
ATOM 4569 O O . SER A 1 360 ? 68.621 -20.536 27.479 1.00 137.00 360 SER A O 1
ATOM 4577 N N . ARG A 1 361 ? 69.003 -21.888 29.265 1.00 137.22 361 ARG A N 1
ATOM 4578 C CA . ARG A 1 361 ? 69.085 -23.159 28.534 1.00 140.03 361 ARG A CA 1
ATOM 4579 C C . ARG A 1 361 ? 67.736 -23.512 27.892 1.00 143.27 361 ARG A C 1
ATOM 4580 O O . ARG A 1 361 ? 67.663 -23.731 26.679 1.00 143.89 361 ARG A O 1
ATOM 4601 N N . CYS A 1 362 ? 66.670 -23.527 28.713 1.00 137.88 362 CYS A N 1
ATOM 4602 C CA . CYS A 1 362 ? 65.299 -23.825 28.315 1.00 136.77 362 CYS A CA 1
ATOM 4603 C C . CYS A 1 362 ? 64.774 -22.806 27.300 1.00 137.47 362 CYS A C 1
ATOM 4604 O O . CYS A 1 362 ? 64.074 -23.190 26.360 1.00 137.45 362 CYS A O 1
ATOM 4612 N N . ALA A 1 363 ? 65.130 -21.514 27.496 1.00 131.34 363 ALA A N 1
ATOM 4613 C CA . ALA A 1 363 ? 64.761 -20.380 26.641 1.00 128.98 363 ALA A CA 1
ATOM 4614 C C . ALA A 1 363 ? 65.443 -20.439 25.275 1.00 134.88 363 ALA A C 1
ATOM 4615 O O . ALA A 1 363 ? 64.859 -19.995 24.284 1.00 133.79 363 ALA A O 1
ATOM 4622 N N . ARG A 1 364 ? 66.684 -20.975 25.226 1.00 133.94 364 ARG A N 1
ATOM 4623 C CA . ARG A 1 364 ? 67.443 -21.141 23.985 1.00 135.61 364 ARG A CA 1
ATOM 4624 C C . ARG A 1 364 ? 66.760 -22.190 23.107 1.00 140.65 364 ARG A C 1
ATOM 4625 O O . ARG A 1 364 ? 66.501 -21.915 21.931 1.00 140.64 364 ARG A O 1
ATOM 4646 N N . ILE A 1 365 ? 66.409 -23.359 23.699 1.00 137.64 365 ILE A N 1
ATOM 4647 C CA . ILE A 1 365 ? 65.757 -24.461 22.987 1.00 139.43 365 ILE A CA 1
ATOM 4648 C C . ILE A 1 365 ? 64.312 -24.177 22.578 1.00 140.85 365 ILE A C 1
ATOM 4649 O O . ILE A 1 365 ? 63.831 -24.784 21.622 1.00 142.13 365 ILE A O 1
ATOM 4665 N N . PHE A 1 366 ? 63.636 -23.247 23.295 1.00 133.73 366 PHE A N 1
ATOM 4666 C CA . PHE A 1 366 ? 62.273 -22.784 23.015 1.00 131.36 366 PHE A CA 1
ATOM 4667 C C . PHE A 1 366 ? 62.300 -21.920 21.748 1.00 135.28 366 PHE A C 1
ATOM 4668 O O . PHE A 1 366 ? 61.458 -22.109 20.869 1.00 135.15 366 PHE A O 1
ATOM 4685 N N . ARG A 1 367 ? 63.291 -20.993 21.654 1.00 132.19 367 ARG A N 1
ATOM 4686 C CA . ARG A 1 367 ? 63.525 -20.082 20.524 1.00 132.38 367 ARG A CA 1
ATOM 4687 C C . ARG A 1 367 ? 63.710 -20.891 19.233 1.00 142.12 367 ARG A C 1
ATOM 4688 O O . ARG A 1 367 ? 63.164 -20.520 18.192 1.00 142.13 367 ARG A O 1
ATOM 4709 N N . LEU A 1 368 ? 64.452 -22.017 19.329 1.00 143.23 368 LEU A N 1
ATOM 4710 C CA . LEU A 1 368 ? 64.732 -22.970 18.249 1.00 147.29 368 LEU A CA 1
ATOM 4711 C C . LEU A 1 368 ? 63.464 -23.685 17.772 1.00 153.50 368 LEU A C 1
ATOM 4712 O O . LEU A 1 368 ? 63.352 -23.982 16.580 1.00 155.53 368 LEU A O 1
ATOM 4728 N N . VAL A 1 369 ? 62.522 -23.969 18.701 1.00 149.05 369 VAL A N 1
ATOM 4729 C CA . VAL A 1 369 ? 61.246 -24.634 18.407 1.00 149.78 369 VAL A CA 1
ATOM 4730 C C . VAL A 1 369 ? 60.312 -23.661 17.650 1.00 152.14 369 VAL A C 1
ATOM 4731 O O . VAL A 1 369 ? 59.507 -24.095 16.818 1.00 153.83 369 VAL A O 1
ATOM 4744 N N . LEU A 1 370 ? 60.476 -22.346 17.889 1.00 145.09 370 LEU A N 1
ATOM 4745 C CA . LEU A 1 370 ? 59.691 -21.313 17.216 1.00 142.76 370 LEU A CA 1
ATOM 4746 C C . LEU A 1 370 ? 60.058 -21.181 15.733 1.00 147.84 370 LEU A C 1
ATOM 4747 O O . LEU A 1 370 ? 59.173 -20.934 14.913 1.00 147.58 370 LEU A O 1
ATOM 4763 N N . GLN A 1 371 ? 61.342 -21.392 15.387 1.00 145.74 371 GLN A N 1
ATOM 4764 C CA . GLN A 1 371 ? 61.817 -21.332 14.000 1.00 147.96 371 GLN A CA 1
ATOM 4765 C C . GLN A 1 371 ? 61.239 -22.483 13.149 1.00 154.60 371 GLN A C 1
ATOM 4766 O O . GLN A 1 371 ? 60.394 -22.226 12.287 1.00 155.04 371 GLN A O 1
ATOM 4780 N N . LYS A 1 372 ? 61.646 -23.743 13.431 1.00 152.32 372 LYS A N 1
ATOM 4781 C CA . LYS A 1 372 ? 61.179 -24.944 12.730 1.00 155.13 372 LYS A CA 1
ATOM 4782 C C . LYS A 1 372 ? 59.770 -25.359 13.173 1.00 157.22 372 LYS A C 1
ATOM 4783 O O . LYS A 1 372 ? 58.881 -24.522 13.330 1.00 152.95 372 LYS A O 1
ATOM 4787 N N . GLU A 1 376 ? 59.113 -33.052 15.289 1.00 227.18 376 GLU A N 1
ATOM 4788 C CA . GLU A 1 376 ? 59.746 -34.361 15.429 1.00 145.64 376 GLU A CA 1
ATOM 4789 C C . GLU A 1 376 ? 61.187 -34.222 15.938 1.00 225.73 376 GLU A C 1
ATOM 4790 O O . GLU A 1 376 ? 61.984 -33.505 15.331 1.00 204.08 376 GLU A O 1
ATOM 4801 N N . GLN A 1 377 ? 61.515 -34.936 17.039 1.00 148.46 377 GLN A N 1
ATOM 4802 C CA . GLN A 1 377 ? 62.833 -34.955 17.700 1.00 149.03 377 GLN A CA 1
ATOM 4803 C C . GLN A 1 377 ? 63.987 -35.483 16.810 1.00 231.08 377 GLN A C 1
ATOM 4804 O O . GLN A 1 377 ? 65.157 -35.249 17.141 1.00 156.12 377 GLN A O 1
ATOM 4818 N N . LYS A 1 378 ? 63.659 -36.211 15.705 1.00 153.48 378 LYS A N 1
ATOM 4819 C CA . LYS A 1 378 ? 64.625 -36.762 14.740 1.00 219.75 378 LYS A CA 1
ATOM 4820 C C . LYS A 1 378 ? 65.421 -35.642 14.040 1.00 237.22 378 LYS A C 1
ATOM 4821 O O . LYS A 1 378 ? 66.629 -35.784 13.834 1.00 224.61 378 LYS A O 1
ATOM 4840 N N . GLN A 1 379 ? 64.737 -34.533 13.693 1.00 154.93 379 GLN A N 1
ATOM 4841 C CA . GLN A 1 379 ? 65.331 -33.355 13.058 1.00 232.46 379 GLN A CA 1
ATOM 4842 C C . GLN A 1 379 ? 65.634 -32.277 14.105 1.00 235.00 379 GLN A C 1
ATOM 4843 O O . GLN A 1 379 ? 66.584 -31.514 13.923 1.00 159.48 379 GLN A O 1
ATOM 4857 N N . VAL A 1 380 ? 64.828 -32.226 15.199 1.00 225.66 380 VAL A N 1
ATOM 4858 C CA . VAL A 1 380 ? 64.951 -31.270 16.313 1.00 158.61 380 VAL A CA 1
ATOM 4859 C C . VAL A 1 380 ? 66.272 -31.455 17.095 1.00 228.81 380 VAL A C 1
ATOM 4860 O O . VAL A 1 380 ? 67.076 -30.518 17.149 1.00 162.62 380 VAL A O 1
ATOM 4873 N N . GLU A 1 381 ? 66.512 -32.660 17.658 1.00 233.69 381 GLU A N 1
ATOM 4874 C CA . GLU A 1 381 ? 67.736 -32.942 18.414 1.00 159.37 381 GLU A CA 1
ATOM 4875 C C . GLU A 1 381 ? 69.015 -32.889 17.558 1.00 237.49 381 GLU A C 1
ATOM 4876 O O . GLU A 1 381 ? 70.093 -32.637 18.105 1.00 163.46 381 GLU A O 1
ATOM 4888 N N . ASP A 1 382 ? 68.884 -33.091 16.220 1.00 160.42 382 ASP A N 1
ATOM 4889 C CA . ASP A 1 382 ? 69.985 -33.039 15.244 1.00 160.00 382 ASP A CA 1
ATOM 4890 C C . ASP A 1 382 ? 70.406 -31.582 14.941 1.00 237.42 382 ASP A C 1
ATOM 4891 O O . ASP A 1 382 ? 71.515 -31.361 14.448 1.00 206.47 382 ASP A O 1
ATOM 4900 N N . PHE A 1 383 ? 69.531 -30.597 15.255 1.00 223.39 383 PHE A N 1
ATOM 4901 C CA . PHE A 1 383 ? 69.793 -29.168 15.047 1.00 155.77 383 PHE A CA 1
ATOM 4902 C C . PHE A 1 383 ? 69.839 -28.371 16.372 1.00 224.76 383 PHE A C 1
ATOM 4903 O O . PHE A 1 383 ? 70.114 -27.170 16.358 1.00 157.88 383 PHE A O 1
ATOM 4920 N N . ALA A 1 384 ? 69.617 -29.056 17.512 1.00 222.47 384 ALA A N 1
ATOM 4921 C CA . ALA A 1 384 ? 69.597 -28.472 18.856 1.00 154.70 384 ALA A CA 1
ATOM 4922 C C . ALA A 1 384 ? 70.945 -27.932 19.379 1.00 224.00 384 ALA A C 1
ATOM 4923 O O . ALA A 1 384 ? 70.957 -26.876 20.014 1.00 159.04 384 ALA A O 1
ATOM 4930 N N . MET A 1 385 ? 72.065 -28.655 19.123 1.00 155.62 385 MET A N 1
ATOM 4931 C CA . MET A 1 385 ? 73.438 -28.317 19.553 1.00 222.13 385 MET A CA 1
ATOM 4932 C C . MET A 1 385 ? 73.581 -28.160 21.096 1.00 224.16 385 MET A C 1
ATOM 4933 O O . MET A 1 385 ? 74.208 -27.218 21.592 1.00 159.76 385 MET A O 1
ATOM 4947 N N . ILE A 1 386 ? 72.983 -29.113 21.836 1.00 158.36 386 ILE A N 1
ATOM 4948 C CA . ILE A 1 386 ? 72.957 -29.211 23.306 1.00 223.38 386 ILE A CA 1
ATOM 4949 C C . ILE A 1 386 ? 72.798 -30.700 23.721 1.00 230.01 386 ILE A C 1
ATOM 4950 O O . ILE A 1 386 ? 72.300 -31.476 22.897 1.00 162.76 386 ILE A O 1
ATOM 4966 N N . PRO A 1 387 ? 73.195 -31.127 24.960 1.00 158.08 387 PRO A N 1
ATOM 4967 C CA . PRO A 1 387 ? 73.064 -32.557 25.335 1.00 224.32 387 PRO A CA 1
ATOM 4968 C C . PRO A 1 387 ? 71.682 -33.187 25.144 1.00 158.95 387 PRO A C 1
ATOM 4969 O O . PRO A 1 387 ? 70.670 -32.519 25.353 1.00 235.13 387 PRO A O 1
ATOM 4980 N N . ALA A 1 388 ? 71.654 -34.474 24.741 1.00 229.57 388 ALA A N 1
ATOM 4981 C CA . ALA A 1 388 ? 70.439 -35.255 24.473 1.00 152.53 388 ALA A CA 1
ATOM 4982 C C . ALA A 1 388 ? 69.576 -35.531 25.712 1.00 153.74 388 ALA A C 1
ATOM 4983 O O . ALA A 1 388 ? 68.351 -35.435 25.623 1.00 230.61 388 ALA A O 1
ATOM 4990 N N . LYS A 1 389 ? 70.212 -35.880 26.853 1.00 225.63 389 LYS A N 1
ATOM 4991 C CA . LYS A 1 389 ? 69.539 -36.162 28.128 1.00 147.81 389 LYS A CA 1
ATOM 4992 C C . LYS A 1 389 ? 68.943 -34.878 28.714 1.00 218.69 389 LYS A C 1
ATOM 4993 O O . LYS A 1 389 ? 67.877 -34.931 29.325 1.00 149.52 389 LYS A O 1
ATOM 5012 N N . GLU A 1 390 ? 69.636 -33.736 28.513 1.00 214.11 390 GLU A N 1
ATOM 5013 C CA . GLU A 1 390 ? 69.243 -32.388 28.939 1.00 143.21 390 GLU A CA 1
ATOM 5014 C C . GLU A 1 390 ? 68.046 -31.907 28.099 1.00 213.27 390 GLU A C 1
ATOM 5015 O O . GLU A 1 390 ? 67.106 -31.333 28.653 1.00 143.35 390 GLU A O 1
ATOM 5027 N N . ALA A 1 391 ? 68.100 -32.140 26.763 1.00 211.57 391 ALA A N 1
ATOM 5028 C CA . ALA A 1 391 ? 67.069 -31.771 25.787 1.00 138.39 391 ALA A CA 1
ATOM 5029 C C . ALA A 1 391 ? 65.729 -32.417 26.110 1.00 213.83 391 ALA A C 1
ATOM 5030 O O . ALA A 1 391 ? 64.697 -31.743 26.037 1.00 141.10 391 ALA A O 1
ATOM 5037 N N . LYS A 1 392 ? 65.752 -33.722 26.472 1.00 212.58 392 LYS A N 1
ATOM 5038 C CA . LYS A 1 392 ? 64.568 -34.506 26.835 1.00 135.76 392 LYS A CA 1
ATOM 5039 C C . LYS A 1 392 ? 63.846 -33.860 28.017 1.00 211.34 392 LYS A C 1
ATOM 5040 O O . LYS A 1 392 ? 62.637 -33.660 27.932 1.00 139.05 392 LYS A O 1
ATOM 5059 N N . ASP A 1 393 ? 64.605 -33.466 29.074 1.00 206.53 393 ASP A N 1
ATOM 5060 C CA . ASP A 1 393 ? 64.119 -32.812 30.300 1.00 133.63 393 ASP A CA 1
ATOM 5061 C C . ASP A 1 393 ? 63.359 -31.506 30.017 1.00 134.00 393 ASP A C 1
ATOM 5062 O O . ASP A 1 393 ? 62.315 -31.263 30.631 1.00 195.38 393 ASP A O 1
ATOM 5071 N N . MET A 1 394 ? 63.885 -30.683 29.078 1.00 192.22 394 MET A N 1
ATOM 5072 C CA . MET A 1 394 ? 63.320 -29.390 28.676 1.00 175.03 394 MET A CA 1
ATOM 5073 C C . MET A 1 394 ? 61.971 -29.538 27.988 1.00 176.04 394 MET A C 1
ATOM 5074 O O . MET A 1 394 ? 61.025 -28.864 28.388 1.00 172.99 394 MET A O 1
ATOM 5088 N N . LEU A 1 395 ? 61.873 -30.433 26.978 1.00 173.53 395 LEU A N 1
ATOM 5089 C CA . LEU A 1 395 ? 60.646 -30.703 26.215 1.00 172.80 395 LEU A CA 1
ATOM 5090 C C . LEU A 1 395 ? 59.448 -31.112 27.105 1.00 174.65 395 LEU A C 1
ATOM 5091 O O . LEU A 1 395 ? 58.312 -30.767 26.771 1.00 172.65 395 LEU A O 1
ATOM 5107 N N . TYR A 1 396 ? 59.706 -31.793 28.251 1.00 171.52 396 TYR A N 1
ATOM 5108 C CA . TYR A 1 396 ? 58.660 -32.211 29.198 1.00 170.71 396 TYR A CA 1
ATOM 5109 C C . TYR A 1 396 ? 58.050 -30.990 29.894 1.00 166.77 396 TYR A C 1
ATOM 5110 O O . TYR A 1 396 ? 56.828 -30.828 29.883 1.00 164.30 396 TYR A O 1
ATOM 5128 N N . LYS A 1 397 ? 58.918 -30.135 30.491 1.00 159.51 397 LYS A N 1
ATOM 5129 C CA . LYS A 1 397 ? 58.580 -28.908 31.225 1.00 154.78 397 LYS A CA 1
ATOM 5130 C C . LYS A 1 397 ? 57.751 -27.930 30.390 1.00 154.32 397 LYS A C 1
ATOM 5131 O O . LYS A 1 397 ? 56.870 -27.261 30.935 1.00 151.24 397 LYS A O 1
ATOM 5150 N N . MET A 1 398 ? 58.055 -27.833 29.077 1.00 149.94 398 MET A N 1
ATOM 5151 C CA . MET A 1 398 ? 57.378 -26.931 28.146 1.00 146.58 398 MET A CA 1
ATOM 5152 C C . MET A 1 398 ? 56.048 -27.461 27.611 1.00 149.99 398 MET A C 1
ATOM 5153 O O . MET A 1 398 ? 55.156 -26.658 27.343 1.00 147.60 398 MET A O 1
ATOM 5167 N N . LEU A 1 399 ? 55.886 -28.794 27.498 1.00 148.19 399 LEU A N 1
ATOM 5168 C CA . LEU A 1 399 ? 54.619 -29.377 27.054 1.00 148.36 399 LEU A CA 1
ATOM 5169 C C . LEU A 1 399 ? 53.582 -29.381 28.194 1.00 149.21 399 LEU A C 1
ATOM 5170 O O . LEU A 1 399 ? 52.416 -29.030 27.971 1.00 147.33 399 LEU A O 1
ATOM 5186 N N . SER A 1 400 ? 54.023 -29.760 29.414 1.00 144.99 400 SER A N 1
ATOM 5187 C CA . SER A 1 400 ? 53.205 -29.828 30.630 1.00 143.35 400 SER A CA 1
ATOM 5188 C C . SER A 1 400 ? 52.726 -28.452 31.082 1.00 142.46 400 SER A C 1
ATOM 5189 O O . SER A 1 400 ? 51.555 -28.310 31.442 1.00 141.01 400 SER A O 1
ATOM 5197 N N . GLU A 1 401 ? 53.632 -27.438 31.046 1.00 136.24 401 GLU A N 1
ATOM 5198 C CA . GLU A 1 401 ? 53.359 -26.041 31.413 1.00 131.93 401 GLU A CA 1
ATOM 5199 C C . GLU A 1 401 ? 52.725 -25.234 30.250 1.00 132.65 401 GLU A C 1
ATOM 5200 O O . GLU A 1 401 ? 52.575 -24.011 30.344 1.00 129.40 401 GLU A O 1
ATOM 5212 N N . ASN A 1 402 ? 52.343 -25.955 29.167 1.00 129.45 402 ASN A N 1
ATOM 5213 C CA . ASN A 1 402 ? 51.642 -25.522 27.951 1.00 127.43 402 ASN A CA 1
ATOM 5214 C C . ASN A 1 402 ? 52.314 -24.539 26.966 1.00 126.10 402 ASN A C 1
ATOM 5215 O O . ASN A 1 402 ? 51.614 -23.924 26.153 1.00 124.20 402 ASN A O 1
ATOM 5226 N N . PHE A 1 403 ? 53.656 -24.454 26.980 1.00 120.49 403 PHE A N 1
ATOM 5227 C CA . PHE A 1 403 ? 54.398 -23.604 26.044 1.00 118.68 403 PHE A CA 1
ATOM 5228 C C . PHE A 1 403 ? 54.545 -24.298 24.681 1.00 124.57 403 PHE A C 1
ATOM 5229 O O . PHE A 1 403 ? 54.267 -23.667 23.657 1.00 123.41 403 PHE A O 1
ATOM 5246 N N . MET A 1 404 ? 54.963 -25.603 24.680 1.00 123.31 404 MET A N 1
ATOM 5247 C CA . MET A 1 404 ? 55.183 -26.456 23.496 1.00 125.19 404 MET A CA 1
ATOM 5248 C C . MET A 1 404 ? 54.005 -27.401 23.200 1.00 129.00 404 MET A C 1
ATOM 5249 O O . MET A 1 404 ? 53.143 -27.635 24.049 1.00 126.79 404 MET A O 1
ATOM 5255 N N . VAL A 1 426 ? 55.469 -25.069 18.784 1.00 122.43 426 VAL A N 1
ATOM 5256 C CA . VAL A 1 426 ? 54.825 -24.080 19.674 1.00 118.67 426 VAL A CA 1
ATOM 5257 C C . VAL A 1 426 ? 53.573 -23.418 19.057 1.00 118.50 426 VAL A C 1
ATOM 5258 O O . VAL A 1 426 ? 53.681 -22.724 18.037 1.00 117.21 426 VAL A O 1
ATOM 5270 N N . ASN A 1 427 ? 52.393 -23.628 19.696 1.00 112.83 427 ASN A N 1
ATOM 5271 C CA . ASN A 1 427 ? 51.145 -23.031 19.235 1.00 111.45 427 ASN A CA 1
ATOM 5272 C C . ASN A 1 427 ? 51.001 -21.650 19.841 1.00 113.90 427 ASN A C 1
ATOM 5273 O O . ASN A 1 427 ? 50.801 -21.505 21.050 1.00 110.72 427 ASN A O 1
ATOM 5284 N N . ILE A 1 428 ? 51.128 -20.637 18.976 1.00 112.22 428 ILE A N 1
ATOM 5285 C CA . ILE A 1 428 ? 51.034 -19.202 19.260 1.00 109.74 428 ILE A CA 1
ATOM 5286 C C . ILE A 1 428 ? 49.847 -18.815 20.153 1.00 111.29 428 ILE A C 1
ATOM 5287 O O . ILE A 1 428 ? 50.072 -18.449 21.311 1.00 110.23 428 ILE A O 1
ATOM 5303 N N . LEU A 1 429 ? 48.598 -18.938 19.634 1.00 106.11 429 LEU A N 1
ATOM 5304 C CA . LEU A 1 429 ? 47.355 -18.597 20.326 1.00 103.03 429 LEU A CA 1
ATOM 5305 C C . LEU A 1 429 ? 47.145 -19.387 21.623 1.00 106.12 429 LEU A C 1
ATOM 5306 O O . LEU A 1 429 ? 47.034 -18.771 22.670 1.00 103.22 429 LEU A O 1
ATOM 5322 N N . SER A 1 430 ? 47.103 -20.732 21.556 1.00 106.05 430 SER A N 1
ATOM 5323 C CA . SER A 1 430 ? 46.930 -21.639 22.703 1.00 106.44 430 SER A CA 1
ATOM 5324 C C . SER A 1 430 ? 47.813 -21.238 23.905 1.00 108.20 430 SER A C 1
ATOM 5325 O O . SER A 1 430 ? 47.300 -21.108 25.021 1.00 105.77 430 SER A O 1
ATOM 5333 N N . ALA A 1 431 ? 49.133 -21.024 23.655 1.00 105.09 431 ALA A N 1
ATOM 5334 C CA . ALA A 1 431 ? 50.129 -20.622 24.655 1.00 103.05 431 ALA A CA 1
ATOM 5335 C C . ALA A 1 431 ? 49.935 -19.169 25.089 1.00 102.83 431 ALA A C 1
ATOM 5336 O O . ALA A 1 431 ? 50.212 -18.845 26.244 1.00 101.24 431 ALA A O 1
ATOM 5343 N N . ALA A 1 432 ? 49.448 -18.298 24.180 1.00 97.59 432 ALA A N 1
ATOM 5344 C CA . ALA A 1 432 ? 49.159 -16.898 24.519 1.00 93.91 432 ALA A CA 1
ATOM 5345 C C . ALA A 1 432 ? 47.953 -16.873 25.472 1.00 96.04 432 ALA A C 1
ATOM 5346 O O . ALA A 1 432 ? 48.025 -16.240 26.525 1.00 94.08 432 ALA A O 1
ATOM 5353 N N . ARG A 1 433 ? 46.898 -17.649 25.139 1.00 93.57 433 ARG A N 1
ATOM 5354 C CA . ARG A 1 433 ? 45.664 -17.803 25.904 1.00 93.19 433 ARG A CA 1
ATOM 5355 C C . ARG A 1 433 ? 45.890 -18.340 27.318 1.00 99.18 433 ARG A C 1
ATOM 5356 O O . ARG A 1 433 ? 45.241 -17.881 28.261 1.00 98.25 433 ARG A O 1
ATOM 5377 N N . MET A 1 434 ? 46.810 -19.286 27.472 1.00 98.66 434 MET A N 1
ATOM 5378 C CA . MET A 1 434 ? 47.104 -19.851 28.784 1.00 99.66 434 MET A CA 1
ATOM 5379 C C . MET A 1 434 ? 47.970 -18.936 29.640 1.00 96.12 434 MET A C 1
ATOM 5380 O O . MET A 1 434 ? 47.809 -18.931 30.863 1.00 95.10 434 MET A O 1
ATOM 5394 N N . LEU A 1 435 ? 48.874 -18.156 29.008 1.00 86.99 435 LEU A N 1
ATOM 5395 C CA . LEU A 1 435 ? 49.726 -17.235 29.729 1.00 87.34 435 LEU A CA 1
ATOM 5396 C C . LEU A 1 435 ? 48.835 -16.099 30.220 1.00 87.91 435 LEU A C 1
ATOM 5397 O O . LEU A 1 435 ? 48.931 -15.728 31.393 1.00 88.47 435 LEU A O 1
ATOM 5413 N N . LEU A 1 436 ? 47.879 -15.636 29.370 1.00 81.95 436 LEU A N 1
ATOM 5414 C CA . LEU A 1 436 ? 46.898 -14.622 29.750 1.00 78.58 436 LEU A CA 1
ATOM 5415 C C . LEU A 1 436 ? 46.182 -15.090 31.015 1.00 82.89 436 LEU A C 1
ATOM 5416 O O . LEU A 1 436 ? 46.128 -14.349 31.991 1.00 81.82 436 LEU A O 1
ATOM 5432 N N . HIS A 1 437 ? 45.692 -16.337 31.010 1.00 81.35 437 HIS A N 1
ATOM 5433 C CA . HIS A 1 437 ? 45.022 -16.940 32.151 1.00 82.06 437 HIS A CA 1
ATOM 5434 C C . HIS A 1 437 ? 45.925 -16.913 33.395 1.00 85.55 437 HIS A C 1
ATOM 5435 O O . HIS A 1 437 ? 45.489 -16.450 34.451 1.00 83.29 437 HIS A O 1
ATOM 5449 N N . ARG A 1 438 ? 47.198 -17.347 33.244 1.00 83.95 438 ARG A N 1
ATOM 5450 C CA . ARG A 1 438 ? 48.200 -17.338 34.321 1.00 83.84 438 ARG A CA 1
ATOM 5451 C C . ARG A 1 438 ? 48.433 -15.906 34.840 1.00 85.63 438 ARG A C 1
ATOM 5452 O O . ARG A 1 438 ? 48.561 -15.719 36.051 1.00 86.05 438 ARG A O 1
ATOM 5473 N N . CYS A 1 439 ? 48.422 -14.900 33.936 1.00 79.07 439 CYS A N 1
ATOM 5474 C CA . CYS A 1 439 ? 48.569 -13.482 34.298 1.00 76.42 439 CYS A CA 1
ATOM 5475 C C . CYS A 1 439 ? 47.456 -13.041 35.259 1.00 75.23 439 CYS A C 1
ATOM 5476 O O . CYS A 1 439 ? 47.746 -12.385 36.262 1.00 73.67 439 CYS A O 1
ATOM 5484 N N . TYR A 1 440 ? 46.191 -13.431 34.965 1.00 68.86 440 TYR A N 1
ATOM 5485 C CA . TYR A 1 440 ? 45.050 -13.113 35.821 1.00 66.78 440 TYR A CA 1
ATOM 5486 C C . TYR A 1 440 ? 45.204 -13.799 37.174 1.00 72.33 440 TYR A C 1
ATOM 5487 O O . TYR A 1 440 ? 44.859 -13.210 38.186 1.00 72.03 440 TYR A O 1
ATOM 5505 N N . LYS A 1 441 ? 45.780 -15.015 37.205 1.00 71.17 441 LYS A N 1
ATOM 5506 C CA . LYS A 1 441 ? 46.038 -15.723 38.460 1.00 71.44 441 LYS A CA 1
ATOM 5507 C C . LYS A 1 441 ? 47.161 -15.005 39.250 1.00 75.35 441 LYS A C 1
ATOM 5508 O O . LYS A 1 441 ? 47.025 -14.838 40.464 1.00 75.43 441 LYS A O 1
ATOM 5527 N N . SER A 1 442 ? 48.198 -14.480 38.539 1.00 71.32 442 SER A N 1
ATOM 5528 C CA . SER A 1 442 ? 49.334 -13.743 39.114 1.00 71.14 442 SER A CA 1
ATOM 5529 C C . SER A 1 442 ? 48.897 -12.446 39.796 1.00 76.28 442 SER A C 1
ATOM 5530 O O . SER A 1 442 ? 49.198 -12.256 40.977 1.00 77.93 442 SER A O 1
ATOM 5538 N N . ILE A 1 443 ? 48.169 -11.569 39.070 1.00 70.61 443 ILE A N 1
ATOM 5539 C CA . ILE A 1 443 ? 47.685 -10.297 39.600 1.00 68.90 443 ILE A CA 1
ATOM 5540 C C . ILE A 1 443 ? 46.803 -10.506 40.832 1.00 73.94 443 ILE A C 1
ATOM 5541 O O . ILE A 1 443 ? 46.915 -9.738 41.800 1.00 74.75 443 ILE A O 1
ATOM 5557 N N . ALA A 1 444 ? 45.934 -11.542 40.799 1.00 69.12 444 ALA A N 1
ATOM 5558 C CA . ALA A 1 444 ? 45.063 -11.869 41.921 1.00 69.01 444 ALA A CA 1
ATOM 5559 C C . ALA A 1 444 ? 45.918 -12.202 43.154 1.00 74.61 444 ALA A C 1
ATOM 5560 O O . ALA A 1 444 ? 45.652 -11.649 44.219 1.00 74.51 444 ALA A O 1
ATOM 5567 N N . ASN A 1 445 ? 47.002 -13.008 42.986 1.00 72.30 445 ASN A N 1
ATOM 5568 C CA . ASN A 1 445 ? 47.939 -13.345 44.070 1.00 73.92 445 ASN A CA 1
ATOM 5569 C C . ASN A 1 445 ? 48.642 -12.094 44.580 1.00 77.46 445 ASN A C 1
ATOM 5570 O O . ASN A 1 445 ? 48.785 -11.919 45.792 1.00 78.84 445 ASN A O 1
ATOM 5581 N N . LEU A 1 446 ? 49.060 -11.217 43.656 1.00 71.38 446 LEU A N 1
ATOM 5582 C CA . LEU A 1 446 ? 49.730 -9.975 44.013 1.00 70.14 446 LEU A CA 1
ATOM 5583 C C . LEU A 1 446 ? 48.847 -9.124 44.939 1.00 76.81 446 LEU A C 1
ATOM 5584 O O . LEU A 1 446 ? 49.290 -8.825 46.053 1.00 79.41 446 LEU A O 1
ATOM 5600 N N . ILE A 1 447 ? 47.571 -8.848 44.533 1.00 70.88 447 ILE A N 1
ATOM 5601 C CA . ILE A 1 447 ? 46.582 -8.077 45.301 1.00 70.05 447 ILE A CA 1
ATOM 5602 C C . ILE A 1 447 ? 46.372 -8.694 46.690 1.00 77.49 447 ILE A C 1
ATOM 5603 O O . ILE A 1 447 ? 46.466 -7.985 47.693 1.00 78.14 447 ILE A O 1
ATOM 5619 N N . GLU A 1 448 ? 46.086 -10.014 46.735 1.00 75.47 448 GLU A N 1
ATOM 5620 C CA . GLU A 1 448 ? 45.839 -10.771 47.960 1.00 76.90 448 GLU A CA 1
ATOM 5621 C C . GLU A 1 448 ? 46.993 -10.622 48.937 1.00 82.48 448 GLU A C 1
ATOM 5622 O O . GLU A 1 448 ? 46.744 -10.361 50.113 1.00 82.82 448 GLU A O 1
ATOM 5634 N N . ARG A 1 449 ? 48.255 -10.718 48.442 1.00 80.18 449 ARG A N 1
ATOM 5635 C CA . ARG A 1 449 ? 49.455 -10.567 49.277 1.00 81.78 449 ARG A CA 1
ATOM 5636 C C . ARG A 1 449 ? 49.544 -9.169 49.866 1.00 86.20 449 ARG A C 1
ATOM 5637 O O . ARG A 1 449 ? 49.842 -9.035 51.056 1.00 88.30 449 ARG A O 1
ATOM 5658 N N . ARG A 1 450 ? 49.236 -8.136 49.050 1.00 79.92 450 ARG A N 1
ATOM 5659 C CA . ARG A 1 450 ? 49.249 -6.745 49.483 1.00 79.32 450 ARG A CA 1
ATOM 5660 C C . ARG A 1 450 ? 48.168 -6.503 50.524 1.00 84.95 450 ARG A C 1
ATOM 5661 O O . ARG A 1 450 ? 48.454 -5.924 51.572 1.00 86.22 450 ARG A O 1
ATOM 5682 N N . GLN A 1 451 ? 46.935 -6.965 50.244 1.00 81.42 451 GLN A N 1
ATOM 5683 C CA . GLN A 1 451 ? 45.811 -6.851 51.158 1.00 82.32 451 GLN A CA 1
ATOM 5684 C C . GLN A 1 451 ? 46.187 -7.550 52.471 1.00 88.84 451 GLN A C 1
ATOM 5685 O O . GLN A 1 451 ? 45.901 -7.015 53.534 1.00 89.81 451 GLN A O 1
ATOM 5699 N N . PHE A 1 452 ? 46.883 -8.704 52.395 1.00 86.49 452 PHE A N 1
ATOM 5700 C CA . PHE A 1 452 ? 47.343 -9.436 53.573 1.00 89.41 452 PHE A CA 1
ATOM 5701 C C . PHE A 1 452 ? 48.347 -8.622 54.397 1.00 95.54 452 PHE A C 1
ATOM 5702 O O . PHE A 1 452 ? 48.201 -8.545 55.622 1.00 97.78 452 PHE A O 1
ATOM 5719 N N . GLU A 1 453 ? 49.357 -8.021 53.719 1.00 90.37 453 GLU A N 1
ATOM 5720 C CA . GLU A 1 453 ? 50.395 -7.197 54.333 1.00 91.13 453 GLU A CA 1
ATOM 5721 C C . GLU A 1 453 ? 49.793 -5.975 55.030 1.00 94.51 453 GLU A C 1
ATOM 5722 O O . GLU A 1 453 ? 50.105 -5.745 56.198 1.00 96.94 453 GLU A O 1
ATOM 5734 N N . THR A 1 454 ? 48.920 -5.207 54.335 1.00 88.06 454 THR A N 1
ATOM 5735 C CA . THR A 1 454 ? 48.292 -4.010 54.913 1.00 88.03 454 THR A CA 1
ATOM 5736 C C . THR A 1 454 ? 47.351 -4.336 56.083 1.00 93.23 454 THR A C 1
ATOM 5737 O O . THR A 1 454 ? 47.323 -3.586 57.053 1.00 94.28 454 THR A O 1
ATOM 5748 N N . LYS A 1 455 ? 46.608 -5.462 56.001 1.00 89.97 455 LYS A N 1
ATOM 5749 C CA . LYS A 1 455 ? 45.673 -5.915 57.036 1.00 91.36 455 LYS A CA 1
ATOM 5750 C C . LYS A 1 455 ? 46.442 -6.336 58.278 1.00 97.55 455 LYS A C 1
ATOM 5751 O O . LYS A 1 455 ? 46.033 -5.996 59.387 1.00 99.06 455 LYS A O 1
ATOM 5770 N N . GLU A 1 456 ? 47.574 -7.037 58.090 1.00 94.08 456 GLU A N 1
ATOM 5771 C CA . GLU A 1 456 ? 48.421 -7.491 59.194 1.00 96.44 456 GLU A CA 1
ATOM 5772 C C . GLU A 1 456 ? 49.080 -6.339 59.963 1.00 99.21 456 GLU A C 1
ATOM 5773 O O . GLU A 1 456 ? 49.432 -6.507 61.136 1.00 101.92 456 GLU A O 1
ATOM 5785 N N . ASN A 1 457 ? 49.190 -5.164 59.319 1.00 91.41 457 ASN A N 1
ATOM 5786 C CA . ASN A 1 457 ? 49.801 -3.969 59.894 1.00 91.43 457 ASN A CA 1
ATOM 5787 C C . ASN A 1 457 ? 48.827 -2.785 59.982 1.00 92.71 457 ASN A C 1
ATOM 5788 O O . ASN A 1 457 ? 49.264 -1.628 60.032 1.00 91.86 457 ASN A O 1
ATOM 5799 N N . LYS A 1 458 ? 47.499 -3.087 60.026 1.00 87.82 458 LYS A N 1
ATOM 5800 C CA . LYS A 1 458 ? 46.396 -2.111 60.099 1.00 85.72 458 LYS A CA 1
ATOM 5801 C C . LYS A 1 458 ? 46.580 -1.123 61.260 1.00 87.21 458 LYS A C 1
ATOM 5802 O O . LYS A 1 458 ? 46.547 0.087 61.021 1.00 84.39 458 LYS A O 1
ATOM 5821 N N . ARG A 1 459 ? 46.823 -1.644 62.493 1.00 85.36 459 ARG A N 1
ATOM 5822 C CA . ARG A 1 459 ? 47.029 -0.840 63.703 1.00 88.00 459 ARG A CA 1
ATOM 5823 C C . ARG A 1 459 ? 48.251 0.061 63.580 1.00 92.50 459 ARG A C 1
ATOM 5824 O O . ARG A 1 459 ? 48.213 1.206 64.043 1.00 93.53 459 ARG A O 1
ATOM 5845 N N . LEU A 1 460 ? 49.338 -0.451 62.971 1.00 87.86 460 LEU A N 1
ATOM 5846 C CA . LEU A 1 460 ? 50.560 0.335 62.798 1.00 87.79 460 LEU A CA 1
ATOM 5847 C C . LEU A 1 460 ? 50.391 1.429 61.734 1.00 88.83 460 LEU A C 1
ATOM 5848 O O . LEU A 1 460 ? 50.875 2.553 61.929 1.00 88.85 460 LEU A O 1
ATOM 5864 N N . LEU A 1 461 ? 49.692 1.102 60.628 1.00 82.51 461 LEU A N 1
ATOM 5865 C CA . LEU A 1 461 ? 49.412 2.059 59.565 1.00 80.74 461 LEU A CA 1
ATOM 5866 C C . LEU A 1 461 ? 48.539 3.179 60.110 1.00 88.55 461 LEU A C 1
ATOM 5867 O O . LEU A 1 461 ? 48.823 4.350 59.851 1.00 88.25 461 LEU A O 1
ATOM 5883 N N . GLU A 1 462 ? 47.518 2.826 60.926 1.00 88.23 462 GLU A N 1
ATOM 5884 C CA . GLU A 1 462 ? 46.640 3.805 61.575 1.00 89.96 462 GLU A CA 1
ATOM 5885 C C . GLU A 1 462 ? 47.465 4.722 62.488 1.00 96.45 462 GLU A C 1
ATOM 5886 O O . GLU A 1 462 ? 47.248 5.932 62.474 1.00 97.27 462 GLU A O 1
ATOM 5898 N N . LYS A 1 463 ? 48.460 4.158 63.215 1.00 93.77 463 LYS A N 1
ATOM 5899 C CA . LYS A 1 463 ? 49.352 4.927 64.082 1.00 96.28 463 LYS A CA 1
ATOM 5900 C C . LYS A 1 463 ? 50.165 5.915 63.240 1.00 101.30 463 LYS A C 1
ATOM 5901 O O . LYS A 1 463 ? 50.320 7.067 63.648 1.00 102.60 463 LYS A O 1
ATOM 5920 N N . SER A 1 464 ? 50.626 5.479 62.043 1.00 97.29 464 SER A N 1
ATOM 5921 C CA . SER A 1 464 ? 51.374 6.312 61.096 1.00 96.85 464 SER A CA 1
ATOM 5922 C C . SER A 1 464 ? 50.504 7.478 60.620 1.00 102.72 464 SER A C 1
ATOM 5923 O O . SER A 1 464 ? 50.892 8.631 60.826 1.00 104.00 464 SER A O 1
ATOM 5931 N N . GLN A 1 465 ? 49.308 7.180 60.047 1.00 99.24 465 GLN A N 1
ATOM 5932 C CA . GLN A 1 465 ? 48.345 8.185 59.575 1.00 98.98 465 GLN A CA 1
ATOM 5933 C C . GLN A 1 465 ? 48.067 9.227 60.657 1.00 106.53 465 GLN A C 1
ATOM 5934 O O . GLN A 1 465 ? 48.266 10.414 60.408 1.00 106.28 465 GLN A O 1
ATOM 5948 N N . ARG A 1 466 ? 47.694 8.779 61.874 1.00 106.92 466 ARG A N 1
ATOM 5949 C CA . ARG A 1 466 ? 47.415 9.655 63.017 1.00 110.98 466 ARG A CA 1
ATOM 5950 C C . ARG A 1 466 ? 48.589 10.577 63.329 1.00 119.05 466 ARG A C 1
ATOM 5951 O O . ARG A 1 466 ? 48.361 11.762 63.553 1.00 119.93 466 ARG A O 1
ATOM 5972 N N . VAL A 1 467 ? 49.837 10.050 63.299 1.00 118.14 467 VAL A N 1
ATOM 5973 C CA . VAL A 1 467 ? 51.053 10.839 63.551 1.00 121.47 467 VAL A CA 1
ATOM 5974 C C . VAL A 1 467 ? 51.239 11.907 62.460 1.00 127.50 467 VAL A C 1
ATOM 5975 O O . VAL A 1 467 ? 51.530 13.064 62.788 1.00 129.19 467 VAL A O 1
ATOM 5988 N N . GLU A 1 468 ? 51.000 11.526 61.178 1.00 123.11 468 GLU A N 1
ATOM 5989 C CA . GLU A 1 468 ? 51.089 12.422 60.016 1.00 122.24 468 GLU A CA 1
ATOM 5990 C C . GLU A 1 468 ? 50.099 13.595 60.123 1.00 129.06 468 GLU A C 1
ATOM 5991 O O . GLU A 1 468 ? 50.483 14.743 59.878 1.00 129.83 468 GLU A O 1
ATOM 6003 N N . ALA A 1 469 ? 48.847 13.301 60.537 1.00 126.49 469 ALA A N 1
ATOM 6004 C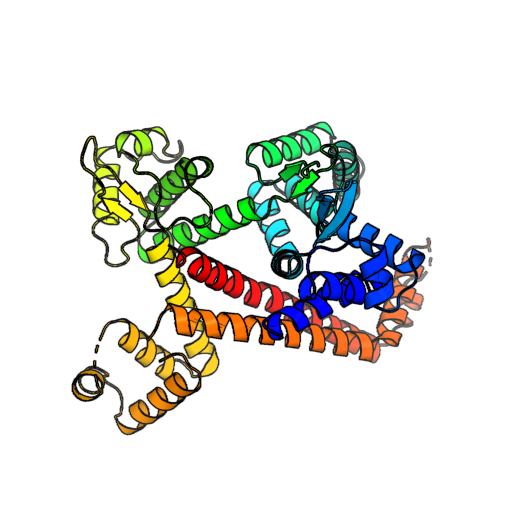 CA . ALA A 1 469 ? 47.762 14.271 60.707 1.00 127.55 469 ALA A CA 1
ATOM 6005 C C . ALA A 1 469 ? 48.053 15.322 61.770 1.00 136.45 469 ALA A C 1
ATOM 6006 O O . ALA A 1 469 ? 47.713 16.485 61.565 1.00 136.52 469 ALA A O 1
ATOM 6013 N N . ILE A 1 470 ? 48.684 14.918 62.897 1.00 137.19 470 ILE A N 1
ATOM 6014 C CA . ILE A 1 470 ? 49.049 15.806 64.012 1.00 141.92 470 ILE A CA 1
ATOM 6015 C C . ILE A 1 470 ? 50.105 16.821 63.561 1.00 149.14 470 ILE A C 1
ATOM 6016 O O . ILE A 1 470 ? 50.092 17.968 64.011 1.00 151.36 470 ILE A O 1
ATOM 6032 N N . ILE A 1 471 ? 50.981 16.408 62.631 1.00 145.85 471 ILE A N 1
ATOM 6033 C CA . ILE A 1 471 ? 52.035 17.253 62.066 1.00 147.21 471 ILE A CA 1
ATOM 6034 C C . ILE A 1 471 ? 51.448 18.458 61.272 1.00 153.01 471 ILE A C 1
ATOM 6035 O O . ILE A 1 471 ? 52.048 19.539 61.281 1.00 154.90 471 ILE A O 1
ATOM 6051 N N . ALA A 1 472 ? 50.238 18.288 60.678 1.00 148.31 472 ALA A N 1
ATOM 6052 C CA . ALA A 1 472 ? 49.525 19.325 59.918 1.00 147.76 472 ALA A CA 1
ATOM 6053 C C . ALA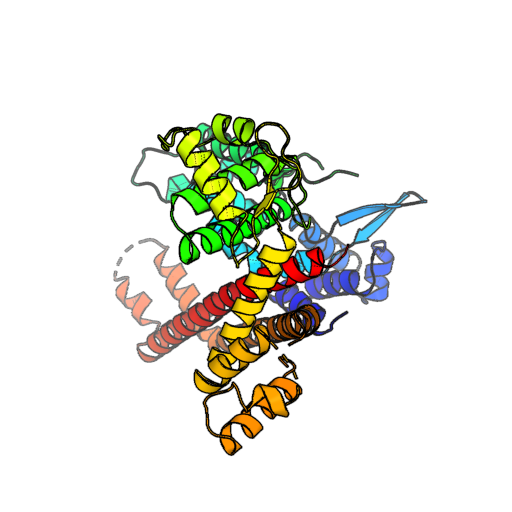 A 1 472 ? 49.158 20.571 60.751 1.00 155.85 472 ALA A C 1
ATOM 6054 O O . ALA A 1 472 ? 49.226 21.687 60.229 1.00 156.09 472 ALA A O 1
ATOM 6061 N N . SER A 1 473 ? 48.783 20.386 62.035 1.00 155.51 473 SER A N 1
ATOM 6062 C CA . SER A 1 473 ? 48.440 21.493 62.935 1.00 159.61 473 SER A CA 1
ATOM 6063 C C . SER A 1 473 ? 49.710 22.252 63.359 1.00 170.99 473 SER A C 1
ATOM 6064 O O . SER A 1 473 ? 50.713 21.617 63.704 1.00 166.51 473 SER A O 1
ATOM 6072 N N . MET A 1 474 ? 49.671 23.611 63.288 1.00 118.66 474 MET A N 1
ATOM 6073 C CA . MET A 1 474 ? 50.809 24.501 63.582 1.00 118.56 474 MET A CA 1
ATOM 6074 C C . MET A 1 474 ? 50.607 25.348 64.838 1.00 182.77 474 MET A C 1
ATOM 6075 O O . MET A 1 474 ? 51.563 25.932 65.349 1.00 185.06 474 MET A O 1
ATOM 6089 N N . GLN A 1 483 ? 60.564 19.996 69.273 1.00 178.44 483 GLN A N 1
ATOM 6090 C CA . GLN A 1 483 ? 59.231 20.541 69.018 1.00 111.90 483 GLN A CA 1
ATOM 6091 C C . GLN A 1 483 ? 58.311 19.469 68.365 1.00 175.37 483 GLN A C 1
ATOM 6092 O O . GLN A 1 483 ? 57.597 18.759 69.079 1.00 172.72 483 GLN A O 1
ATOM 6105 N N . LEU A 1 484 ? 58.353 19.356 67.016 1.00 111.12 484 LEU A N 1
ATOM 6106 C CA . LEU A 1 484 ? 57.598 18.402 66.190 1.00 110.19 484 LEU A CA 1
ATOM 6107 C C . LEU A 1 484 ? 58.243 17.002 66.256 1.00 160.66 484 LEU A C 1
ATOM 6108 O O . LEU A 1 484 ? 57.616 16.004 65.879 1.00 156.91 484 LEU A O 1
ATOM 6124 N N . GLN A 1 485 ? 59.515 16.962 66.716 1.00 156.44 485 GLN A N 1
ATOM 6125 C CA . GLN A 1 485 ? 60.369 15.787 66.882 1.00 154.43 485 GLN A CA 1
ATOM 6126 C C . GLN A 1 485 ? 59.727 14.755 67.825 1.00 155.42 485 GLN A C 1
ATOM 6127 O O . GLN A 1 485 ? 59.716 13.564 67.500 1.00 152.60 485 GLN A O 1
ATOM 6141 N N . GLU A 1 486 ? 59.170 15.221 68.970 1.00 152.36 486 GLU A N 1
ATOM 6142 C CA . GLU A 1 486 ? 58.528 14.379 69.984 1.00 94.60 486 GLU A CA 1
ATOM 6143 C C . GLU A 1 486 ? 57.251 13.666 69.496 1.00 147.28 486 GLU A C 1
ATOM 6144 O O . GLU A 1 486 ? 56.982 12.543 69.932 1.00 146.51 486 GLU A O 1
ATOM 6156 N N . ILE A 1 487 ? 56.486 14.297 68.585 1.00 137.14 487 ILE A N 1
ATOM 6157 C CA . ILE A 1 487 ? 55.286 13.684 68.008 1.00 131.76 487 ILE A CA 1
ATOM 6158 C C . ILE A 1 487 ? 55.679 12.578 67.016 1.00 129.90 487 ILE A C 1
ATOM 6159 O O . ILE A 1 487 ? 54.951 11.594 66.893 1.00 127.95 487 ILE A O 1
ATOM 6175 N N . GLU A 1 488 ? 56.849 12.712 66.349 1.00 123.64 488 GLU A N 1
ATOM 6176 C CA . GLU A 1 488 ? 57.352 11.684 65.431 1.00 118.80 488 GLU A CA 1
ATOM 6177 C C . GLU A 1 488 ? 57.918 10.488 66.225 1.00 119.82 488 GLU A C 1
ATOM 6178 O O . GLU A 1 488 ? 57.751 9.345 65.799 1.00 115.72 488 GLU A O 1
ATOM 6190 N N . GLU A 1 489 ? 58.511 10.757 67.415 1.00 119.13 489 GLU A N 1
ATOM 6191 C CA . GLU A 1 489 ? 59.055 9.763 68.356 1.00 120.85 489 GLU A CA 1
ATOM 6192 C C . GLU A 1 489 ? 57.988 8.771 68.893 1.00 122.93 489 GLU A C 1
ATOM 6193 O O . GLU A 1 489 ? 58.345 7.803 69.572 1.00 123.51 489 GLU A O 1
ATOM 6205 N N . MET A 1 490 ? 56.692 9.015 68.584 1.00 117.20 490 MET A N 1
ATOM 6206 C CA . MET A 1 490 ? 55.561 8.145 68.935 1.00 116.63 490 MET A CA 1
ATOM 6207 C C . MET A 1 490 ? 55.778 6.791 68.268 1.00 115.89 490 MET A C 1
ATOM 6208 O O . MET A 1 490 ? 55.670 5.758 68.932 1.00 117.82 490 MET A O 1
ATOM 6222 N N . ILE A 1 491 ? 56.108 6.814 66.956 1.00 105.75 491 ILE A N 1
ATOM 6223 C CA . ILE A 1 491 ? 56.456 5.646 66.152 1.00 101.33 491 ILE A CA 1
ATOM 6224 C C . ILE A 1 491 ? 57.898 5.321 66.542 1.00 104.53 491 ILE A C 1
ATOM 6225 O O . ILE A 1 491 ? 58.796 6.133 66.314 1.00 105.01 491 ILE A O 1
ATOM 6241 N N . THR A 1 492 ? 58.102 4.163 67.184 1.00 99.87 492 THR A N 1
ATOM 6242 C CA . THR A 1 492 ? 59.411 3.705 67.651 1.00 100.50 492 THR A CA 1
ATOM 6243 C C . THR A 1 492 ? 60.279 3.241 66.476 1.00 99.70 492 THR A C 1
ATOM 6244 O O . THR A 1 492 ? 59.762 3.066 65.357 1.00 95.02 492 THR A O 1
ATOM 6255 N N . ALA A 1 493 ? 61.608 3.068 66.733 1.00 96.89 493 ALA A N 1
ATOM 6256 C CA . ALA A 1 493 ? 62.605 2.580 65.764 1.00 93.42 493 ALA A CA 1
ATOM 6257 C C . ALA A 1 493 ? 62.171 1.219 65.149 1.00 93.79 493 ALA A C 1
ATOM 6258 O O . ALA A 1 493 ? 62.154 1.146 63.911 1.00 88.74 493 ALA A O 1
ATOM 6265 N N . PRO A 1 494 ? 61.700 0.188 65.948 1.00 91.55 494 PRO A N 1
ATOM 6266 C CA . PRO A 1 494 ? 61.210 -1.057 65.324 1.00 88.54 494 PRO A CA 1
ATOM 6267 C C . PRO A 1 494 ? 60.008 -0.819 64.409 1.00 88.49 494 PRO A C 1
ATOM 6268 O O . PRO A 1 494 ? 59.983 -1.357 63.299 1.00 85.11 494 PRO A O 1
ATOM 6279 N N . GLU A 1 495 ? 59.044 0.017 64.862 1.00 85.38 495 GLU A N 1
ATOM 6280 C CA . GLU A 1 495 ? 57.822 0.370 64.133 1.00 82.78 495 GLU A CA 1
ATOM 6281 C C . GLU A 1 495 ? 58.132 1.011 62.774 1.00 85.91 495 GLU A C 1
ATOM 6282 O O . GLU A 1 495 ? 57.581 0.590 61.750 1.00 80.34 495 GLU A O 1
ATOM 6294 N N . ARG A 1 496 ? 59.050 2.004 62.773 1.00 87.30 496 ARG A N 1
ATOM 6295 C CA . ARG A 1 496 ? 59.499 2.720 61.577 1.00 86.10 496 ARG A CA 1
ATOM 6296 C C . ARG A 1 496 ? 60.114 1.742 60.586 1.00 88.63 496 ARG A C 1
ATOM 6297 O O . ARG A 1 496 ? 59.875 1.870 59.379 1.00 85.57 496 ARG A O 1
ATOM 6318 N N . GLN A 1 497 ? 60.872 0.744 61.107 1.00 86.46 497 GLN A N 1
ATOM 6319 C CA . GLN A 1 497 ? 61.498 -0.306 60.310 1.00 85.16 497 GLN A CA 1
ATOM 6320 C C . GLN A 1 497 ? 60.415 -1.138 59.610 1.00 87.94 497 GLN A C 1
ATOM 6321 O O . GLN A 1 497 ? 60.519 -1.355 58.399 1.00 84.88 497 GLN A O 1
ATOM 6335 N N . GLN A 1 498 ? 59.333 -1.510 60.359 1.00 86.30 498 GLN A N 1
ATOM 6336 C CA . GLN A 1 498 ? 58.182 -2.275 59.861 1.00 83.99 498 GLN A CA 1
ATOM 6337 C C . GLN A 1 498 ? 57.378 -1.512 58.793 1.00 84.55 498 GLN A C 1
ATOM 6338 O O . GLN A 1 498 ? 56.976 -2.120 57.795 1.00 81.46 498 GLN A O 1
ATOM 6352 N N . LEU A 1 499 ? 57.139 -0.196 59.014 1.00 81.08 499 LEU A N 1
ATOM 6353 C CA . LEU A 1 499 ? 56.404 0.671 58.090 1.00 78.64 499 LEU A CA 1
ATOM 6354 C C . LEU A 1 499 ? 57.148 0.837 56.756 1.00 83.72 499 LEU A C 1
ATOM 6355 O O . LEU A 1 499 ? 56.526 0.757 55.686 1.00 80.94 499 LEU A O 1
ATOM 6371 N N . GLU A 1 500 ? 58.486 1.054 56.826 1.00 82.53 500 GLU A N 1
ATOM 6372 C CA . GLU A 1 500 ? 59.337 1.215 55.647 1.00 80.31 500 GLU A CA 1
ATOM 6373 C C . GLU A 1 500 ? 59.448 -0.097 54.893 1.00 81.49 500 GLU A C 1
ATOM 6374 O O . GLU A 1 500 ? 59.346 -0.103 53.671 1.00 77.44 500 GLU A O 1
ATOM 6386 N N . THR A 1 501 ? 59.563 -1.217 55.627 1.00 80.78 501 THR A N 1
ATOM 6387 C CA . THR A 1 501 ? 59.573 -2.554 55.032 1.00 80.31 501 THR A CA 1
ATOM 6388 C C . THR A 1 501 ? 58.243 -2.764 54.284 1.00 84.85 501 THR A C 1
ATOM 6389 O O . THR A 1 501 ? 58.266 -3.160 53.117 1.00 82.66 501 THR A O 1
ATOM 6400 N N . LEU A 1 502 ? 57.100 -2.431 54.941 1.00 83.22 502 LEU A N 1
ATOM 6401 C CA . LEU A 1 502 ? 55.774 -2.545 54.352 1.00 81.62 502 LEU A CA 1
ATOM 6402 C C . LEU A 1 502 ? 55.665 -1.672 53.111 1.00 83.25 502 LEU A C 1
ATOM 6403 O O . LEU A 1 502 ? 55.215 -2.176 52.084 1.00 81.25 502 LEU A O 1
ATOM 6419 N N . LYS A 1 503 ? 56.107 -0.390 53.187 1.00 80.19 503 LYS A N 1
ATOM 6420 C CA . LYS A 1 503 ? 56.075 0.528 52.035 1.00 78.44 503 LYS A CA 1
ATOM 6421 C C . LYS A 1 503 ? 56.887 -0.055 50.845 1.00 80.16 503 LYS A C 1
ATOM 6422 O O . LYS A 1 503 ? 56.421 -0.029 49.705 1.00 76.68 503 LYS A O 1
ATOM 6441 N N . ARG A 1 504 ? 58.067 -0.627 51.142 1.00 77.68 504 ARG A N 1
ATOM 6442 C CA . ARG A 1 504 ? 58.927 -1.243 50.150 1.00 76.31 504 ARG A CA 1
ATOM 6443 C C . ARG A 1 504 ? 58.263 -2.465 49.527 1.00 81.31 504 ARG A C 1
ATOM 6444 O O . ARG A 1 504 ? 58.233 -2.563 48.299 1.00 80.95 504 ARG A O 1
ATOM 6465 N N . ASN A 1 505 ? 57.667 -3.349 50.351 1.00 78.42 505 ASN A N 1
ATOM 6466 C CA . ASN A 1 505 ? 56.966 -4.541 49.865 1.00 77.36 505 ASN A CA 1
ATOM 6467 C C . ASN A 1 505 ? 55.776 -4.195 48.947 1.00 78.71 505 ASN A C 1
ATOM 6468 O O . ASN A 1 505 ? 55.710 -4.701 47.822 1.00 77.05 505 ASN A O 1
ATOM 6479 N N . VAL A 1 506 ? 54.889 -3.285 49.406 1.00 73.86 506 VAL A N 1
ATOM 6480 C CA . VAL A 1 506 ? 53.708 -2.815 48.678 1.00 71.37 506 VAL A CA 1
ATOM 6481 C C . VAL A 1 506 ? 54.110 -2.195 47.352 1.00 75.53 506 VAL A C 1
ATOM 6482 O O . VAL A 1 506 ? 53.524 -2.551 46.329 1.00 74.60 506 VAL A O 1
ATOM 6495 N N . ASN A 1 507 ? 55.144 -1.321 47.364 1.00 72.35 507 ASN A N 1
ATOM 6496 C CA . ASN A 1 507 ? 55.686 -0.667 46.173 1.00 70.96 507 ASN A CA 1
ATOM 6497 C C . ASN A 1 507 ? 56.190 -1.677 45.145 1.00 75.61 507 ASN A C 1
ATOM 6498 O O . ASN A 1 507 ? 56.000 -1.457 43.942 1.00 74.73 507 ASN A O 1
ATOM 6509 N N . LYS A 1 508 ? 56.795 -2.792 45.617 1.00 72.66 508 LYS A N 1
ATOM 6510 C CA . LYS A 1 508 ? 57.286 -3.868 44.759 1.00 72.70 508 LYS A CA 1
ATOM 6511 C C . LYS A 1 508 ? 56.101 -4.608 44.120 1.00 77.60 508 LYS A C 1
ATOM 6512 O O . LYS A 1 508 ? 56.119 -4.867 42.914 1.00 76.05 508 LYS A O 1
ATOM 6531 N N . LEU A 1 509 ? 55.060 -4.917 44.933 1.00 75.94 509 LEU A N 1
ATOM 6532 C CA . LEU A 1 509 ? 53.839 -5.614 44.501 1.00 75.15 509 LEU A CA 1
ATOM 6533 C C . LEU A 1 509 ? 53.049 -4.772 43.510 1.00 78.73 509 LEU A C 1
ATOM 6534 O O . LEU A 1 509 ? 52.530 -5.312 42.536 1.00 78.34 509 LEU A O 1
ATOM 6550 N N . ASP A 1 510 ? 52.982 -3.451 43.751 1.00 75.04 510 ASP A N 1
ATOM 6551 C CA . ASP A 1 510 ? 52.324 -2.488 42.879 1.00 74.25 510 ASP A CA 1
ATOM 6552 C C . ASP A 1 510 ? 53.050 -2.465 41.510 1.00 76.96 510 ASP A C 1
ATOM 6553 O O . ASP A 1 510 ? 52.419 -2.600 40.462 1.00 75.91 510 ASP A O 1
ATOM 6562 N N . ALA A 1 511 ? 54.383 -2.337 41.532 1.00 72.74 511 ALA A N 1
ATOM 6563 C CA . ALA A 1 511 ? 55.210 -2.334 40.328 1.00 70.82 511 ALA A CA 1
ATOM 6564 C C . ALA A 1 511 ? 55.053 -3.650 39.545 1.00 74.50 511 ALA A C 1
ATOM 6565 O O . ALA A 1 511 ? 54.998 -3.621 38.314 1.00 73.01 511 ALA A O 1
ATOM 6572 N N . SER A 1 512 ? 54.919 -4.788 40.258 1.00 72.37 512 SER A N 1
ATOM 6573 C CA . SER A 1 512 ? 54.719 -6.084 39.626 1.00 73.30 512 SER A CA 1
ATOM 6574 C C . SER A 1 512 ? 53.390 -6.101 38.877 1.00 78.16 512 SER A C 1
ATOM 6575 O O . SER A 1 512 ? 53.332 -6.619 37.764 1.00 79.01 512 SER A O 1
ATOM 6583 N N . GLU A 1 513 ? 52.347 -5.500 39.474 1.00 74.00 513 GLU A N 1
ATOM 6584 C CA . GLU A 1 513 ? 50.979 -5.411 38.954 1.00 73.60 513 GLU A CA 1
ATOM 6585 C C . GLU A 1 513 ? 50.935 -4.725 37.585 1.00 76.28 513 GLU A C 1
ATOM 6586 O O . GLU A 1 513 ? 50.273 -5.211 36.662 1.00 76.00 513 GLU A O 1
ATOM 6598 N N . ILE A 1 514 ? 51.662 -3.606 37.464 1.00 71.43 514 ILE A N 1
ATOM 6599 C CA . ILE A 1 514 ? 51.788 -2.837 36.240 1.00 70.06 514 ILE A CA 1
ATOM 6600 C C . ILE A 1 514 ? 52.519 -3.710 35.218 1.00 76.27 514 ILE A C 1
ATOM 6601 O O . ILE A 1 514 ? 52.040 -3.835 34.093 1.00 76.93 514 ILE A O 1
ATOM 6617 N N . GLN A 1 515 ? 53.636 -4.355 35.632 1.00 73.71 515 GLN A N 1
ATOM 6618 C CA . GLN A 1 515 ? 54.451 -5.240 34.797 1.00 74.08 515 GLN A CA 1
ATOM 6619 C C . GLN A 1 515 ? 53.599 -6.384 34.231 1.00 75.78 515 GLN A C 1
ATOM 6620 O O . GLN A 1 515 ? 53.613 -6.579 33.018 1.00 76.68 515 GLN A O 1
ATOM 6634 N N . VAL A 1 516 ? 52.838 -7.099 35.083 1.00 69.75 516 VAL A N 1
ATOM 6635 C CA . VAL A 1 516 ? 51.980 -8.208 34.634 1.00 69.91 516 VAL A CA 1
ATOM 6636 C C . VAL A 1 516 ? 50.891 -7.708 33.662 1.00 73.09 516 VAL A C 1
ATOM 6637 O O . VAL A 1 516 ? 50.624 -8.377 32.655 1.00 73.05 516 VAL A O 1
ATOM 6650 N N . ASP A 1 517 ? 50.320 -6.513 33.933 1.00 67.00 517 ASP A N 1
ATOM 6651 C CA . ASP A 1 517 ? 49.320 -5.931 33.057 1.00 65.37 517 ASP A CA 1
ATOM 6652 C C . ASP A 1 517 ? 49.864 -5.506 31.660 1.00 68.85 517 ASP A C 1
ATOM 6653 O O . ASP A 1 517 ? 49.110 -5.537 30.679 1.00 68.08 517 ASP A O 1
ATOM 6662 N N . GLU A 1 518 ? 51.169 -5.145 31.561 1.00 65.86 518 GLU A N 1
ATOM 6663 C CA . GLU A 1 518 ? 51.819 -4.789 30.280 1.00 65.95 518 GLU A CA 1
ATOM 6664 C C . GLU A 1 518 ? 51.800 -6.022 29.345 1.00 69.06 518 GLU A C 1
ATOM 6665 O O . GLU A 1 518 ? 51.602 -5.888 28.128 1.00 68.24 518 GLU A O 1
ATOM 6677 N N . THR A 1 519 ? 51.929 -7.220 29.966 1.00 64.87 519 THR A N 1
ATOM 6678 C CA . THR A 1 519 ? 51.904 -8.547 29.356 1.00 65.94 519 THR A CA 1
ATOM 6679 C C . THR A 1 519 ? 50.471 -8.891 28.987 1.00 68.72 519 THR A C 1
ATOM 6680 O O . THR A 1 519 ? 50.235 -9.435 27.904 1.00 69.14 519 THR A O 1
ATOM 6691 N N . ILE A 1 520 ? 49.520 -8.592 29.894 1.00 65.36 520 ILE A N 1
ATOM 6692 C CA . ILE A 1 520 ? 48.082 -8.830 29.674 1.00 63.74 520 ILE A CA 1
ATOM 6693 C C . ILE A 1 520 ? 47.637 -8.065 28.399 1.00 66.16 520 ILE A C 1
ATOM 6694 O O . ILE A 1 520 ? 46.998 -8.674 27.523 1.00 65.91 520 ILE A O 1
ATOM 6710 N N . PHE A 1 521 ? 48.029 -6.758 28.282 1.00 60.03 521 PHE A N 1
ATOM 6711 C CA . PHE A 1 521 ? 47.699 -5.963 27.110 1.00 60.00 521 PHE A CA 1
ATOM 6712 C C . PHE A 1 521 ? 48.146 -6.680 25.835 1.00 68.54 521 PHE A C 1
ATOM 6713 O O . PHE A 1 521 ? 47.313 -6.904 24.954 1.00 68.36 521 PHE A O 1
ATOM 6730 N N . LEU A 1 522 ? 49.442 -7.067 25.756 1.00 68.88 522 LEU A N 1
ATOM 6731 C CA . LEU A 1 522 ? 50.003 -7.755 24.598 1.00 72.20 522 LEU A CA 1
ATOM 6732 C C . LEU A 1 522 ? 49.243 -9.033 24.241 1.00 76.38 522 LEU A C 1
ATOM 6733 O O . LEU A 1 522 ? 48.878 -9.211 23.073 1.00 77.37 522 LEU A O 1
ATOM 6749 N N . LEU A 1 523 ? 48.935 -9.873 25.252 1.00 71.95 523 LEU A N 1
ATOM 6750 C CA . LEU A 1 523 ? 48.180 -11.112 25.051 1.00 73.07 523 LEU A CA 1
ATOM 6751 C C . LEU A 1 523 ? 46.741 -10.835 24.568 1.00 79.57 523 LEU A C 1
ATOM 6752 O O . LEU A 1 523 ? 46.392 -11.264 23.468 1.00 80.88 523 LEU A O 1
ATOM 6768 N N . GLU A 1 524 ? 45.949 -10.039 25.322 1.00 76.45 524 GLU A N 1
ATOM 6769 C CA . GLU A 1 524 ? 44.587 -9.659 24.917 1.00 76.99 524 GLU A CA 1
ATOM 6770 C C . GLU A 1 524 ? 44.547 -9.107 23.478 1.00 83.06 524 GLU A C 1
ATOM 6771 O O . GLU A 1 524 ? 43.737 -9.579 22.676 1.00 83.91 524 GLU A O 1
ATOM 6783 N N . SER A 1 525 ? 45.458 -8.156 23.148 1.00 79.94 525 SER A N 1
ATOM 6784 C CA . SER A 1 525 ? 45.578 -7.563 21.815 1.00 81.27 525 SER A CA 1
ATOM 6785 C C . SER A 1 525 ? 45.778 -8.636 20.753 1.00 90.06 525 SER A C 1
ATOM 6786 O O . SER A 1 525 ? 45.029 -8.646 19.779 1.00 91.62 525 SER A O 1
ATOM 6794 N N . TYR A 1 526 ? 46.760 -9.548 20.942 1.00 88.11 526 TYR A N 1
ATOM 6795 C CA . TYR A 1 526 ? 46.999 -10.630 19.983 1.00 90.85 526 TYR A CA 1
ATOM 6796 C C . TYR A 1 526 ? 45.773 -11.539 19.842 1.00 94.96 526 TYR A C 1
ATOM 6797 O O . TYR A 1 526 ? 45.394 -11.866 18.719 1.00 96.56 526 TYR A O 1
ATOM 6815 N N . ILE A 1 527 ? 45.151 -11.911 20.972 1.00 89.27 527 ILE A N 1
ATOM 6816 C CA . ILE A 1 527 ? 43.989 -12.787 21.008 1.00 89.76 527 ILE A CA 1
ATOM 6817 C C . ILE A 1 527 ? 42.789 -12.174 20.293 1.00 96.58 527 ILE A C 1
ATOM 6818 O O . ILE A 1 527 ? 42.210 -12.840 19.439 1.00 98.01 527 ILE A O 1
ATOM 6834 N N . GLU A 1 528 ? 42.449 -10.902 20.582 1.00 94.34 528 GLU A N 1
ATOM 6835 C CA . GLU A 1 528 ? 41.311 -10.259 19.917 1.00 95.75 528 GLU A CA 1
ATOM 6836 C C . GLU A 1 528 ? 41.544 -9.929 18.438 1.00 104.09 528 GLU A C 1
ATOM 6837 O O . GLU A 1 528 ? 40.582 -9.824 17.678 1.00 106.10 528 GLU A O 1
ATOM 6849 N N . CYS A 1 529 ? 42.817 -9.804 18.027 1.00 101.39 529 CYS A N 1
ATOM 6850 C CA . CYS A 1 529 ? 43.181 -9.534 16.641 1.00 102.83 529 CYS A CA 1
ATOM 6851 C C . CYS A 1 529 ? 42.971 -10.804 15.850 1.00 111.29 529 CYS A C 1
ATOM 6852 O O . CYS A 1 529 ? 42.505 -10.741 14.712 1.00 113.77 529 CYS A O 1
ATOM 6860 N N . THR A 1 530 ? 43.268 -11.965 16.482 1.00 108.47 530 THR A N 1
ATOM 6861 C CA . THR A 1 530 ? 43.113 -13.313 15.927 1.00 111.05 530 THR A CA 1
ATOM 6862 C C . THR A 1 530 ? 41.610 -13.736 15.887 1.00 116.79 530 THR A C 1
ATOM 6863 O O . THR A 1 530 ? 41.297 -14.918 15.978 1.00 118.28 530 THR A O 1
ATOM 6874 N N . MET A 1 531 ? 40.689 -12.763 15.756 1.00 113.41 531 MET A N 1
ATOM 6875 C CA . MET A 1 531 ? 39.243 -12.980 15.650 1.00 114.28 531 MET A CA 1
ATOM 6876 C C . MET A 1 531 ? 38.840 -12.340 14.332 1.00 117.62 531 MET A C 1
ATOM 6877 O O . MET A 1 531 ? 38.410 -11.182 14.296 1.00 115.31 531 MET A O 1
ATOM 6891 N N . LYS A 1 532 ? 39.072 -13.082 13.237 1.00 116.07 532 LYS A N 1
ATOM 6892 C CA . LYS A 1 532 ? 38.841 -12.638 11.863 1.00 125.16 532 LYS A CA 1
ATOM 6893 C C . LYS A 1 532 ? 37.773 -13.481 11.152 1.00 156.90 532 LYS A C 1
ATOM 6894 O O . LYS A 1 532 ? 37.878 -14.707 11.080 1.00 117.64 532 LYS A O 1
#

B-factor: mean 101.22, std 35.31, range [39.61, 251.87]

Solvent-accessible surface area: 23895 Å² total; per-residue (Å²): 122,58,117,12,32,10,80,0,0,25,14,4,0,69,73,98,39,27,131,67,9,31,87,0,0,21,19,0,21,150,79,28,52,13,36,31,154,72,0,8,154,90,24,68,13,60,54,86,78,0,111,133,2,7,86,54,1,24,65,39,19,5,6,65,99,100,81,72,120,92,58,64,60,36,37,57,9,108,13,56,42,1,3,20,19,11,3,13,66,56,0,26,150,12,1,85,92,73,44,65,61,20,0,28,17,0,0,35,15,1,8,92,57,0,40,19,37,57,84,34,0,12,151,87,0,11,88,84,23,52,145,105,70,164,160,50,93,90,41,83,150,38,83,0,30,83,10,0,69,124,0,22,82,33,98,6,2,68,136,6,110,73,112,106,20,101,80,12,25,6,24,18,75,26,0,34,11,26,6,6,6,76,22,0,4,60,16,0,37,119,164,48,51,135,16,0,3,17,1,0,88,0,0,2,102,41,1,56,154,65,16,66,31,42,21,33,99,6,97,63,14,10,1,61,72,0,78,217,44,25,36,151,67,70,140,46,57,61,146,52,0,52,124,48,0,53,99,3,13,118,30,138,32,58,5,0,13,104,64,42,54,79,56,38,1,40,4,16,0,8,0,30,104,0,4,23,34,26,0,25,49,21,0,48,57,30,0,86,146,121,43,29,67,138,0,3,147,17,1,164,66,35,55,160,116,164,99,161,129,57,58,125,160,22,167,40,82,62,153,32,11,97,62,16,43,123,74,3,98,93,67,58,2,36,51,88,71,38,47,1,0,108,83,9,21,43,55,8,9,113,42,0,6,84,17,0,71,129,24,60,122,44,48,162,123,32,128,218,26,53,68,61,23,126,152,8,121,67,88,67,78,94,215,191,110,132,117,65,77,99,109,8,66,79,97,40,90,116,93,25,96,36,13,120,115,49,24,74,129,15,50,59,37,22,58,91,19,4,82,21,2,9,31,0,30,15,3,17,98,2,40,113,168

GO terms:
  GO:0005666 RNA polymerase III complex (C, IDA)
  GO:0003697 single-stranded DNA binding (F, IDA)
  GO:0005634 nucleus (C, EXP)
  GO:0045089 positive regulation of innate immune response (P, IMP)
  GO:0032728 positive regulation of interferon-beta production (P, IMP)
  GO:0005515 protein binding (F, IPI)
  GO:0003899 DNA-directed RNA polymerase activity (F, TAS)
  GO:0005666 RNA polymerase III complex (C, TAS)
  GO:0006359 regulation of transcription by RNA polymerase III (P, TAS)
  GO:0005654 nucleoplasm (C, TAS)
  GO:0005829 cytosol (C, TAS)
  GO:0005654 nucleoplasm (C, IDA)
  GO:0006383 transcription by RNA polymerase III (P, IDA)
  GO:0006384 transcription initiation at RNA polymerase III promoter (P, IDA)
  GO:0006386 termination of RNA polymerase III transcription (P, IDA)

Nearest PDB structures (foldseek):
  2xub-assembly1_A  TM=1.002E+00  e=4.679E-61  Homo sapiens
  5afq-assembly2_B  TM=9.598E-01  e=6.746E-52  Homo sapiens
  8iuh-assembly1_O  TM=9.432E-01  e=4.483E-48  Homo sapiens
  7ast-assembly1_X  TM=9.229E-01  e=1.668E-46  Homo sapiens
  7dn3-assembly1_O  TM=8.775E-01  e=9.859E-41  Homo sapiens

Sequence (433 aa):
MTQAEIKLCSLLLQEHFGEIVEKIGVHLIRTGSQPLRVIAHDTGTSLDQVKKALCVLVQHNLVSYQVHKRGVVEYEAQCSRVLRMLRYPRYIYTTKTLYSDTGELIVEELLLNGKLTMSAVVKKVADRLTETMEDGKTMDYAEVSNTFVRLADTHFVQRCPSVDGIYWQANLDRFHQHFRDQAIVSAVANRMDQTSSEIVRTMLRMSEITTSSSAPFTQPLSSNEIFRSLPVGYNISKQVLDQYLTLLADDPLEFVGKSGDSGGGMYVINLHKALASLATATLESVVQERFGSRCARIFRLVLQKEQKQVEDFAMIPAKEAKDMLYKMLSENFMVNILSAARMLLHRCYKSIANLIERRQFETKENKRLLEKSQRVEAIIASMQLQEIEEMITAPERQQLETLKRNVNKLDASEIQVDETIFLLESYIECTMK

Secondary structure (DSSP, 8-state):
--HHHHHHHHHHHHHHHHHHHHHHHHHHHHH-SEEHHHHHHHHT--HHHHHHHHHHHHHTTSEEEEEETTTEEEEEE-HHHHHGGGGHHHHHHHHHHHHHHHHHHHHHHHHHH--B-HHHHHHHHHHHHHHTSSSS----HHHHHHHHHHHHHTTSEEEPP---TTSEEE-HHHHHHHHHHHHHHHHHHHHS-HHHHHHHHHHHHTTTTTS-TT-SBPPPEEHHHHHHTS-TT----HHHHHHHHHHHHS-TT--EEE----SS-EEEEBHHHHHHHHHHHHHHHHHHHHH-HHHHHHHHHHHH--HHHHHHHH-S-HHHHHHHHHHHHHTT----HHHHHHHHHHHHHHHHHHHHHHHHHHHHHTHHHHHHHHHHHHHHH----HHHHTTS-HHHHHHHHHHHHHHHHHHHHHHHHHHHHHHHHHHHHHT--

Radius of gyration: 25.87 Å; Cα contacts (8 Å, |Δi|>4): 507; chains: 1; bounding box: 65×70×78 Å

Organism: Homo sapiens (NCBI:txid9606)